Protein AF-A0A543DQZ0-F1 (afdb_monomer_lite)

Organism: NCBI:txid630975

Secondary structure (DSSP, 8-state):
----EEEEEEEEEEEEEETT-SS--S---EEEEEEEEETTEEEEEEEEEE-TTEEEEEEEEEEEEE-TTTS-EEEEEEEEEEPSSSPPEEEEEEEEEE-BTTTB-TT-EEEEEPPP-TTEEEEEEEEEEE--------SS---EEEEEEE-TTS-EEEEEETTTTTT---EES-TT-EEEE--GGG-SEEEEEETTEEEEE-TTS-EEEEEETTTTTT---EET-TT-EEEE--GGG-SEEEEEETTEEEEE-TTS-EEEEEETTTTTT---EETGGG-EEEE--GGG-SEEEEEETTEEEEE-TTS-EEEEEETTTTTT---EES-TT-EEEE--GGG-SEEEEEETTEEEEE-TTS-EEEEEETTTTTT---EETGGG-EEEE--GGG-SEEEEEEEE-PPP-

Radius of gyration: 29.01 Å; chains: 1; bounding box: 64×62×80 Å

Structure (mmCIF, N/CA/C/O backbone):
data_AF-A0A543DQZ0-F1
#
_entry.id   AF-A0A543DQZ0-F1
#
loop_
_atom_site.group_PDB
_atom_site.id
_atom_site.type_symbol
_atom_site.label_atom_id
_atom_site.label_alt_id
_atom_site.label_comp_id
_atom_site.label_asym_id
_atom_site.label_entity_id
_atom_site.label_seq_id
_atom_site.pdbx_PDB_ins_code
_atom_site.Cartn_x
_atom_site.Cartn_y
_atom_site.Cartn_z
_atom_site.occupancy
_atom_site.B_iso_or_equiv
_atom_site.auth_seq_id
_atom_site.auth_comp_id
_atom_site.auth_asym_id
_atom_site.auth_atom_id
_atom_site.pdbx_PDB_model_num
ATOM 1 N N . MET A 1 1 ? 12.601 9.498 -21.296 1.00 41.19 1 MET A N 1
ATOM 2 C CA . MET A 1 1 ? 13.665 8.830 -20.512 1.00 41.19 1 MET A CA 1
ATOM 3 C C . MET A 1 1 ? 14.552 8.073 -21.474 1.00 41.19 1 MET A C 1
ATOM 5 O O . MET A 1 1 ? 14.008 7.448 -22.374 1.00 41.19 1 MET A O 1
ATOM 9 N N . ALA A 1 2 ? 15.874 8.132 -21.312 1.00 48.94 2 ALA A N 1
ATOM 10 C CA . ALA A 1 2 ? 16.765 7.250 -22.058 1.00 48.94 2 ALA A CA 1
ATOM 11 C C . ALA A 1 2 ? 16.701 5.853 -21.433 1.00 48.94 2 ALA A C 1
ATOM 13 O O . ALA A 1 2 ? 16.788 5.711 -20.210 1.00 48.94 2 ALA A O 1
ATOM 14 N N . ILE A 1 3 ? 16.511 4.819 -22.249 1.00 57.88 3 ILE A N 1
ATOM 15 C CA . ILE A 1 3 ? 16.676 3.457 -21.760 1.00 57.88 3 ILE A CA 1
ATOM 16 C C . ILE A 1 3 ? 18.180 3.292 -21.468 1.00 57.88 3 ILE A C 1
ATOM 18 O O . ILE A 1 3 ? 18.985 3.546 -22.355 1.00 57.88 3 ILE A O 1
ATOM 22 N N . THR A 1 4 ? 18.584 2.951 -20.240 1.00 65.88 4 THR A N 1
ATOM 23 C CA . THR A 1 4 ? 19.997 2.765 -19.861 1.00 65.88 4 THR A CA 1
ATOM 24 C C . THR A 1 4 ? 20.385 1.298 -19.784 1.00 65.88 4 THR A C 1
ATOM 26 O O . THR A 1 4 ? 21.559 0.992 -19.945 1.00 65.88 4 THR A O 1
ATOM 29 N N . HIS A 1 5 ? 19.421 0.396 -19.565 1.00 79.25 5 HIS A N 1
ATOM 30 C CA . HIS A 1 5 ? 19.627 -1.049 -19.581 1.00 79.25 5 HIS A CA 1
ATOM 31 C C . HIS A 1 5 ? 18.420 -1.776 -20.196 1.00 79.25 5 HIS A C 1
ATOM 33 O O . HIS A 1 5 ? 17.276 -1.337 -20.048 1.00 79.25 5 HIS A O 1
ATOM 39 N N . ALA A 1 6 ? 18.660 -2.913 -20.846 1.00 84.94 6 ALA A N 1
ATOM 40 C CA . ALA A 1 6 ? 17.646 -3.757 -21.475 1.00 84.94 6 ALA A CA 1
ATOM 41 C C . ALA A 1 6 ? 17.797 -5.237 -21.081 1.00 84.94 6 ALA A C 1
ATOM 43 O O . ALA A 1 6 ? 18.870 -5.683 -20.686 1.00 84.94 6 ALA A O 1
ATOM 44 N N . THR A 1 7 ? 16.715 -6.007 -21.168 1.00 88.31 7 THR A N 1
ATOM 45 C CA . THR A 1 7 ? 16.783 -7.469 -21.267 1.00 88.31 7 THR A CA 1
ATOM 46 C C . THR A 1 7 ? 16.523 -7.830 -22.715 1.00 88.31 7 THR A C 1
ATOM 48 O O . THR A 1 7 ? 15.468 -7.496 -23.258 1.00 88.31 7 THR A O 1
ATOM 51 N N . VAL A 1 8 ? 17.481 -8.500 -23.338 1.00 90.56 8 VAL A N 1
ATOM 52 C CA . VAL A 1 8 ? 17.378 -8.934 -24.732 1.00 90.56 8 VAL A CA 1
ATOM 53 C C . VAL A 1 8 ? 17.202 -10.439 -24.737 1.00 90.56 8 VAL A C 1
ATOM 55 O O . VAL A 1 8 ? 17.919 -11.148 -24.037 1.00 90.56 8 VAL A O 1
ATOM 58 N N . THR A 1 9 ? 16.227 -10.933 -25.487 1.00 93.06 9 THR A N 1
ATOM 59 C CA . THR A 1 9 ? 16.020 -12.370 -25.685 1.00 93.06 9 THR A CA 1
ATOM 60 C C . THR A 1 9 ? 16.171 -12.677 -27.162 1.00 93.06 9 THR A C 1
ATOM 62 O O . THR A 1 9 ? 15.497 -12.057 -27.979 1.00 93.06 9 THR A O 1
ATOM 65 N N . ILE A 1 10 ? 17.043 -13.620 -27.510 1.00 94.44 10 ILE A N 1
ATOM 66 C CA . ILE A 1 10 ? 17.085 -14.200 -28.855 1.00 94.44 10 ILE A CA 1
ATOM 67 C C . ILE A 1 10 ? 16.131 -15.392 -28.829 1.00 94.44 10 ILE A C 1
ATOM 69 O O . ILE A 1 10 ? 16.402 -16.402 -28.177 1.00 94.44 10 ILE A O 1
ATOM 73 N N . ASN A 1 11 ? 14.977 -15.238 -29.475 1.00 88.56 11 ASN A N 1
ATOM 74 C CA . ASN A 1 11 ? 13.868 -16.181 -29.363 1.00 88.56 11 ASN A CA 1
ATOM 75 C C . ASN A 1 11 ? 14.128 -17.422 -30.218 1.00 88.56 11 ASN A C 1
ATOM 77 O O . ASN A 1 11 ? 13.971 -18.545 -29.739 1.00 88.56 11 ASN A O 1
ATOM 81 N N . LYS A 1 12 ? 14.555 -17.222 -31.470 1.00 94.50 12 LYS A N 1
ATOM 82 C CA . LYS A 1 12 ? 14.818 -18.296 -32.434 1.00 94.50 12 LYS A CA 1
ATOM 83 C C . LYS A 1 12 ? 15.818 -17.884 -33.511 1.00 94.50 12 LYS A C 1
ATOM 85 O O . LYS A 1 12 ? 16.042 -16.695 -33.740 1.00 94.50 12 LYS A O 1
ATOM 90 N N . ILE A 1 13 ? 16.368 -18.882 -34.188 1.00 94.75 13 ILE A N 1
ATOM 91 C CA . ILE A 1 13 ? 17.127 -18.751 -35.433 1.00 94.75 13 ILE A CA 1
ATOM 92 C C . ILE A 1 13 ? 16.349 -19.441 -36.552 1.00 94.75 13 ILE A C 1
ATOM 94 O O . ILE A 1 13 ? 15.812 -20.527 -36.356 1.00 94.75 13 ILE A O 1
ATOM 98 N N . HIS A 1 14 ? 16.267 -18.793 -37.705 1.00 92.88 14 HIS A N 1
ATOM 99 C CA . HIS A 1 14 ? 15.753 -19.371 -38.937 1.00 92.88 14 HIS A CA 1
ATOM 100 C C . HIS A 1 14 ? 16.918 -19.556 -39.897 1.00 92.88 14 HIS A C 1
ATOM 102 O O . HIS A 1 14 ? 17.597 -18.579 -40.235 1.00 92.88 14 HIS A O 1
ATOM 108 N N . VAL A 1 15 ? 17.131 -20.789 -40.332 1.00 89.38 15 VAL A N 1
ATOM 109 C CA . VAL A 1 15 ? 18.172 -21.124 -41.304 1.00 89.38 15 VAL A CA 1
ATOM 110 C C . VAL A 1 15 ? 17.599 -20.936 -42.695 1.00 89.38 15 VAL A C 1
ATOM 112 O O . VAL A 1 15 ? 16.540 -21.473 -43.002 1.00 89.38 15 VAL A O 1
ATOM 115 N N . ILE A 1 16 ? 18.254 -20.104 -43.497 1.00 86.81 16 ILE A N 1
ATOM 116 C CA . ILE A 1 16 ? 17.817 -19.773 -44.855 1.00 86.81 16 ILE A CA 1
ATOM 117 C C . ILE A 1 16 ? 18.450 -20.769 -45.819 1.00 86.81 16 ILE A C 1
ATOM 119 O O . ILE A 1 16 ? 17.735 -21.411 -46.583 1.00 86.81 16 ILE A O 1
ATOM 123 N N . ASP A 1 17 ? 19.766 -20.918 -45.713 1.00 80.75 17 ASP A N 1
ATOM 124 C CA . ASP A 1 17 ? 20.580 -21.839 -46.495 1.00 80.75 17 ASP A CA 1
ATOM 125 C C . ASP A 1 17 ? 21.644 -22.433 -45.570 1.00 80.75 17 ASP A C 1
ATOM 127 O O . ASP A 1 17 ? 22.242 -21.712 -44.766 1.00 80.75 17 ASP A O 1
ATOM 131 N N . SER A 1 18 ? 21.855 -23.735 -45.646 1.00 70.25 18 SER A N 1
ATOM 132 C CA . SER A 1 18 ? 22.958 -24.434 -44.996 1.00 70.25 18 SER A CA 1
ATOM 133 C C . SER A 1 18 ? 23.964 -24.847 -46.066 1.00 70.25 18 SER A C 1
ATOM 135 O O . SER A 1 18 ? 23.579 -25.185 -47.185 1.00 70.25 18 SER A O 1
ATOM 137 N N . SER A 1 19 ? 25.262 -24.802 -45.749 1.00 67.44 19 SER A N 1
ATOM 138 C CA . SER A 1 19 ? 26.340 -25.086 -46.718 1.00 67.44 19 SER A CA 1
ATOM 139 C C . SER A 1 19 ? 26.218 -26.476 -47.382 1.00 67.44 19 SER A C 1
ATOM 141 O O . SER A 1 19 ? 26.743 -26.718 -48.469 1.00 67.44 19 SER A O 1
ATOM 143 N N . VAL A 1 20 ? 25.431 -27.374 -46.777 1.00 60.50 20 VAL A N 1
ATOM 144 C CA . VAL A 1 20 ? 25.174 -28.764 -47.186 1.00 60.50 20 VAL A CA 1
ATOM 145 C C . VAL A 1 20 ? 24.306 -28.939 -48.435 1.00 60.50 20 VAL A C 1
ATOM 147 O O . VAL A 1 20 ? 23.960 -30.071 -48.784 1.00 60.50 20 VAL A O 1
ATOM 150 N N . ASN A 1 21 ? 23.940 -27.876 -49.157 1.00 53.16 21 ASN A N 1
ATOM 151 C CA . ASN A 1 21 ? 23.051 -27.985 -50.323 1.00 53.16 21 ASN A CA 1
ATOM 152 C C . ASN A 1 21 ? 23.694 -28.633 -51.570 1.00 53.16 21 ASN A C 1
ATOM 154 O O . ASN A 1 21 ? 23.168 -28.542 -52.684 1.00 53.16 21 ASN A O 1
ATOM 158 N N . THR A 1 22 ? 24.820 -29.332 -51.413 1.00 47.38 22 THR A N 1
ATOM 159 C CA . THR A 1 22 ? 25.348 -30.221 -52.447 1.00 47.38 22 THR A CA 1
ATOM 160 C C . THR A 1 22 ? 25.189 -31.670 -52.002 1.00 47.38 22 THR A C 1
ATOM 162 O O . THR A 1 22 ? 25.569 -32.072 -50.910 1.00 47.38 22 THR A O 1
ATOM 165 N N . THR A 1 23 ? 24.566 -32.481 -52.854 1.00 48.16 23 THR A N 1
ATOM 166 C CA . THR A 1 23 ? 24.171 -33.879 -52.612 1.00 48.16 23 THR A CA 1
ATOM 167 C C . THR A 1 23 ? 25.355 -34.860 -52.503 1.00 48.16 23 THR A C 1
ATOM 169 O O . THR A 1 23 ? 25.261 -35.982 -53.002 1.00 48.16 23 THR A O 1
ATOM 172 N N . ALA A 1 24 ? 26.496 -34.443 -51.953 1.00 46.19 24 ALA A N 1
ATOM 173 C CA . ALA A 1 24 ? 27.770 -35.141 -52.087 1.00 46.19 24 ALA A CA 1
ATOM 174 C C . ALA A 1 24 ? 28.647 -35.128 -50.821 1.00 46.19 24 ALA A C 1
ATOM 176 O O . ALA A 1 24 ? 29.861 -35.178 -50.954 1.00 46.19 24 ALA A O 1
ATOM 177 N N . GLU A 1 25 ? 28.059 -35.150 -49.624 1.00 43.12 25 GLU A N 1
ATOM 178 C CA . GLU A 1 25 ? 28.789 -35.471 -48.386 1.00 43.12 25 GLU A CA 1
ATOM 179 C C . GLU A 1 25 ? 28.156 -36.700 -47.699 1.00 43.12 25 GLU A C 1
ATOM 181 O O . GLU A 1 25 ? 26.926 -36.772 -47.558 1.00 43.12 25 GLU A O 1
ATOM 186 N N . PRO A 1 26 ? 28.939 -37.719 -47.294 1.00 41.69 26 PRO A N 1
ATOM 187 C CA . PRO A 1 26 ? 28.452 -38.853 -46.522 1.00 41.69 26 PRO A CA 1
ATOM 188 C C . PRO A 1 26 ? 28.320 -38.481 -45.032 1.00 41.69 26 PRO A C 1
ATOM 190 O O . PRO A 1 26 ? 28.980 -39.072 -44.190 1.00 41.69 26 PRO A O 1
ATOM 193 N N . GLY A 1 27 ? 27.418 -37.551 -44.710 1.00 49.47 27 GLY A N 1
ATOM 194 C CA . GLY A 1 27 ? 27.147 -37.088 -43.342 1.00 49.47 27 GLY A CA 1
ATOM 195 C C . GLY A 1 27 ? 25.955 -36.130 -43.333 1.00 49.47 27 GLY A C 1
ATOM 196 O O . GLY A 1 27 ? 26.093 -34.926 -43.474 1.00 49.47 27 GLY A O 1
ATOM 197 N N . SER A 1 28 ? 24.729 -36.654 -43.281 1.00 52.03 28 SER A N 1
ATOM 198 C CA . SER A 1 28 ? 23.507 -35.893 -43.602 1.00 52.03 28 SER A CA 1
ATOM 199 C C . SER A 1 28 ? 22.982 -34.988 -42.470 1.00 52.03 28 SER A C 1
ATOM 201 O O . SER A 1 28 ? 21.778 -34.999 -42.183 1.00 52.03 28 SER A O 1
ATOM 203 N N . SER A 1 29 ? 23.848 -34.226 -41.803 1.00 60.78 29 SER A N 1
ATOM 204 C CA . SER A 1 29 ? 23.433 -33.270 -40.773 1.00 60.78 29 SER A CA 1
ATOM 205 C C . SER A 1 29 ? 24.439 -32.138 -40.578 1.00 60.78 29 SER A C 1
ATOM 207 O O . SER A 1 29 ? 25.469 -32.363 -39.960 1.00 60.78 29 SER A O 1
ATOM 209 N N . ALA A 1 30 ? 24.091 -30.915 -40.995 1.00 66.88 30 ALA A N 1
ATOM 210 C CA . ALA A 1 30 ? 24.804 -29.714 -40.562 1.00 66.88 30 ALA A CA 1
ATOM 211 C C . ALA A 1 30 ? 24.765 -29.614 -39.031 1.00 66.88 30 ALA A C 1
ATOM 213 O O . ALA A 1 30 ? 23.680 -29.543 -38.440 1.00 66.88 30 ALA A O 1
ATOM 214 N N . GLU A 1 31 ? 25.925 -29.609 -38.383 1.00 84.62 31 GLU A N 1
ATOM 215 C CA . GLU A 1 31 ? 26.053 -29.327 -36.955 1.00 84.62 31 GLU A CA 1
ATOM 216 C C . GLU A 1 31 ? 26.502 -27.880 -36.784 1.00 84.62 31 GLU A C 1
ATOM 218 O O . GLU A 1 31 ? 27.645 -27.527 -37.064 1.00 84.62 31 GLU A O 1
ATOM 223 N N . TRP A 1 32 ? 25.606 -26.998 -36.351 1.00 88.88 32 TRP A N 1
ATOM 224 C CA . TRP A 1 32 ? 25.963 -25.588 -36.194 1.00 88.88 32 TRP A CA 1
ATOM 225 C C . TRP A 1 32 ? 26.320 -25.275 -34.754 1.00 88.88 32 TRP A C 1
ATOM 227 O O . TRP A 1 32 ? 25.516 -25.503 -33.850 1.00 88.88 32 TRP A O 1
ATOM 237 N N . TYR A 1 33 ? 27.481 -24.649 -34.556 1.00 90.94 33 TYR A N 1
ATOM 238 C CA . TYR A 1 33 ? 27.916 -24.102 -33.274 1.00 90.94 33 TYR A CA 1
ATOM 239 C C . TYR A 1 33 ? 27.947 -22.580 -33.347 1.00 90.94 33 TYR A C 1
ATOM 241 O O . TYR A 1 33 ? 28.851 -21.963 -33.912 1.00 90.94 33 TYR A O 1
ATOM 249 N N . MET A 1 34 ? 26.944 -21.963 -32.734 1.00 93.62 34 MET A N 1
ATOM 250 C CA . MET A 1 34 ? 26.708 -20.528 -32.775 1.00 93.62 34 MET A CA 1
ATOM 251 C C . MET A 1 34 ? 27.072 -19.861 -31.455 1.00 93.62 34 MET A C 1
ATOM 253 O O . MET A 1 34 ? 26.750 -20.330 -30.362 1.00 93.62 34 MET A O 1
ATOM 257 N N . LYS A 1 35 ? 27.694 -18.694 -31.563 1.00 96.19 35 LYS A N 1
ATOM 258 C CA . LYS A 1 35 ? 27.961 -17.755 -30.482 1.00 96.19 35 LYS A CA 1
ATOM 259 C C . LYS A 1 35 ? 27.163 -16.481 -30.720 1.00 96.19 35 LYS A C 1
ATOM 261 O O . LYS A 1 35 ? 27.280 -15.849 -31.767 1.00 96.19 35 LYS A O 1
ATOM 266 N N . PHE A 1 36 ? 26.420 -16.076 -29.700 1.00 96.12 36 PHE A N 1
ATOM 267 C CA . PHE A 1 36 ? 25.617 -14.862 -29.678 1.00 96.12 36 PHE A CA 1
ATOM 268 C C . PHE A 1 36 ? 26.204 -13.874 -28.683 1.00 96.12 36 PHE A C 1
ATOM 270 O O . PHE A 1 36 ? 26.506 -14.243 -27.545 1.00 96.12 36 PHE A O 1
ATOM 277 N N . ILE A 1 37 ? 26.361 -12.623 -29.109 1.00 94.38 37 ILE A N 1
ATOM 278 C CA . ILE A 1 37 ? 26.855 -11.528 -28.280 1.00 94.38 37 ILE A CA 1
ATOM 279 C C . ILE A 1 37 ? 25.827 -10.398 -28.252 1.00 94.38 37 ILE A C 1
ATOM 281 O O . ILE A 1 37 ? 25.386 -9.940 -29.302 1.00 94.38 37 ILE A O 1
ATOM 285 N N . VAL A 1 38 ? 25.501 -9.903 -27.057 1.00 93.25 38 VAL A N 1
ATOM 286 C CA . VAL A 1 38 ? 24.676 -8.703 -26.859 1.00 93.25 38 VAL A CA 1
ATOM 287 C C . VAL A 1 38 ? 25.407 -7.734 -25.927 1.00 93.25 38 VAL A C 1
ATOM 289 O O . VAL A 1 38 ? 25.610 -8.049 -24.756 1.00 93.25 38 VAL A O 1
ATOM 292 N N . ASN A 1 39 ? 25.856 -6.584 -26.450 1.00 89.75 39 ASN A N 1
ATOM 293 C CA . ASN A 1 39 ? 26.729 -5.600 -25.770 1.00 89.75 39 ASN A CA 1
ATOM 294 C C . ASN A 1 39 ? 27.774 -6.233 -24.826 1.00 89.75 39 ASN A C 1
ATOM 296 O O . ASN A 1 39 ? 27.890 -5.871 -23.655 1.00 89.75 39 ASN A O 1
ATOM 300 N N . GLY A 1 40 ? 28.527 -7.211 -25.337 1.00 85.06 40 GLY A N 1
ATOM 301 C CA . GLY A 1 40 ? 29.619 -7.871 -24.614 1.00 85.06 40 GLY A CA 1
ATOM 302 C C . GLY A 1 40 ? 29.218 -9.074 -23.753 1.00 85.06 40 GLY A C 1
ATOM 303 O O . GLY A 1 40 ? 30.099 -9.829 -23.348 1.00 85.06 40 GLY A O 1
ATOM 304 N N . GLN A 1 41 ? 27.926 -9.315 -23.513 1.00 90.88 41 GLN A N 1
ATOM 305 C CA . GLN A 1 41 ? 27.460 -10.577 -22.928 1.00 90.88 41 GLN A CA 1
ATOM 306 C C . GLN A 1 41 ? 27.424 -11.668 -23.990 1.00 90.88 41 GLN A C 1
ATOM 308 O O . GLN A 1 41 ? 27.055 -11.385 -25.123 1.00 90.88 41 GLN A O 1
ATOM 313 N N . GLN A 1 42 ? 27.766 -12.905 -23.631 1.00 94.94 42 GLN A N 1
ATOM 314 C CA . GLN A 1 42 ? 27.903 -14.010 -24.577 1.00 94.94 42 GLN A CA 1
ATOM 315 C C . GLN A 1 42 ? 27.095 -15.231 -24.138 1.00 94.94 42 GLN A C 1
ATOM 317 O O . GLN A 1 42 ? 27.160 -15.628 -22.977 1.00 94.94 42 GLN A O 1
ATOM 322 N N . GLN A 1 43 ? 26.411 -15.865 -25.088 1.00 94.00 43 GLN A N 1
ATOM 323 C CA . GLN A 1 43 ? 25.850 -17.211 -24.947 1.00 94.00 43 GLN A CA 1
ATOM 324 C C . GLN A 1 43 ? 26.121 -18.023 -26.215 1.00 94.00 43 GLN A C 1
ATOM 326 O O . GLN A 1 43 ? 26.497 -17.469 -27.249 1.00 94.00 43 GLN A O 1
ATOM 331 N N . THR A 1 44 ? 25.973 -19.338 -26.124 1.00 94.81 44 THR A N 1
ATOM 332 C CA . THR A 1 44 ? 26.230 -20.268 -27.228 1.00 94.81 44 THR A CA 1
ATOM 333 C C . THR A 1 44 ? 25.043 -21.192 -27.437 1.00 94.81 44 THR A C 1
ATOM 335 O O . THR A 1 44 ? 24.317 -21.494 -26.492 1.00 94.81 44 THR A O 1
ATOM 338 N N . TRP A 1 45 ? 24.880 -21.665 -28.664 1.00 93.50 45 TRP A N 1
ATOM 339 C CA . TRP A 1 45 ? 23.901 -22.673 -29.048 1.00 93.50 45 TRP A CA 1
ATOM 340 C C . TRP A 1 45 ? 24.552 -23.655 -30.015 1.00 93.50 45 TRP A C 1
ATOM 342 O O . TRP A 1 45 ? 25.337 -23.239 -30.863 1.00 93.50 45 TRP A O 1
ATOM 352 N N . GLY A 1 46 ? 24.229 -24.932 -29.863 1.00 91.06 46 GLY A N 1
ATOM 353 C CA . GLY A 1 46 ? 24.650 -26.001 -30.758 1.00 91.06 46 GLY A CA 1
ATOM 354 C C . GLY A 1 46 ? 23.435 -26.819 -31.166 1.00 91.06 46 GLY A C 1
ATOM 355 O O . GLY A 1 46 ? 22.543 -27.018 -30.332 1.00 91.06 46 GLY A O 1
ATOM 356 N N . HIS A 1 47 ? 23.378 -27.268 -32.415 1.00 87.56 47 HIS A N 1
ATOM 357 C CA . HIS A 1 47 ? 22.319 -28.164 -32.866 1.00 87.56 47 HIS A CA 1
ATOM 358 C C . HIS A 1 47 ? 22.774 -29.024 -34.037 1.00 87.56 47 HIS A C 1
ATOM 360 O O . HIS A 1 47 ? 23.328 -28.508 -35.006 1.00 87.56 47 HIS A O 1
ATOM 366 N N . ASP A 1 48 ? 22.436 -30.308 -33.963 1.00 85.31 48 ASP A N 1
ATOM 367 C CA . ASP A 1 48 ? 22.762 -31.292 -34.989 1.00 85.31 48 ASP A CA 1
ATOM 368 C C . ASP A 1 48 ? 21.606 -31.421 -35.982 1.00 85.31 48 ASP A C 1
ATOM 370 O O . ASP A 1 48 ? 20.428 -31.364 -35.611 1.00 85.31 48 ASP A O 1
ATOM 374 N N . GLY A 1 49 ? 21.911 -31.607 -37.260 1.00 80.62 49 GLY A N 1
ATOM 375 C CA . GLY A 1 49 ? 20.880 -31.780 -38.287 1.00 80.62 49 GLY A CA 1
ATOM 376 C C . GLY A 1 49 ? 20.128 -30.491 -38.579 1.00 80.62 49 GLY A C 1
ATOM 377 O O . GLY A 1 49 ? 18.899 -30.498 -38.720 1.00 80.62 49 GLY A O 1
ATOM 378 N N . VAL A 1 50 ? 20.866 -29.388 -38.646 1.00 84.19 50 VAL A N 1
ATOM 379 C CA . VAL A 1 50 ? 20.370 -28.113 -39.142 1.00 84.19 50 VAL A CA 1
ATOM 380 C C . VAL A 1 50 ? 19.916 -28.269 -40.595 1.00 84.19 50 VAL A C 1
ATOM 382 O O . VAL A 1 50 ? 20.548 -28.963 -41.388 1.00 84.19 50 VAL A O 1
ATOM 385 N N . ARG A 1 51 ? 18.757 -27.694 -40.922 1.00 82.94 51 ARG A N 1
ATOM 386 C CA . ARG A 1 51 ? 18.117 -27.806 -42.235 1.00 82.94 51 ARG A CA 1
ATOM 387 C C . ARG A 1 51 ? 17.718 -26.443 -42.760 1.00 82.94 51 ARG A C 1
ATOM 389 O O . ARG A 1 51 ? 17.254 -25.594 -41.996 1.00 82.94 51 ARG A O 1
ATOM 396 N N . ASP A 1 52 ? 17.787 -26.309 -44.078 1.00 84.38 52 ASP A N 1
ATOM 397 C CA . ASP A 1 52 ? 17.278 -25.151 -44.802 1.00 84.38 52 ASP A CA 1
ATOM 398 C C . ASP A 1 52 ? 15.817 -24.864 -44.448 1.00 84.38 52 ASP A C 1
ATOM 400 O O . ASP A 1 52 ? 15.009 -25.766 -44.185 1.00 84.38 52 ASP A O 1
ATOM 404 N N . ASN A 1 53 ? 15.476 -23.579 -44.472 1.00 84.75 53 ASN A N 1
ATOM 405 C CA . ASN A 1 53 ? 14.135 -23.048 -44.253 1.00 84.75 53 ASN A CA 1
ATOM 406 C C . ASN A 1 53 ? 13.464 -23.544 -42.952 1.00 84.75 53 ASN A C 1
ATOM 408 O O . ASN A 1 53 ? 12.245 -23.737 -42.903 1.00 84.75 53 ASN A O 1
ATOM 412 N N . THR A 1 54 ? 14.251 -23.772 -41.894 1.00 86.56 54 THR A N 1
ATOM 413 C CA . THR A 1 54 ? 13.777 -24.314 -40.609 1.00 86.56 54 THR A CA 1
ATOM 414 C C . THR A 1 54 ? 14.015 -23.336 -39.455 1.00 86.56 54 THR A C 1
ATOM 416 O O . THR A 1 54 ? 15.066 -22.704 -39.358 1.00 86.56 54 THR A O 1
ATOM 419 N N . ASP A 1 55 ? 13.023 -23.225 -38.562 1.00 90.56 55 ASP A N 1
ATOM 420 C CA . ASP A 1 55 ? 13.097 -22.456 -37.316 1.00 90.56 55 ASP A CA 1
ATOM 421 C C . ASP A 1 55 ? 13.572 -23.338 -36.151 1.00 90.56 55 ASP A C 1
ATOM 423 O O . ASP A 1 55 ? 12.972 -24.376 -35.864 1.00 90.56 55 ASP A O 1
ATOM 427 N N . TYR A 1 56 ? 14.563 -22.862 -35.401 1.00 91.06 56 TYR A N 1
ATOM 428 C CA . TYR A 1 56 ? 15.030 -23.476 -34.160 1.00 91.06 56 TYR A CA 1
ATOM 429 C C . TYR A 1 56 ? 14.857 -22.508 -32.990 1.00 91.06 56 TYR A C 1
ATOM 431 O O . TYR A 1 56 ? 15.355 -21.380 -33.013 1.00 91.06 56 TYR A O 1
ATOM 439 N N . ALA A 1 57 ? 14.146 -22.942 -31.948 1.00 92.44 57 ALA A N 1
ATOM 440 C CA . ALA A 1 57 ? 13.943 -22.139 -30.746 1.00 92.44 57 ALA A CA 1
ATOM 441 C C . ALA A 1 57 ? 15.236 -22.051 -29.920 1.00 92.44 57 ALA A C 1
ATOM 443 O O . ALA A 1 57 ? 15.854 -23.067 -29.607 1.00 92.44 57 ALA A O 1
ATOM 444 N N . LEU A 1 58 ? 15.612 -20.830 -29.540 1.00 92.38 58 LEU A N 1
ATOM 445 C CA . LEU A 1 58 ? 16.831 -20.523 -28.792 1.00 92.38 58 LEU A CA 1
ATOM 446 C C . LEU A 1 58 ? 16.520 -20.110 -27.348 1.00 92.38 58 LEU A C 1
ATOM 448 O O . LEU A 1 58 ? 17.098 -20.652 -26.410 1.00 92.38 58 LEU A O 1
ATOM 452 N N . ASN A 1 59 ? 15.593 -19.164 -27.164 1.00 90.69 59 ASN A N 1
ATOM 453 C CA . ASN A 1 59 ? 15.223 -18.568 -25.869 1.00 90.69 59 ASN A CA 1
ATOM 454 C C . ASN A 1 59 ? 16.420 -18.083 -25.017 1.00 90.69 59 ASN A C 1
ATOM 456 O O . ASN A 1 59 ? 16.379 -18.097 -23.783 1.00 90.69 59 ASN A O 1
ATOM 460 N N . LEU A 1 60 ? 17.490 -17.626 -25.671 1.00 93.31 60 LEU A N 1
ATOM 461 C CA . LEU A 1 60 ? 18.710 -17.155 -25.017 1.00 93.31 60 LEU A CA 1
ATOM 462 C C . LEU A 1 60 ? 18.473 -15.765 -24.427 1.00 93.31 60 LEU A C 1
ATOM 464 O O . LEU A 1 60 ? 18.200 -14.812 -25.159 1.00 93.31 60 LEU A O 1
ATOM 468 N N . THR A 1 61 ? 18.554 -15.650 -23.101 1.00 92.50 61 THR A N 1
ATOM 469 C CA . THR A 1 61 ? 18.226 -14.414 -22.374 1.00 92.50 61 THR A CA 1
ATOM 470 C C . THR A 1 61 ? 19.485 -13.713 -21.877 1.00 92.50 61 THR A C 1
ATOM 472 O O . THR A 1 61 ? 20.262 -14.289 -21.116 1.00 92.50 61 THR A O 1
ATOM 475 N N . PHE A 1 62 ? 19.631 -12.443 -22.247 1.00 92.44 62 PHE A N 1
ATOM 476 C CA . PHE A 1 62 ? 20.716 -11.539 -21.870 1.00 92.44 62 PHE A CA 1
ATOM 477 C C . PHE A 1 62 ? 20.163 -10.452 -20.932 1.00 92.44 62 PHE A C 1
ATOM 479 O O . PHE A 1 62 ? 19.530 -9.495 -21.398 1.00 92.44 62 PHE A O 1
ATOM 486 N N . PRO A 1 63 ? 20.306 -10.604 -19.604 1.00 87.81 63 PRO A N 1
ATOM 487 C CA . PRO A 1 63 ? 19.773 -9.651 -18.635 1.00 87.81 63 PRO A CA 1
ATOM 488 C C . PRO A 1 63 ? 20.703 -8.442 -18.453 1.00 87.81 63 PRO A C 1
ATOM 490 O O . PRO A 1 63 ? 21.918 -8.566 -18.548 1.00 87.81 63 PRO A O 1
ATOM 493 N N . ASN A 1 64 ? 20.153 -7.281 -18.085 1.00 83.19 64 ASN A N 1
ATOM 494 C CA . ASN A 1 64 ? 20.926 -6.082 -17.707 1.00 83.19 64 ASN A CA 1
ATOM 495 C C . ASN A 1 64 ? 21.950 -5.613 -18.765 1.00 83.19 64 ASN A C 1
ATOM 497 O O . ASN A 1 64 ? 23.055 -5.183 -18.434 1.00 83.19 64 ASN A O 1
ATOM 501 N N . VAL A 1 65 ? 21.586 -5.677 -20.043 1.00 86.25 65 VAL A N 1
ATOM 502 C CA . VAL A 1 65 ? 22.384 -5.174 -21.168 1.00 86.25 65 VAL A CA 1
ATOM 503 C C . VAL A 1 65 ? 22.488 -3.654 -21.066 1.00 86.25 65 VAL A C 1
ATOM 505 O O . VAL A 1 65 ? 21.485 -2.969 -21.249 1.00 86.25 65 VAL A O 1
ATOM 508 N N . SER A 1 66 ? 23.676 -3.124 -20.761 1.00 82.56 66 SER A N 1
ATOM 509 C CA . SER A 1 66 ? 23.917 -1.676 -20.659 1.00 82.56 66 SER A CA 1
ATOM 510 C C . SER A 1 66 ? 23.810 -0.992 -22.018 1.00 82.56 66 SER A C 1
ATOM 512 O O . SER A 1 66 ? 24.320 -1.498 -23.014 1.00 82.56 66 SER A O 1
ATOM 514 N N . LEU A 1 67 ? 23.178 0.177 -22.036 1.00 76.25 67 LEU A N 1
ATOM 515 C CA . LEU A 1 67 ? 23.006 1.048 -23.197 1.00 76.25 67 LEU A CA 1
ATOM 516 C C . LEU A 1 67 ? 23.931 2.272 -23.124 1.00 76.25 67 LEU A C 1
ATOM 518 O O . LEU A 1 67 ? 23.871 3.138 -23.985 1.00 76.25 67 LEU A O 1
ATOM 522 N N . ALA A 1 68 ? 24.794 2.388 -22.113 1.00 64.06 68 ALA A N 1
ATOM 523 C CA . ALA A 1 68 ? 25.753 3.487 -22.016 1.00 64.06 68 ALA A CA 1
ATOM 524 C C . ALA A 1 68 ? 27.029 3.201 -22.840 1.00 64.06 68 ALA A C 1
ATOM 526 O O . ALA A 1 68 ? 27.480 2.055 -22.864 1.00 64.06 68 ALA A O 1
ATOM 527 N N . PRO A 1 69 ? 27.663 4.215 -23.468 1.00 53.66 69 PRO A N 1
ATOM 528 C CA . PRO A 1 69 ? 27.298 5.638 -23.472 1.00 53.66 69 PRO A CA 1
ATOM 529 C C . PRO A 1 69 ? 26.350 6.064 -24.613 1.00 53.66 69 PRO A C 1
ATOM 531 O O . PRO A 1 69 ? 25.820 7.170 -24.562 1.00 53.66 69 PRO A O 1
ATOM 534 N N . ASN A 1 70 ? 26.117 5.212 -25.620 1.00 64.56 70 ASN A N 1
ATOM 535 C CA . ASN A 1 70 ? 25.543 5.627 -26.914 1.00 64.56 70 ASN A CA 1
ATOM 536 C C . ASN A 1 70 ? 24.049 5.300 -27.108 1.00 64.56 70 ASN A C 1
ATOM 538 O O . ASN A 1 70 ? 23.482 5.598 -28.155 1.00 64.56 70 ASN A O 1
ATOM 542 N N . GLY A 1 71 ? 23.402 4.684 -26.122 1.00 72.81 71 GLY A N 1
ATOM 543 C CA . GLY A 1 71 ? 21.984 4.324 -26.136 1.00 72.81 71 GLY A CA 1
ATOM 544 C C . GLY A 1 71 ? 21.626 3.097 -26.979 1.00 72.81 71 GLY A C 1
ATOM 545 O O . GLY A 1 71 ? 20.442 2.854 -27.178 1.00 72.81 71 GLY A O 1
ATOM 546 N N . THR A 1 72 ? 22.599 2.341 -27.495 1.00 82.88 72 THR A N 1
ATOM 547 C CA . THR A 1 72 ? 22.369 1.284 -28.496 1.00 82.88 72 THR A CA 1
ATOM 548 C C . THR A 1 72 ? 22.508 -0.133 -27.950 1.00 82.88 72 THR A C 1
ATOM 550 O O . THR A 1 72 ? 23.239 -0.389 -26.991 1.00 82.88 72 THR A O 1
ATOM 553 N N . ILE A 1 73 ? 21.832 -1.077 -28.608 1.00 87.69 73 ILE A N 1
ATOM 554 C CA . ILE A 1 73 ? 22.051 -2.519 -28.444 1.00 87.69 73 ILE A CA 1
ATOM 555 C C . ILE A 1 73 ? 22.689 -3.036 -29.725 1.00 87.69 73 ILE A C 1
ATOM 557 O O . ILE A 1 73 ? 22.097 -2.920 -30.793 1.00 87.69 73 ILE A O 1
ATOM 561 N N . THR A 1 74 ? 23.865 -3.637 -29.614 1.00 91.62 74 THR A N 1
ATOM 562 C CA . THR A 1 74 ? 24.494 -4.417 -30.674 1.00 91.62 74 THR A CA 1
ATOM 563 C C . THR A 1 74 ? 24.274 -5.895 -30.391 1.00 91.62 74 THR A C 1
ATOM 565 O O . THR A 1 74 ? 24.736 -6.421 -29.375 1.00 91.62 74 THR A O 1
ATOM 568 N N . ILE A 1 75 ? 23.561 -6.546 -31.305 1.00 93.19 75 ILE A N 1
ATOM 569 C CA . ILE A 1 75 ? 23.329 -7.986 -31.350 1.00 93.19 75 ILE A CA 1
ATOM 570 C C . ILE A 1 75 ? 24.243 -8.543 -32.434 1.00 93.19 75 ILE A C 1
ATOM 572 O O . ILE A 1 75 ? 24.167 -8.119 -33.585 1.00 93.19 75 ILE A O 1
ATOM 576 N N . ALA A 1 76 ? 25.103 -9.486 -32.075 1.00 94.56 76 ALA A N 1
ATOM 577 C CA . ALA A 1 76 ? 25.975 -10.164 -33.017 1.00 94.56 76 ALA A CA 1
ATOM 578 C C . ALA A 1 76 ? 25.828 -11.680 -32.900 1.00 94.56 76 ALA A C 1
ATOM 580 O O . ALA A 1 76 ? 25.666 -12.215 -31.802 1.00 94.56 76 ALA A O 1
ATOM 581 N N . ALA A 1 77 ? 25.915 -12.363 -34.034 1.00 95.38 77 ALA A N 1
ATOM 582 C CA . ALA A 1 77 ? 25.978 -13.812 -34.107 1.00 95.38 77 ALA A CA 1
ATOM 583 C C . ALA A 1 77 ? 27.125 -14.229 -35.031 1.00 95.38 77 ALA A C 1
ATOM 585 O O . ALA A 1 77 ? 27.420 -13.575 -36.031 1.00 95.38 77 ALA A O 1
ATOM 586 N N . SER A 1 78 ? 27.807 -15.298 -34.656 1.00 93.38 78 SER A N 1
ATOM 587 C CA . SER A 1 78 ? 28.910 -15.885 -35.414 1.00 93.38 78 SER A CA 1
ATOM 588 C C . SER A 1 78 ? 29.015 -17.346 -35.034 1.00 93.38 78 SER A C 1
ATOM 590 O O . SER A 1 78 ? 28.792 -17.672 -33.868 1.00 93.38 78 SER A O 1
ATOM 592 N N . GLY A 1 79 ? 29.422 -18.202 -35.950 1.00 91.38 79 GLY A N 1
ATOM 593 C CA . GLY A 1 79 ? 29.577 -19.612 -35.651 1.00 91.38 79 GLY A CA 1
ATOM 594 C C . GLY A 1 79 ? 30.382 -20.314 -36.715 1.00 91.38 79 GLY A C 1
ATOM 595 O O . GLY A 1 79 ? 30.965 -19.675 -37.591 1.00 91.38 79 GLY A O 1
ATOM 596 N N . TYR A 1 80 ? 30.398 -21.625 -36.611 1.00 87.62 80 TYR A N 1
ATOM 597 C CA . TYR A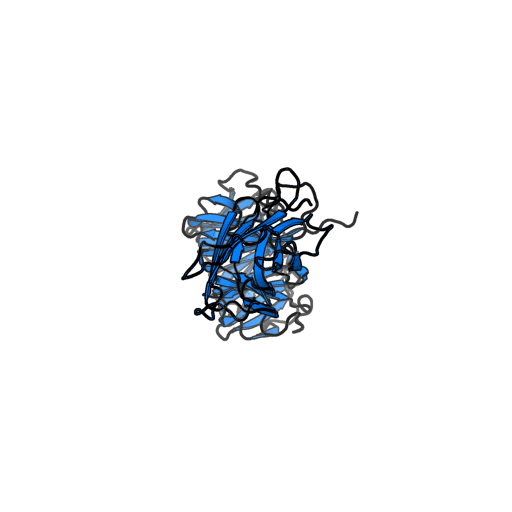 1 80 ? 30.879 -22.494 -37.661 1.00 87.62 80 TYR A CA 1
ATOM 598 C C . TYR A 1 80 ? 29.925 -23.667 -37.799 1.00 87.62 80 TYR A C 1
ATOM 600 O O . TYR A 1 80 ? 29.254 -24.062 -36.836 1.00 87.62 80 TYR A O 1
ATOM 608 N N . GLU A 1 81 ? 29.878 -24.191 -39.005 1.00 81.69 81 GLU A N 1
ATOM 609 C CA . GLU A 1 81 ? 29.382 -25.519 -39.266 1.00 81.69 81 GLU A CA 1
ATOM 610 C C . GLU A 1 81 ? 30.512 -26.506 -38.969 1.00 81.69 81 GLU A C 1
ATOM 612 O O . GLU A 1 81 ? 31.659 -26.320 -39.380 1.00 81.69 81 GLU A O 1
ATOM 617 N N . HIS A 1 82 ? 30.219 -27.490 -38.131 1.00 77.50 82 HIS A N 1
ATOM 618 C CA . HIS A 1 82 ? 31.133 -28.570 -37.822 1.00 77.50 82 HIS A CA 1
ATOM 619 C C . HIS A 1 82 ? 30.869 -29.706 -38.806 1.00 77.50 82 HIS A C 1
ATOM 621 O O . HIS A 1 82 ? 29.766 -30.247 -38.849 1.00 77.50 82 HIS A O 1
ATOM 627 N N . ASP A 1 83 ? 31.893 -30.040 -39.580 1.00 65.94 83 ASP A N 1
ATOM 628 C CA . ASP A 1 83 ? 31.899 -31.153 -40.521 1.00 65.94 83 ASP A CA 1
ATOM 629 C C . ASP A 1 83 ? 32.671 -32.321 -39.882 1.00 65.94 83 ASP A C 1
ATOM 631 O O . ASP A 1 83 ? 33.693 -32.127 -39.215 1.00 65.94 83 ASP A O 1
ATOM 635 N N . ASP A 1 84 ? 32.162 -33.542 -40.031 1.00 60.47 84 ASP A N 1
ATOM 636 C CA . ASP A 1 84 ? 32.792 -34.758 -39.519 1.00 60.47 84 ASP A CA 1
ATOM 637 C C . ASP A 1 84 ? 33.946 -35.266 -40.408 1.00 60.47 84 ASP A C 1
ATOM 639 O O . ASP A 1 84 ? 34.720 -36.132 -39.975 1.00 60.47 84 ASP A O 1
ATOM 643 N N . THR A 1 85 ? 34.117 -34.706 -41.612 1.00 56.66 85 THR A N 1
ATOM 644 C CA . THR A 1 85 ? 35.099 -35.150 -42.615 1.00 56.66 85 THR A CA 1
ATOM 645 C C . THR A 1 85 ? 35.976 -34.053 -43.232 1.00 56.66 85 THR A C 1
ATOM 647 O O . THR A 1 85 ? 37.050 -34.385 -43.754 1.00 56.66 85 THR A O 1
ATOM 650 N N . SER A 1 86 ? 35.612 -32.771 -43.122 1.00 61.78 86 SER A N 1
ATOM 651 C CA . SER A 1 86 ? 36.425 -31.637 -43.592 1.00 61.78 86 SER A CA 1
ATOM 652 C C . SER A 1 86 ? 36.691 -30.574 -42.505 1.00 61.78 86 SER A C 1
ATOM 654 O O . SER A 1 86 ? 36.570 -30.838 -41.309 1.00 61.78 86 SER A O 1
ATOM 656 N N . ALA A 1 87 ? 37.230 -29.412 -42.887 1.00 62.44 87 ALA A N 1
ATOM 657 C CA . ALA A 1 87 ? 37.545 -28.348 -41.935 1.00 62.44 87 ALA A CA 1
ATOM 658 C C . ALA A 1 87 ? 36.283 -27.538 -41.626 1.00 62.44 87 ALA A C 1
ATOM 660 O O . ALA A 1 87 ? 35.558 -27.196 -42.541 1.00 62.44 87 ALA A O 1
ATOM 661 N N . ASN A 1 88 ? 36.073 -27.171 -40.359 1.00 75.00 88 ASN A N 1
ATOM 662 C CA . ASN A 1 88 ? 34.905 -26.388 -39.949 1.00 75.00 88 ASN A CA 1
ATOM 663 C C . ASN A 1 88 ? 34.727 -25.110 -40.788 1.00 75.00 88 ASN A C 1
ATOM 665 O O . ASN A 1 88 ? 35.598 -24.227 -40.768 1.00 75.00 88 ASN A O 1
ATOM 669 N N . ASP A 1 89 ? 33.565 -24.978 -41.423 1.00 78.75 89 ASP A N 1
ATOM 670 C CA . ASP A 1 89 ? 33.227 -23.834 -42.261 1.00 78.75 89 ASP A CA 1
ATOM 671 C C . ASP A 1 89 ? 32.674 -22.688 -41.422 1.00 78.75 89 ASP A C 1
ATOM 673 O O . ASP A 1 89 ? 31.776 -22.839 -40.591 1.00 78.75 89 ASP A O 1
ATOM 677 N N . VAL A 1 90 ? 33.244 -21.499 -41.598 1.00 85.81 90 VAL A N 1
ATOM 678 C CA . VAL A 1 90 ? 32.874 -20.333 -40.794 1.00 85.81 90 VAL A CA 1
ATOM 679 C C . VAL A 1 90 ? 31.598 -19.710 -41.350 1.00 85.81 90 VAL A C 1
ATOM 681 O O . VAL A 1 90 ? 31.586 -19.159 -42.449 1.00 85.81 90 VAL A O 1
ATOM 684 N N . LEU A 1 91 ? 30.544 -19.703 -40.535 1.00 88.19 91 LEU A N 1
ATOM 685 C CA . LEU A 1 91 ? 29.270 -19.077 -40.875 1.00 88.19 91 LEU A CA 1
ATOM 686 C C . LEU A 1 91 ? 29.406 -17.546 -40.920 1.00 88.19 91 LEU A C 1
ATOM 688 O O . LEU A 1 91 ? 30.155 -16.958 -40.122 1.00 88.19 91 LEU A O 1
ATOM 692 N N . PRO A 1 92 ? 28.651 -16.854 -41.796 1.00 89.56 92 PRO A N 1
ATOM 693 C CA . PRO A 1 92 ? 28.734 -15.408 -41.913 1.00 89.56 92 PRO A CA 1
ATOM 694 C C . PRO A 1 92 ? 28.383 -14.723 -40.589 1.00 89.56 92 PRO A C 1
ATOM 696 O O . PRO A 1 92 ? 27.407 -15.053 -39.903 1.00 89.56 92 PRO A O 1
ATOM 699 N N . ARG A 1 93 ? 29.188 -13.719 -40.228 1.00 92.06 93 ARG A N 1
ATOM 700 C CA . ARG A 1 93 ? 28.940 -12.905 -39.038 1.00 92.06 93 ARG A CA 1
ATOM 701 C C . ARG A 1 93 ? 27.746 -11.987 -39.280 1.00 92.06 93 ARG A C 1
ATOM 703 O O . ARG A 1 93 ? 27.757 -11.160 -40.189 1.00 92.06 93 ARG A O 1
ATOM 710 N N . LEU A 1 94 ? 26.764 -12.087 -38.398 1.00 93.56 94 LEU A N 1
ATOM 711 C CA . LEU A 1 94 ? 25.663 -11.145 -38.270 1.00 93.56 94 LEU A CA 1
ATOM 712 C C . LEU A 1 94 ? 26.038 -10.095 -37.224 1.00 93.56 94 LEU A C 1
ATOM 714 O O . LEU A 1 94 ? 26.488 -10.436 -36.130 1.00 93.56 94 LEU A O 1
ATOM 718 N N . GLU A 1 95 ? 25.811 -8.821 -37.534 1.00 94.19 95 GLU A N 1
ATOM 719 C CA . GLU A 1 95 ? 25.856 -7.735 -36.556 1.00 94.19 95 GLU A CA 1
ATOM 720 C C . GLU A 1 95 ? 24.741 -6.728 -36.843 1.00 94.19 95 GLU A C 1
ATOM 722 O O . GLU A 1 95 ? 24.618 -6.209 -37.952 1.00 94.19 95 GLU A O 1
ATOM 727 N N . LYS A 1 96 ? 23.914 -6.459 -35.836 1.00 92.06 96 LYS A N 1
ATOM 728 C CA . LYS A 1 96 ? 22.807 -5.510 -35.899 1.00 92.06 96 LYS A CA 1
ATOM 729 C C . LYS A 1 96 ? 22.881 -4.582 -34.700 1.00 92.06 96 LYS A C 1
ATOM 731 O O . LYS A 1 96 ? 22.797 -5.026 -33.558 1.00 92.06 96 LYS A O 1
ATOM 736 N N . THR A 1 97 ? 22.976 -3.287 -34.966 1.00 89.69 97 THR A N 1
ATOM 737 C CA . THR A 1 97 ? 22.791 -2.248 -33.954 1.00 89.69 97 THR A CA 1
ATOM 738 C C . THR A 1 97 ? 21.363 -1.722 -34.029 1.00 89.69 97 THR A C 1
ATOM 740 O O . THR A 1 97 ? 20.860 -1.462 -35.123 1.00 89.69 97 THR A O 1
ATOM 743 N N . VAL A 1 98 ? 20.709 -1.591 -32.876 1.00 82.31 98 VAL A N 1
ATOM 744 C CA . VAL A 1 98 ? 19.374 -1.001 -32.747 1.00 82.31 98 VAL A CA 1
ATOM 745 C C . VAL A 1 98 ? 19.345 0.119 -31.717 1.00 82.31 98 VAL A C 1
ATOM 747 O O . VAL A 1 98 ? 19.993 0.050 -30.665 1.00 82.31 98 VAL A O 1
ATOM 750 N N . HIS A 1 99 ? 18.538 1.126 -32.024 1.00 78.62 99 HIS A N 1
ATOM 751 C CA . HIS A 1 99 ? 18.207 2.263 -31.184 1.00 78.62 99 HIS A CA 1
ATOM 752 C C . HIS A 1 99 ? 16.815 2.049 -30.564 1.00 78.62 99 HIS A C 1
ATOM 754 O O . HIS A 1 99 ? 15.803 2.069 -31.277 1.00 78.62 99 HIS A O 1
ATOM 760 N N . PRO A 1 100 ? 16.718 1.843 -29.236 1.00 65.50 100 PRO A N 1
ATOM 761 C CA . PRO A 1 100 ? 15.432 1.704 -28.565 1.00 65.50 100 PRO A CA 1
ATOM 762 C C . PRO A 1 100 ? 14.541 2.933 -28.802 1.00 65.50 100 PRO A C 1
ATOM 764 O O . PRO A 1 100 ? 14.999 4.062 -28.635 1.00 65.50 100 PRO A O 1
ATOM 767 N N . ALA A 1 101 ? 13.272 2.703 -29.164 1.00 54.41 101 ALA A N 1
ATOM 768 C CA . ALA A 1 101 ? 12.252 3.702 -29.527 1.00 54.41 101 ALA A CA 1
ATOM 769 C C . ALA A 1 101 ? 12.359 4.361 -30.920 1.00 54.41 101 ALA A C 1
ATOM 771 O O . ALA A 1 101 ? 11.429 5.071 -31.298 1.00 54.41 101 ALA A O 1
ATOM 772 N N . GLN A 1 102 ? 13.430 4.129 -31.689 1.00 57.56 102 GLN A N 1
ATOM 773 C CA . GLN A 1 102 ? 13.519 4.557 -33.097 1.00 57.56 102 GLN A CA 1
ATOM 774 C C . GLN A 1 102 ? 13.369 3.381 -34.067 1.00 57.56 102 GLN A C 1
ATOM 776 O O . GLN A 1 102 ? 12.668 3.513 -35.065 1.00 57.56 102 GLN A O 1
ATOM 781 N N . ASP A 1 103 ? 13.982 2.238 -33.745 1.00 52.94 103 ASP A N 1
ATOM 782 C CA . ASP A 1 103 ? 14.064 1.097 -34.666 1.00 52.94 103 ASP A CA 1
ATOM 783 C C . ASP A 1 103 ? 13.104 -0.051 -34.328 1.00 52.94 103 ASP A C 1
ATOM 785 O O . ASP A 1 103 ? 12.929 -0.947 -35.147 1.00 52.94 103 ASP A O 1
ATOM 789 N N . PHE A 1 104 ? 12.529 -0.072 -33.119 1.00 62.88 104 PHE A N 1
ATOM 790 C CA . PHE A 1 104 ? 11.600 -1.116 -32.670 1.00 62.88 104 PHE A CA 1
ATOM 791 C C . PHE A 1 104 ? 10.809 -0.677 -31.418 1.00 62.88 104 PHE A C 1
ATOM 793 O O . PHE A 1 104 ? 11.275 0.154 -30.625 1.00 62.88 104 PHE A O 1
ATOM 800 N N . GLU A 1 105 ? 9.629 -1.267 -31.207 1.00 63.97 105 GLU A N 1
ATOM 801 C CA . GLU A 1 105 ? 8.797 -1.060 -30.011 1.00 63.97 105 GLU A CA 1
ATOM 802 C C . GLU A 1 105 ? 9.151 -2.050 -28.884 1.00 63.97 105 GLU A C 1
ATOM 804 O O . GLU A 1 105 ? 9.404 -3.231 -29.117 1.00 63.97 105 GLU A O 1
ATOM 809 N N . LEU A 1 106 ? 9.159 -1.602 -27.622 1.00 69.69 106 LEU A N 1
ATOM 810 C CA . LEU A 1 106 ? 9.476 -2.477 -26.485 1.00 69.69 106 LEU A CA 1
ATOM 811 C C . LEU A 1 106 ? 8.494 -3.649 -26.371 1.00 69.69 106 LEU A C 1
ATOM 813 O O . LEU A 1 106 ? 7.282 -3.461 -26.332 1.00 69.69 106 LEU A O 1
ATOM 817 N N . GLY A 1 107 ? 9.035 -4.858 -26.226 1.00 65.75 107 GLY A N 1
ATOM 818 C CA . GLY A 1 107 ? 8.252 -6.091 -26.183 1.00 65.75 107 GLY A CA 1
ATOM 819 C C . GLY A 1 107 ? 7.845 -6.627 -27.557 1.00 65.75 107 GLY A C 1
ATOM 820 O O . GLY A 1 107 ? 7.363 -7.758 -27.610 1.00 65.75 107 GLY A O 1
ATOM 821 N N . ALA A 1 108 ? 8.081 -5.879 -28.641 1.00 69.50 108 ALA A N 1
ATOM 822 C CA . ALA A 1 108 ? 7.961 -6.394 -29.997 1.00 69.50 108 ALA A CA 1
ATOM 823 C C . ALA A 1 108 ? 9.110 -7.362 -30.328 1.00 69.50 108 ALA A C 1
ATOM 825 O O . ALA A 1 108 ? 10.147 -7.409 -29.652 1.00 69.50 108 ALA A O 1
ATOM 826 N N . THR A 1 109 ? 8.892 -8.145 -31.378 1.00 81.56 109 THR A N 1
ATOM 827 C CA . THR A 1 109 ? 9.844 -9.102 -31.943 1.00 81.56 109 THR A CA 1
ATOM 828 C C . THR A 1 109 ? 10.304 -8.615 -33.305 1.00 81.56 109 THR A C 1
ATOM 830 O O . THR A 1 109 ? 9.466 -8.245 -34.122 1.00 81.56 109 THR A O 1
ATOM 833 N N . GLU A 1 110 ? 11.607 -8.666 -33.557 1.00 86.62 110 GLU A N 1
ATOM 834 C CA . GLU A 1 110 ? 12.234 -8.193 -34.792 1.00 86.62 110 GLU A CA 1
ATOM 835 C C . GLU A 1 110 ? 13.235 -9.212 -35.332 1.00 86.62 110 GLU A C 1
ATOM 837 O O . GLU A 1 110 ? 13.728 -10.065 -34.589 1.00 86.62 110 GLU A O 1
ATOM 842 N N . TRP A 1 111 ? 13.555 -9.102 -36.624 1.00 90.62 111 TRP A N 1
ATOM 843 C CA . TRP A 1 111 ? 14.513 -9.977 -37.302 1.00 90.62 111 TRP A CA 1
ATOM 844 C C . TRP A 1 111 ? 15.823 -9.260 -37.642 1.00 90.62 111 TRP A C 1
ATOM 846 O O . TRP A 1 111 ? 15.827 -8.150 -38.175 1.00 90.62 111 TRP A O 1
ATOM 856 N N . ALA A 1 112 ? 16.950 -9.932 -37.404 1.00 91.00 112 ALA A N 1
ATOM 857 C CA . ALA A 1 112 ? 18.258 -9.562 -37.944 1.00 91.00 112 ALA A CA 1
ATOM 858 C C . ALA A 1 112 ? 18.763 -10.661 -38.882 1.00 91.00 112 ALA A C 1
ATOM 860 O O . ALA A 1 112 ? 18.580 -11.840 -38.595 1.00 91.00 112 ALA A O 1
ATOM 861 N N . PHE A 1 113 ? 19.411 -10.280 -39.980 1.00 94.50 113 PHE A N 1
ATOM 862 C CA . PHE A 1 113 ? 19.802 -11.181 -41.065 1.00 94.50 113 PHE A CA 1
ATOM 863 C C . PHE A 1 113 ? 21.323 -11.264 -41.155 1.00 94.50 113 PHE A C 1
ATOM 865 O O . PHE A 1 113 ? 22.005 -10.243 -41.025 1.00 94.50 113 PHE A O 1
ATOM 872 N N . SER A 1 114 ? 21.856 -12.464 -41.370 1.00 93.12 114 SER A N 1
ATOM 873 C CA . SER A 1 114 ? 23.238 -12.621 -41.800 1.00 93.12 114 SER A CA 1
ATOM 874 C C . SER A 1 114 ? 23.360 -12.185 -43.263 1.00 93.12 114 SER A C 1
ATOM 876 O O . SER A 1 114 ? 22.371 -12.212 -44.000 1.00 93.12 114 SER A O 1
ATOM 878 N N . PRO A 1 115 ? 24.564 -11.809 -43.715 1.00 89.94 115 PRO A N 1
ATOM 879 C CA . PRO A 1 115 ? 24.871 -11.788 -45.138 1.00 89.94 115 PRO A CA 1
ATOM 880 C C . PRO A 1 115 ? 24.633 -13.160 -45.779 1.00 89.94 115 PRO A C 1
ATOM 882 O O . PRO A 1 115 ? 24.743 -14.189 -45.103 1.00 89.94 115 PRO A O 1
ATOM 885 N N . ASP A 1 116 ? 24.368 -13.156 -47.082 1.00 84.31 116 ASP A N 1
ATOM 886 C CA . ASP A 1 116 ? 24.425 -14.369 -47.892 1.00 84.31 116 ASP A CA 1
ATOM 887 C C . ASP A 1 116 ? 25.876 -14.860 -47.975 1.00 84.31 116 ASP A C 1
ATOM 889 O O . ASP A 1 116 ? 26.809 -14.062 -48.120 1.00 84.31 116 ASP A O 1
ATOM 893 N N . SER A 1 117 ? 26.066 -16.172 -47.875 1.00 81.94 117 SER A N 1
ATOM 894 C CA . SER A 1 117 ? 27.372 -16.822 -47.943 1.00 81.94 117 SER A CA 1
ATOM 895 C C . SER A 1 117 ? 27.227 -18.191 -48.604 1.00 81.94 117 SER A C 1
ATOM 897 O O . SER A 1 117 ? 26.206 -18.840 -48.379 1.00 81.94 117 SER A O 1
ATOM 899 N N . PRO A 1 118 ? 28.235 -18.659 -49.363 1.00 75.31 118 PRO A N 1
ATOM 900 C CA . PRO A 1 118 ? 28.305 -20.053 -49.806 1.00 75.31 118 PRO A CA 1
ATOM 901 C C . PRO A 1 118 ? 28.263 -21.048 -48.639 1.00 75.31 118 PRO A C 1
ATOM 903 O O . PRO A 1 118 ? 27.721 -22.133 -48.785 1.00 75.31 118 PRO A O 1
ATOM 906 N N . GLU A 1 119 ? 28.758 -20.628 -47.471 1.00 75.69 119 GLU A N 1
ATOM 907 C CA . GLU A 1 119 ? 28.773 -21.439 -46.247 1.00 75.69 119 GLU A CA 1
ATOM 908 C C . GLU A 1 119 ? 27.427 -21.431 -45.494 1.00 75.69 119 GLU A C 1
ATOM 910 O O . GLU A 1 119 ? 27.339 -21.872 -44.354 1.00 75.69 119 GLU A O 1
ATOM 915 N N . GLY A 1 120 ? 26.368 -20.889 -46.098 1.00 80.12 120 GLY A N 1
ATOM 916 C CA . GLY A 1 120 ? 25.034 -20.801 -45.511 1.00 80.12 120 GLY A CA 1
ATOM 917 C C . GLY A 1 120 ? 24.688 -19.426 -44.936 1.00 80.12 120 GLY A C 1
ATOM 918 O O . GLY A 1 120 ? 25.543 -18.585 -44.649 1.00 80.12 120 GLY A O 1
ATOM 919 N N . SER A 1 121 ? 23.393 -19.171 -44.773 1.00 87.62 121 SER A N 1
ATOM 920 C CA . SER A 1 121 ? 22.841 -17.913 -44.273 1.00 87.62 121 SER A CA 1
ATOM 921 C C . SER A 1 121 ? 21.653 -18.147 -43.341 1.00 87.62 121 SER A C 1
ATOM 923 O O . SER A 1 121 ? 20.968 -19.172 -43.367 1.00 87.62 121 SER A O 1
ATOM 925 N N . TYR A 1 122 ? 21.414 -17.191 -42.449 1.00 92.19 122 TYR A N 1
ATOM 926 C CA . TYR A 1 122 ? 20.414 -17.308 -41.396 1.00 92.19 122 TYR A CA 1
ATOM 927 C C . TYR A 1 122 ? 19.885 -15.943 -40.969 1.00 92.19 122 TYR A C 1
ATOM 929 O O . TYR A 1 122 ? 20.440 -14.884 -41.261 1.00 92.19 122 TYR A O 1
ATOM 937 N N . LYS A 1 123 ? 18.796 -15.961 -40.210 1.00 93.62 123 LYS A N 1
ATOM 938 C CA . LYS A 1 123 ? 18.273 -14.785 -39.515 1.00 93.62 123 LYS A CA 1
ATOM 939 C C . LYS A 1 123 ? 17.871 -15.151 -38.095 1.00 93.62 123 LYS A C 1
ATOM 941 O O . LYS A 1 123 ? 17.487 -16.284 -37.824 1.00 93.62 123 LYS A O 1
ATOM 946 N N . ILE A 1 124 ? 17.944 -14.194 -37.183 1.00 93.44 124 ILE A N 1
ATOM 947 C CA . ILE A 1 124 ? 17.553 -14.375 -35.783 1.00 93.44 124 ILE A CA 1
ATOM 948 C C . ILE A 1 124 ? 16.373 -13.485 -35.443 1.00 93.44 124 ILE A C 1
ATOM 950 O O . ILE A 1 124 ? 16.346 -12.317 -35.830 1.00 93.44 124 ILE A O 1
ATOM 954 N N . GLU A 1 125 ? 15.419 -14.038 -34.703 1.00 92.94 125 GLU A N 1
ATOM 955 C CA . GLU A 1 125 ? 14.330 -13.277 -34.105 1.00 92.94 125 GLU A CA 1
ATOM 956 C C . GLU A 1 125 ? 14.717 -12.916 -32.674 1.00 92.94 125 GLU A C 1
ATOM 958 O O . GLU A 1 125 ? 15.076 -13.790 -31.877 1.00 92.94 125 GLU A O 1
ATOM 963 N N . TYR A 1 126 ? 14.625 -11.639 -32.329 1.00 89.75 126 TYR A N 1
ATOM 964 C CA . TYR A 1 126 ? 14.904 -11.159 -30.985 1.00 89.75 126 TYR A CA 1
ATOM 965 C C . TYR A 1 126 ? 13.761 -10.300 -30.454 1.00 89.75 126 TYR A C 1
ATOM 967 O O . TYR A 1 126 ? 13.053 -9.631 -31.201 1.00 89.75 126 TYR A O 1
ATOM 975 N N . SER A 1 127 ? 13.591 -10.311 -29.135 1.00 86.69 127 SER A N 1
ATOM 976 C CA . SER A 1 127 ? 12.729 -9.380 -28.414 1.00 86.69 127 SER A CA 1
ATOM 977 C C . SER A 1 127 ? 13.546 -8.589 -27.406 1.00 86.69 127 SER A C 1
ATOM 979 O O . SER A 1 127 ? 14.500 -9.089 -26.802 1.00 86.69 127 SER A O 1
ATOM 981 N N . ILE A 1 128 ? 13.172 -7.329 -27.217 1.00 82.50 128 ILE A N 1
ATOM 982 C CA . ILE A 1 128 ? 13.836 -6.448 -26.264 1.00 82.50 128 ILE A CA 1
ATOM 983 C C . ILE A 1 128 ? 12.788 -5.930 -25.302 1.00 82.50 128 ILE A C 1
ATOM 985 O O . ILE A 1 128 ? 11.814 -5.277 -25.678 1.00 82.50 128 ILE A O 1
ATOM 989 N N . LYS A 1 129 ? 13.015 -6.211 -24.029 1.00 80.06 129 LYS A N 1
ATOM 990 C CA . LYS A 1 129 ? 12.248 -5.650 -22.927 1.00 80.06 129 LYS A CA 1
ATOM 991 C C . LYS A 1 129 ? 13.143 -4.641 -22.233 1.00 80.06 129 LYS A C 1
ATOM 993 O O . LYS A 1 129 ? 14.347 -4.863 -22.102 1.00 80.06 129 LYS A O 1
ATOM 998 N N . ALA A 1 130 ? 12.584 -3.528 -21.773 1.00 65.25 130 ALA A N 1
ATOM 999 C CA . ALA A 1 130 ? 13.335 -2.669 -20.871 1.00 65.25 130 ALA A CA 1
ATOM 1000 C C . ALA A 1 130 ? 13.754 -3.528 -19.667 1.00 65.25 130 ALA A C 1
ATOM 1002 O O . ALA A 1 130 ? 12.905 -4.163 -19.038 1.00 65.25 130 ALA A O 1
ATOM 1003 N N . ALA A 1 131 ? 15.055 -3.588 -19.366 1.00 57.38 131 ALA A N 1
ATOM 1004 C CA . ALA A 1 131 ? 15.452 -4.052 -18.049 1.00 57.38 131 ALA A CA 1
ATOM 1005 C C . ALA A 1 131 ? 14.901 -2.994 -17.106 1.00 57.38 131 ALA A C 1
ATOM 1007 O O . ALA A 1 131 ? 15.027 -1.801 -17.395 1.00 57.38 131 ALA A O 1
ATOM 1008 N N . GLN A 1 132 ? 14.220 -3.424 -16.045 1.00 42.59 132 GLN A N 1
ATOM 1009 C CA . GLN A 1 132 ? 13.693 -2.512 -15.040 1.00 42.59 132 GLN A CA 1
ATOM 1010 C C . GLN A 1 132 ? 14.788 -1.515 -14.661 1.00 42.59 132 GLN A C 1
ATOM 1012 O O . GLN A 1 132 ? 15.775 -1.872 -14.021 1.00 42.59 132 GLN A O 1
ATOM 1017 N N . GLN A 1 133 ? 14.637 -0.265 -15.090 1.00 37.97 133 GLN A N 1
ATOM 1018 C CA . GLN A 1 133 ? 15.505 0.787 -14.613 1.00 37.97 133 GLN A CA 1
ATOM 1019 C C . GLN A 1 133 ? 15.049 1.168 -13.216 1.00 37.97 133 GLN A C 1
ATOM 1021 O O . GLN A 1 133 ? 13.937 1.658 -13.026 1.00 37.97 133 GLN A O 1
ATOM 1026 N N . GLN A 1 134 ? 15.967 1.038 -12.262 1.00 38.94 134 GLN A N 1
ATOM 1027 C CA . GLN A 1 134 ? 16.113 2.078 -11.256 1.00 38.94 134 GLN A CA 1
ATOM 1028 C C . GLN A 1 134 ? 16.365 3.384 -12.019 1.00 38.94 134 GLN A C 1
ATOM 1030 O O . GLN A 1 134 ? 17.436 3.578 -12.593 1.00 38.94 134 GLN A O 1
ATOM 1035 N N . GLN A 1 135 ? 15.355 4.249 -12.101 1.00 32.38 135 GLN A N 1
ATOM 1036 C CA . GLN A 1 135 ? 15.593 5.614 -12.550 1.00 32.38 135 GLN A CA 1
ATOM 1037 C C . GLN A 1 135 ? 16.561 6.276 -11.559 1.00 32.38 135 GLN A C 1
ATOM 1039 O O . GLN A 1 135 ? 16.337 6.174 -10.348 1.00 32.38 135 GLN A O 1
ATOM 1044 N N . PRO A 1 136 ? 17.599 6.994 -12.025 1.00 31.08 136 PRO A N 1
ATOM 1045 C CA . PRO A 1 136 ? 18.184 8.026 -11.189 1.00 31.08 136 PRO A CA 1
ATOM 1046 C C . PRO A 1 136 ? 17.066 9.016 -10.859 1.00 31.08 136 PRO A C 1
ATOM 1048 O O . PRO A 1 136 ? 16.280 9.337 -11.749 1.00 31.08 136 PRO A O 1
ATOM 1051 N N . LEU A 1 137 ? 16.989 9.442 -9.593 1.00 40.88 137 LEU A N 1
ATOM 1052 C CA . LEU A 1 137 ? 16.037 10.419 -9.051 1.00 40.88 137 LEU A CA 1
ATOM 1053 C C . LEU A 1 137 ? 15.900 11.623 -10.001 1.00 40.88 137 LEU A C 1
ATOM 1055 O O . LEU A 1 137 ? 16.650 12.594 -9.927 1.00 40.88 137 LEU A O 1
ATOM 1059 N N . GLY A 1 138 ? 14.973 11.514 -10.948 1.00 33.44 138 GLY A N 1
ATOM 1060 C CA . GLY A 1 138 ? 14.702 12.495 -11.979 1.00 33.44 138 GLY A CA 1
ATOM 1061 C C . GLY A 1 138 ? 13.530 13.330 -11.518 1.00 33.44 138 GLY A C 1
ATOM 1062 O O . GLY A 1 138 ? 12.448 12.809 -11.257 1.00 33.44 138 GLY A O 1
ATOM 1063 N N . VAL A 1 139 ? 13.760 14.629 -11.391 1.00 36.81 139 VAL A N 1
ATOM 1064 C CA . VAL A 1 139 ? 12.760 15.622 -11.008 1.00 36.81 139 VAL A CA 1
ATOM 1065 C C . VAL A 1 139 ? 11.695 15.670 -12.113 1.00 36.81 139 VAL A C 1
ATOM 1067 O O . VAL A 1 139 ? 11.851 16.347 -13.124 1.00 36.81 139 VAL A O 1
ATOM 1070 N N . GLY A 1 140 ? 10.655 14.848 -11.953 1.00 34.59 140 GLY A N 1
ATOM 1071 C CA . GLY A 1 140 ? 9.630 14.570 -12.957 1.00 34.59 140 GLY A CA 1
ATOM 1072 C C . GLY A 1 140 ? 8.472 13.742 -12.390 1.00 34.59 140 GLY A C 1
ATOM 1073 O O . GLY A 1 140 ? 8.286 12.600 -12.786 1.00 34.59 140 GLY A O 1
ATOM 1074 N N . ARG A 1 141 ? 7.721 14.368 -11.472 1.00 52.84 141 ARG A N 1
ATOM 1075 C CA . ARG A 1 141 ? 6.318 14.124 -11.067 1.00 52.84 141 ARG A CA 1
ATOM 1076 C C . ARG A 1 141 ? 5.960 12.723 -10.551 1.00 52.84 141 ARG A C 1
ATOM 1078 O O . ARG A 1 141 ? 5.564 11.835 -11.298 1.00 52.84 141 ARG A O 1
ATOM 1085 N N . ALA A 1 142 ? 6.044 12.547 -9.232 1.00 50.97 142 ALA A N 1
ATOM 1086 C CA . ALA A 1 142 ? 5.567 11.351 -8.543 1.00 50.97 142 ALA A CA 1
ATOM 1087 C C . ALA A 1 142 ? 4.025 11.308 -8.559 1.00 50.97 142 ALA A C 1
ATOM 1089 O O . ALA A 1 142 ? 3.374 12.226 -8.083 1.00 50.97 142 ALA A O 1
ATOM 1090 N N . VAL A 1 143 ? 3.420 10.244 -9.078 1.00 70.69 143 VAL A N 1
ATOM 1091 C CA . VAL A 1 143 ? 2.013 9.913 -8.810 1.00 70.69 143 VAL A CA 1
ATOM 1092 C C . VAL A 1 143 ? 2.002 8.444 -8.449 1.00 70.69 143 VAL A C 1
ATOM 1094 O O . VAL A 1 143 ? 2.431 7.614 -9.241 1.00 70.69 143 VAL A O 1
ATOM 1097 N N . GLY A 1 144 ? 1.585 8.122 -7.232 1.00 86.69 144 GLY A N 1
ATOM 1098 C CA . GLY A 1 144 ? 1.727 6.762 -6.739 1.00 86.69 144 GLY A CA 1
ATOM 1099 C C . GLY A 1 144 ? 1.255 6.593 -5.308 1.00 86.69 144 GLY A C 1
ATOM 1100 O O . GLY A 1 144 ? 1.083 7.574 -4.582 1.00 86.69 144 GLY A O 1
ATOM 1101 N N . PHE A 1 145 ? 1.066 5.339 -4.917 1.00 92.44 145 PHE A N 1
ATOM 1102 C CA . PHE A 1 145 ? 0.741 4.948 -3.553 1.00 92.44 145 PHE A CA 1
ATOM 1103 C C . PHE A 1 145 ? 1.978 4.383 -2.859 1.00 92.44 145 PHE A C 1
ATOM 1105 O O . PHE A 1 145 ? 2.560 3.404 -3.333 1.00 92.44 145 PHE A O 1
ATOM 1112 N N . ALA A 1 146 ? 2.391 4.991 -1.749 1.00 95.06 146 ALA A N 1
ATOM 1113 C CA . ALA A 1 146 ? 3.505 4.476 -0.962 1.00 95.06 146 ALA A CA 1
ATOM 1114 C C . ALA A 1 146 ? 3.110 3.172 -0.251 1.00 95.06 146 ALA A C 1
ATOM 1116 O O . ALA A 1 146 ? 2.039 3.078 0.347 1.00 95.06 146 ALA A O 1
ATOM 1117 N N . VAL A 1 147 ? 3.995 2.178 -0.273 1.00 96.81 147 VAL A N 1
ATOM 1118 C CA . VAL A 1 147 ? 3.843 0.914 0.458 1.00 96.81 147 VAL A CA 1
ATOM 1119 C C . VAL A 1 147 ? 5.102 0.676 1.275 1.00 96.81 147 VAL A C 1
ATOM 1121 O O . VAL A 1 147 ? 6.218 0.824 0.775 1.00 96.81 147 VAL A O 1
ATOM 1124 N N . TYR A 1 148 ? 4.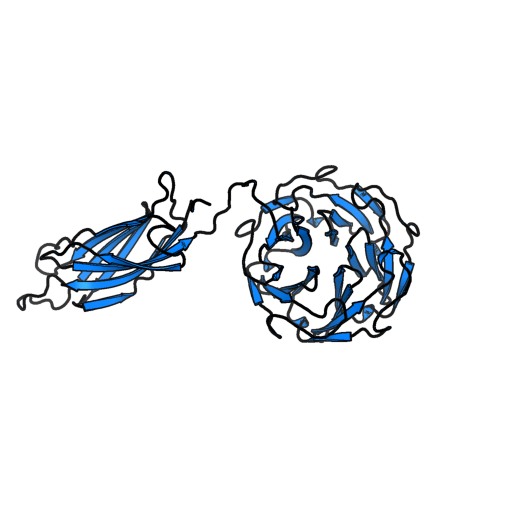923 0.287 2.531 1.00 97.81 148 TYR A N 1
ATOM 1125 C CA . TYR A 1 148 ? 6.016 0.030 3.456 1.00 97.81 148 TYR A CA 1
ATOM 1126 C C . TYR A 1 148 ? 6.048 -1.435 3.866 1.00 97.81 148 TYR A C 1
ATOM 1128 O O . TYR A 1 148 ? 5.009 -2.019 4.167 1.00 97.81 148 TYR A O 1
ATOM 1136 N N . GLY A 1 149 ? 7.247 -2.010 3.919 1.00 97.38 149 GLY A N 1
ATOM 1137 C CA . GLY A 1 149 ? 7.488 -3.367 4.401 1.00 97.38 149 GLY A CA 1
ATOM 1138 C C . GLY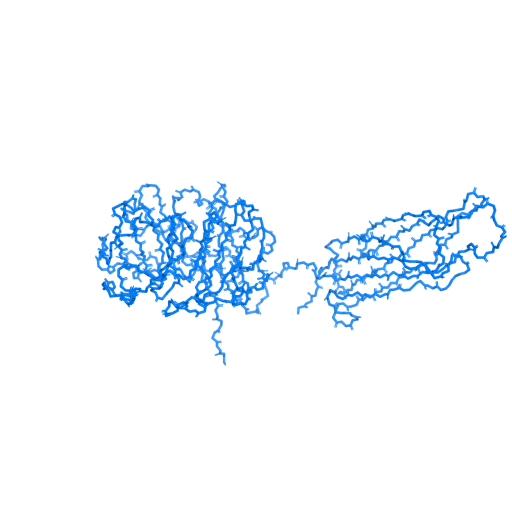 A 1 149 ? 8.533 -3.380 5.512 1.00 97.38 149 GLY A C 1
ATOM 1139 O O . GLY A 1 149 ? 9.610 -2.808 5.357 1.00 97.38 149 GLY A O 1
ATOM 1140 N N . ILE A 1 150 ? 8.240 -4.049 6.622 1.00 97.94 150 ILE A N 1
ATOM 1141 C CA . ILE A 1 150 ? 9.164 -4.259 7.741 1.00 97.94 150 ILE A CA 1
ATOM 1142 C C . ILE A 1 150 ? 9.723 -5.670 7.634 1.00 97.94 150 ILE A C 1
ATOM 1144 O O . ILE A 1 150 ? 8.979 -6.649 7.714 1.00 97.94 150 ILE A O 1
ATOM 1148 N N . LYS A 1 151 ? 11.032 -5.795 7.429 1.00 96.69 151 LYS A N 1
ATOM 1149 C CA . LYS A 1 151 ? 11.705 -7.098 7.424 1.00 96.69 151 LYS A CA 1
ATOM 1150 C C . LYS A 1 151 ? 11.827 -7.657 8.847 1.00 96.69 151 LYS A C 1
ATOM 1152 O O . LYS A 1 151 ? 11.851 -6.879 9.800 1.00 96.69 151 LYS A O 1
ATOM 1157 N N . PRO A 1 152 ? 12.001 -8.982 9.016 1.00 96.00 152 PRO A N 1
ATOM 1158 C CA . PRO A 1 152 ? 12.219 -9.596 10.330 1.00 96.00 152 PRO A CA 1
ATOM 1159 C C . PRO A 1 152 ? 13.394 -9.009 11.127 1.00 96.00 152 PRO A C 1
ATOM 1161 O O . PRO A 1 152 ? 13.363 -8.996 12.352 1.00 96.00 152 PRO A O 1
ATOM 1164 N N . ASN A 1 153 ? 14.417 -8.479 10.449 1.00 93.94 153 ASN A N 1
ATOM 1165 C CA . ASN A 1 153 ? 15.551 -7.797 11.083 1.00 93.94 153 ASN A CA 1
ATOM 1166 C C . ASN A 1 153 ? 15.236 -6.351 11.536 1.00 93.94 153 ASN A C 1
ATOM 1168 O O . ASN A 1 153 ? 16.114 -5.665 12.056 1.00 93.94 153 ASN A O 1
ATOM 1172 N N . GLY A 1 154 ? 14.007 -5.873 11.328 1.00 96.00 154 GLY A N 1
ATOM 1173 C CA . GLY A 1 154 ? 13.562 -4.529 11.680 1.00 96.00 154 GLY A CA 1
ATOM 1174 C C . GLY A 1 154 ? 13.898 -3.445 10.654 1.00 96.00 154 GLY A C 1
ATOM 1175 O O . GLY A 1 154 ? 13.727 -2.265 10.966 1.00 96.00 154 GLY A O 1
ATOM 1176 N N . ASP A 1 155 ? 14.371 -3.799 9.459 1.00 97.00 155 ASP A N 1
ATOM 1177 C CA . ASP A 1 155 ? 14.557 -2.834 8.375 1.00 97.00 155 ASP A CA 1
ATOM 1178 C C . ASP A 1 155 ? 13.214 -2.422 7.768 1.00 97.00 155 ASP A C 1
ATOM 1180 O O . ASP A 1 155 ? 12.413 -3.275 7.379 1.00 97.00 155 ASP A O 1
ATOM 1184 N N . LEU A 1 156 ? 13.000 -1.111 7.638 1.00 96.81 156 LEU A N 1
ATOM 1185 C CA . LEU A 1 156 ? 11.856 -0.544 6.934 1.00 96.81 156 LEU A CA 1
ATOM 1186 C C . LEU A 1 156 ? 12.239 -0.279 5.480 1.00 96.81 156 LEU A C 1
ATOM 1188 O O . LEU A 1 156 ? 13.144 0.506 5.186 1.00 96.81 156 LEU A O 1
ATOM 1192 N N . HIS A 1 157 ? 11.522 -0.937 4.582 1.00 96.75 157 HIS A N 1
ATOM 1193 C CA . HIS A 1 157 ? 11.611 -0.763 3.144 1.00 96.75 157 HIS A CA 1
ATOM 1194 C C . HIS A 1 157 ? 10.413 0.027 2.630 1.00 96.75 157 HIS A C 1
ATOM 1196 O O . HIS A 1 157 ? 9.296 -0.131 3.120 1.00 96.75 157 HIS A O 1
ATOM 1202 N N . TRP A 1 158 ? 10.660 0.845 1.617 1.00 96.31 158 TRP A N 1
ATOM 1203 C CA . TRP A 1 158 ? 9.671 1.628 0.897 1.00 96.31 158 TRP A CA 1
ATOM 1204 C C . TRP A 1 158 ? 9.572 1.170 -0.554 1.00 96.31 158 TRP A C 1
ATOM 1206 O O . TRP A 1 158 ? 10.570 0.819 -1.194 1.00 96.31 158 TRP A O 1
ATOM 1216 N N . TYR A 1 159 ? 8.348 1.230 -1.054 1.00 94.25 159 TYR A N 1
ATOM 1217 C CA . TYR A 1 159 ? 7.955 1.044 -2.437 1.00 94.25 159 TYR A CA 1
ATOM 1218 C C . TYR A 1 159 ? 6.945 2.121 -2.806 1.00 94.25 159 TYR A C 1
ATOM 1220 O O . TYR A 1 159 ? 6.249 2.655 -1.938 1.00 94.25 159 TYR A O 1
ATOM 1228 N N . ARG A 1 160 ? 6.774 2.359 -4.105 1.00 92.44 160 ARG A N 1
ATOM 1229 C CA . ARG A 1 160 ? 5.620 3.109 -4.600 1.00 92.44 160 ARG A CA 1
ATOM 1230 C C . ARG A 1 160 ? 4.960 2.359 -5.736 1.00 92.44 160 ARG A C 1
ATOM 1232 O O . ARG A 1 160 ? 5.614 2.015 -6.716 1.00 92.44 160 ARG A O 1
ATOM 1239 N N . HIS A 1 161 ? 3.673 2.092 -5.578 1.00 92.25 161 HIS A N 1
ATOM 1240 C CA . HIS A 1 161 ? 2.842 1.527 -6.624 1.00 92.25 161 HIS A CA 1
ATOM 1241 C C . HIS A 1 161 ? 2.314 2.676 -7.484 1.00 92.25 161 HIS A C 1
ATOM 1243 O O . HIS A 1 161 ? 1.429 3.425 -7.066 1.00 92.25 161 HIS A O 1
ATOM 1249 N N . ASP A 1 162 ? 2.898 2.853 -8.662 1.00 88.19 162 ASP A N 1
ATOM 1250 C CA . ASP A 1 162 ? 2.540 3.925 -9.592 1.00 88.19 162 ASP A CA 1
ATOM 1251 C C . ASP A 1 162 ? 1.227 3.598 -10.319 1.00 88.19 162 ASP A C 1
ATOM 1253 O O . ASP A 1 162 ? 0.411 4.486 -10.545 1.00 88.19 162 ASP A O 1
ATOM 1257 N N . GLY A 1 163 ? 0.976 2.310 -10.579 1.00 87.25 163 GLY A N 1
ATOM 1258 C CA . GLY A 1 163 ? -0.247 1.797 -11.207 1.00 87.25 163 GLY A CA 1
ATOM 1259 C C . GLY A 1 163 ? -1.449 1.649 -10.270 1.00 87.25 163 GLY A C 1
ATOM 1260 O O . GLY A 1 163 ? -2.359 0.866 -10.539 1.00 87.25 163 GLY A O 1
ATOM 1261 N N . TRP A 1 164 ? -1.457 2.338 -9.127 1.00 89.06 164 TRP A N 1
ATOM 1262 C CA . TRP A 1 164 ? -2.413 2.086 -8.044 1.00 89.06 164 TRP A CA 1
ATOM 1263 C C . TRP A 1 164 ? -3.874 2.378 -8.389 1.00 89.06 164 TRP A C 1
ATOM 1265 O O . TRP A 1 164 ? -4.752 1.772 -7.773 1.00 89.06 164 TRP A O 1
ATOM 1275 N N . LYS A 1 165 ? -4.161 3.275 -9.341 1.00 84.88 165 LYS A N 1
ATOM 1276 C CA . LYS A 1 165 ? -5.545 3.618 -9.709 1.00 84.88 165 LYS A CA 1
ATOM 1277 C C . LYS A 1 165 ? -6.181 2.558 -10.601 1.00 84.88 165 LYS A C 1
ATOM 1279 O O . LYS A 1 165 ? -7.380 2.311 -10.473 1.00 84.88 165 LYS A O 1
ATOM 1284 N N . GLU A 1 166 ? -5.393 1.968 -11.485 1.00 84.62 166 GLU A N 1
ATOM 1285 C CA . GLU A 1 166 ? -5.824 1.074 -12.558 1.00 84.62 166 GLU A CA 1
ATOM 1286 C C . GLU A 1 166 ? -5.400 -0.389 -12.353 1.00 84.62 166 GLU A C 1
ATOM 1288 O O . GLU A 1 166 ? -5.873 -1.268 -13.069 1.00 84.62 166 GLU A O 1
ATOM 1293 N N . GLY A 1 167 ? -4.529 -0.660 -11.378 1.00 84.94 167 GLY A N 1
ATOM 1294 C CA . GLY A 1 167 ? -4.065 -2.005 -11.038 1.00 84.94 167 GLY A CA 1
ATOM 1295 C C . GLY A 1 167 ? -2.976 -2.551 -11.960 1.00 84.94 167 GLY A C 1
ATOM 1296 O O . GLY A 1 167 ? -2.813 -3.768 -12.051 1.00 84.94 167 GLY A O 1
ATOM 1297 N N . THR A 1 168 ? -2.235 -1.690 -12.665 1.00 85.19 168 THR A N 1
ATOM 1298 C CA . THR A 1 168 ? -1.080 -2.120 -13.469 1.00 85.19 168 THR A CA 1
ATOM 1299 C C . THR A 1 168 ? 0.118 -2.398 -12.564 1.00 85.19 168 THR A C 1
ATOM 1301 O O . THR A 1 168 ? 0.333 -1.703 -11.581 1.00 85.19 168 THR A O 1
ATOM 1304 N N . ALA A 1 169 ? 0.942 -3.395 -12.895 1.00 86.88 169 ALA A N 1
ATOM 1305 C CA . ALA A 1 169 ? 2.128 -3.767 -12.114 1.00 86.88 169 ALA A CA 1
ATOM 1306 C C . ALA A 1 169 ? 3.303 -2.774 -12.282 1.00 86.88 169 ALA A C 1
ATOM 1308 O O . ALA A 1 169 ? 4.437 -3.176 -12.549 1.00 86.88 169 ALA A O 1
ATOM 1309 N N . HIS A 1 170 ? 3.036 -1.474 -12.160 1.00 84.31 170 HIS A N 1
ATOM 1310 C CA . HIS A 1 170 ? 4.018 -0.410 -12.321 1.00 84.31 170 HIS A CA 1
ATOM 1311 C C . HIS A 1 170 ? 4.493 0.080 -10.951 1.00 84.31 170 HIS A C 1
ATOM 1313 O O . HIS A 1 170 ? 3.706 0.588 -10.150 1.00 84.31 170 HIS A O 1
ATOM 1319 N N . TRP A 1 171 ? 5.783 -0.110 -10.673 1.00 85.75 171 TRP A N 1
ATOM 1320 C CA . TRP A 1 171 ? 6.378 0.114 -9.359 1.00 85.75 171 TRP A CA 1
ATOM 1321 C C . TRP A 1 171 ? 7.661 0.935 -9.447 1.00 85.75 171 TRP A C 1
ATOM 1323 O O . TRP A 1 171 ? 8.529 0.673 -10.280 1.00 85.75 171 TRP A O 1
ATOM 1333 N N . THR A 1 172 ? 7.825 1.835 -8.486 1.00 84.06 172 THR A N 1
ATOM 1334 C CA . THR A 1 172 ? 9.087 2.499 -8.160 1.00 84.06 172 THR A CA 1
ATOM 1335 C C . THR A 1 172 ? 9.719 1.820 -6.934 1.00 84.06 172 THR A C 1
ATOM 1337 O O . THR A 1 172 ? 8.998 1.296 -6.083 1.00 84.06 172 THR A O 1
ATOM 1340 N N . ALA A 1 173 ? 11.060 1.863 -6.849 1.00 69.25 173 ALA A N 1
ATOM 1341 C CA . ALA A 1 173 ? 11.958 1.220 -5.865 1.00 69.25 173 ALA A CA 1
ATOM 1342 C C . ALA A 1 173 ? 12.600 -0.123 -6.284 1.00 69.25 173 ALA A C 1
ATOM 1344 O O . ALA A 1 173 ? 13.480 -0.612 -5.578 1.00 69.25 173 ALA A O 1
ATOM 1345 N N . GLY A 1 174 ? 12.249 -0.676 -7.454 1.00 63.06 174 GLY A N 1
ATOM 1346 C CA . GLY A 1 174 ? 12.849 -1.910 -7.987 1.00 63.06 174 GLY A CA 1
ATOM 1347 C C . GLY A 1 174 ? 12.583 -3.164 -7.137 1.00 63.06 174 GLY A C 1
ATOM 1348 O O . GLY A 1 174 ? 11.826 -3.138 -6.165 1.00 63.06 174 GLY A O 1
ATOM 1349 N N . ALA A 1 175 ? 13.202 -4.289 -7.511 1.00 67.81 175 ALA A N 1
ATOM 1350 C CA . ALA A 1 175 ? 13.074 -5.544 -6.771 1.00 67.81 175 ALA A CA 1
ATOM 1351 C C . ALA A 1 175 ? 13.665 -5.415 -5.352 1.00 67.81 175 ALA A C 1
ATOM 1353 O O . ALA A 1 175 ? 14.836 -5.077 -5.189 1.00 67.81 175 ALA A O 1
ATOM 1354 N N . GLY A 1 176 ? 12.857 -5.696 -4.326 1.00 72.06 176 GLY A N 1
ATOM 1355 C CA . GLY A 1 176 ? 13.273 -5.651 -2.917 1.00 72.06 176 GLY A CA 1
ATOM 1356 C C . GLY A 1 176 ? 13.137 -4.288 -2.222 1.00 72.06 176 GLY A C 1
ATOM 1357 O O . GLY A 1 176 ? 13.358 -4.217 -1.008 1.00 72.06 176 GLY A O 1
ATOM 1358 N N . GLY A 1 177 ? 12.724 -3.240 -2.944 1.00 83.69 177 GLY A N 1
ATOM 1359 C CA . GLY A 1 177 ? 12.405 -1.920 -2.393 1.00 83.69 177 GLY A CA 1
ATOM 1360 C C . GLY A 1 177 ? 13.613 -1.154 -1.852 1.00 83.69 177 GLY A C 1
ATOM 1361 O O . GLY A 1 177 ? 14.716 -1.687 -1.717 1.00 83.69 177 GLY A O 1
ATOM 1362 N N . VAL A 1 178 ? 13.404 0.109 -1.484 1.00 89.12 178 VAL A N 1
ATOM 1363 C CA . VAL A 1 178 ? 14.460 0.962 -0.918 1.00 89.12 178 VAL A CA 1
ATOM 1364 C C . VAL A 1 178 ? 14.411 0.883 0.601 1.00 89.12 178 VAL A C 1
ATOM 1366 O O . VAL A 1 178 ? 13.394 1.201 1.211 1.00 89.12 178 VAL A O 1
ATOM 1369 N N . ARG A 1 179 ? 15.513 0.481 1.239 1.00 93.62 179 ARG A N 1
ATOM 1370 C CA . ARG A 1 179 ? 15.641 0.558 2.699 1.00 93.62 179 ARG A CA 1
ATOM 1371 C C . ARG A 1 179 ? 15.750 2.024 3.124 1.00 93.62 179 ARG A C 1
ATOM 1373 O O . ARG A 1 179 ? 16.722 2.685 2.774 1.00 93.62 179 ARG A O 1
ATOM 1380 N N . ILE A 1 180 ? 14.800 2.498 3.924 1.00 92.88 180 ILE A N 1
ATOM 1381 C CA . ILE A 1 180 ? 14.709 3.909 4.346 1.00 92.88 180 ILE A CA 1
ATOM 1382 C C . ILE A 1 180 ? 14.977 4.131 5.839 1.00 92.88 180 ILE A C 1
ATOM 1384 O O . ILE A 1 180 ? 15.186 5.265 6.264 1.00 92.88 180 ILE A O 1
ATOM 1388 N N . SER A 1 181 ? 14.947 3.073 6.655 1.00 93.69 181 SER A N 1
ATOM 1389 C CA . SER A 1 181 ? 15.217 3.136 8.097 1.00 93.69 181 SER A CA 1
ATOM 1390 C C . SER A 1 181 ? 15.435 1.728 8.680 1.00 93.69 181 SER A C 1
ATOM 1392 O O . SER A 1 181 ? 15.219 0.727 7.996 1.00 93.6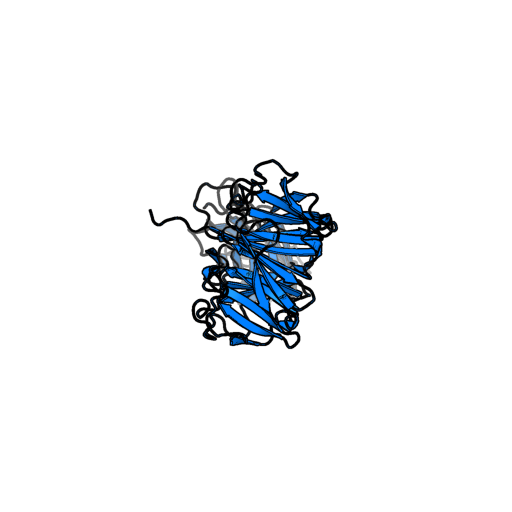9 181 SER A O 1
ATOM 1394 N N . GLY A 1 182 ? 15.876 1.639 9.936 1.00 93.62 182 GLY A N 1
ATOM 1395 C CA . GLY A 1 182 ? 16.051 0.387 10.681 1.00 93.62 182 GLY A CA 1
ATOM 1396 C C . GLY A 1 182 ? 15.564 0.507 12.126 1.00 93.62 182 GLY A C 1
ATOM 1397 O O . GLY A 1 182 ? 15.283 1.605 12.598 1.00 93.62 182 GLY A O 1
ATOM 1398 N N . GLY A 1 183 ? 15.466 -0.623 12.831 1.00 93.25 183 GLY A N 1
ATOM 1399 C CA . GLY A 1 183 ? 15.029 -0.667 14.234 1.00 93.25 183 GLY A CA 1
ATOM 1400 C C . GLY A 1 183 ? 13.512 -0.751 14.438 1.00 93.25 183 GLY A C 1
ATOM 1401 O O . GLY A 1 183 ? 13.042 -0.608 15.562 1.00 93.25 183 GLY A O 1
ATOM 1402 N N . TRP A 1 184 ? 12.736 -1.030 13.389 1.00 96.44 184 TRP A N 1
ATOM 1403 C CA . TRP A 1 184 ? 11.271 -1.103 13.456 1.00 96.44 184 TRP A CA 1
ATOM 1404 C C . TRP A 1 184 ? 10.742 -2.382 14.111 1.00 96.44 184 TRP A C 1
ATOM 1406 O O . TRP A 1 184 ? 9.588 -2.424 14.525 1.00 96.44 184 TRP A O 1
ATOM 1416 N N . GLY A 1 185 ? 11.594 -3.398 14.288 1.00 94.31 185 GLY A N 1
ATOM 1417 C CA . GLY A 1 185 ? 11.244 -4.653 14.966 1.00 94.31 185 GLY A CA 1
ATOM 1418 C C . GLY A 1 185 ? 10.928 -4.506 16.462 1.00 94.31 185 GLY A C 1
ATOM 1419 O O . GLY A 1 185 ? 10.514 -5.472 17.092 1.00 94.31 185 GLY A O 1
ATOM 1420 N N . ILE A 1 186 ? 11.109 -3.314 17.045 1.00 94.56 186 ILE A N 1
ATOM 1421 C CA . ILE A 1 186 ? 10.754 -3.023 18.445 1.00 94.56 186 ILE A CA 1
ATOM 1422 C C . ILE A 1 186 ? 9.256 -2.754 18.648 1.00 94.56 186 ILE A C 1
ATOM 1424 O O . ILE A 1 186 ? 8.802 -2.658 19.790 1.00 94.56 186 ILE A O 1
ATOM 1428 N N . TYR A 1 187 ? 8.504 -2.556 17.565 1.00 96.44 187 TYR A N 1
ATOM 1429 C CA . TYR A 1 187 ? 7.091 -2.197 17.604 1.00 96.44 187 TYR A CA 1
ATOM 1430 C C . TYR A 1 187 ? 6.209 -3.437 17.474 1.00 96.44 187 TYR A C 1
ATOM 1432 O O . TYR A 1 187 ? 6.435 -4.288 16.621 1.00 96.44 187 TYR A O 1
ATOM 1440 N N . ALA A 1 188 ? 5.174 -3.513 18.309 1.00 95.69 188 ALA A N 1
ATOM 1441 C CA . ALA A 1 188 ? 4.155 -4.557 18.232 1.00 95.69 188 ALA A CA 1
ATOM 1442 C C . ALA A 1 188 ? 3.144 -4.291 17.102 1.00 95.69 188 ALA A C 1
ATOM 1444 O O . ALA A 1 188 ? 2.551 -5.224 16.571 1.00 95.69 188 ALA A O 1
ATOM 1445 N N . ASN A 1 189 ? 2.940 -3.021 16.743 1.00 96.75 189 ASN A N 1
ATOM 1446 C CA . ASN A 1 189 ? 2.085 -2.604 15.635 1.00 96.75 189 ASN A CA 1
ATOM 1447 C C . ASN A 1 189 ? 2.674 -1.341 14.988 1.00 96.75 189 ASN A C 1
ATOM 1449 O O . ASN A 1 189 ? 3.131 -0.445 15.703 1.00 96.75 189 ASN A O 1
ATOM 1453 N N . VAL A 1 190 ? 2.668 -1.276 13.656 1.00 97.62 190 VAL A N 1
ATOM 1454 C CA . VAL A 1 190 ? 3.102 -0.122 12.861 1.00 97.62 190 VAL A CA 1
ATOM 1455 C C . VAL A 1 190 ? 2.072 0.133 11.767 1.00 97.62 190 VAL A C 1
ATOM 1457 O O . VAL A 1 190 ? 1.691 -0.789 11.048 1.00 97.62 190 VAL A O 1
ATOM 1460 N N . PHE A 1 191 ? 1.631 1.379 11.630 1.00 97.19 191 PHE A N 1
ATOM 1461 C CA . PHE A 1 191 ? 0.620 1.772 10.650 1.00 97.19 191 PHE A CA 1
ATOM 1462 C C . PHE A 1 191 ? 0.854 3.203 10.161 1.00 97.19 191 PHE A C 1
ATOM 1464 O O . PHE A 1 191 ? 1.426 4.029 10.874 1.00 97.19 191 PHE A O 1
ATOM 1471 N N . SER A 1 192 ? 0.416 3.519 8.941 1.00 95.31 192 SER A N 1
ATOM 1472 C CA . SER A 1 192 ? 0.521 4.886 8.422 1.00 95.31 192 SER A CA 1
ATOM 1473 C C . SER A 1 192 ? -0.582 5.783 8.973 1.00 95.31 192 SER A C 1
ATOM 1475 O O . SER A 1 192 ? -1.695 5.325 9.211 1.00 95.31 192 SER A O 1
ATOM 1477 N N . GLY A 1 193 ? -0.257 7.062 9.159 1.00 93.31 193 GLY A N 1
ATOM 1478 C CA . GLY A 1 193 ? -1.202 8.147 9.414 1.00 93.31 193 GLY A CA 1
ATOM 1479 C C . GLY A 1 193 ? -1.608 8.951 8.172 1.00 93.31 193 GLY A C 1
ATOM 1480 O O . GLY A 1 193 ? -2.368 9.905 8.320 1.00 93.31 193 GLY A O 1
ATOM 1481 N N . GLY A 1 194 ? -1.101 8.601 6.982 1.00 92.00 194 GLY A N 1
ATOM 1482 C CA . GLY A 1 194 ? -1.174 9.438 5.776 1.00 92.00 194 GLY A CA 1
ATOM 1483 C C . GLY A 1 194 ? -0.046 10.482 5.700 1.00 92.00 194 GLY A C 1
ATOM 1484 O O . GLY A 1 194 ? 0.650 10.719 6.683 1.00 92.00 194 GLY A O 1
ATOM 1485 N N . ASP A 1 195 ? 0.174 11.080 4.529 1.00 89.44 195 ASP A N 1
ATOM 1486 C CA . ASP A 1 195 ? 1.163 12.136 4.240 1.00 89.44 195 ASP A CA 1
ATOM 1487 C C . ASP A 1 195 ? 2.561 11.899 4.853 1.00 89.44 195 ASP A C 1
ATOM 1489 O O . ASP A 1 195 ? 3.149 12.762 5.508 1.00 89.44 195 ASP A O 1
ATOM 1493 N N . GLY A 1 196 ? 3.089 10.681 4.695 1.00 92.06 196 GLY A N 1
ATOM 1494 C CA . GLY A 1 196 ? 4.407 10.299 5.221 1.00 92.06 196 GLY A CA 1
ATOM 1495 C C . GLY A 1 196 ? 4.465 10.090 6.738 1.00 92.06 196 GLY A C 1
ATOM 1496 O O . GLY A 1 196 ? 5.532 9.793 7.276 1.00 92.06 196 GLY A O 1
ATOM 1497 N N . VAL A 1 197 ? 3.343 10.207 7.446 1.00 95.81 197 VAL A N 1
ATOM 1498 C CA . VAL A 1 197 ? 3.263 9.926 8.880 1.00 95.81 197 VAL A CA 1
ATOM 1499 C C . VAL A 1 197 ? 3.179 8.425 9.119 1.00 95.81 197 VAL A C 1
ATOM 1501 O O . VAL A 1 197 ? 2.425 7.701 8.459 1.00 95.81 197 VAL A O 1
ATOM 1504 N N . ILE A 1 198 ? 3.957 7.955 10.091 1.00 97.44 198 ILE A N 1
ATOM 1505 C CA . ILE A 1 198 ? 3.986 6.562 10.529 1.00 97.44 198 ILE A CA 1
ATOM 1506 C C . ILE A 1 198 ? 3.884 6.529 12.051 1.00 97.44 198 ILE A C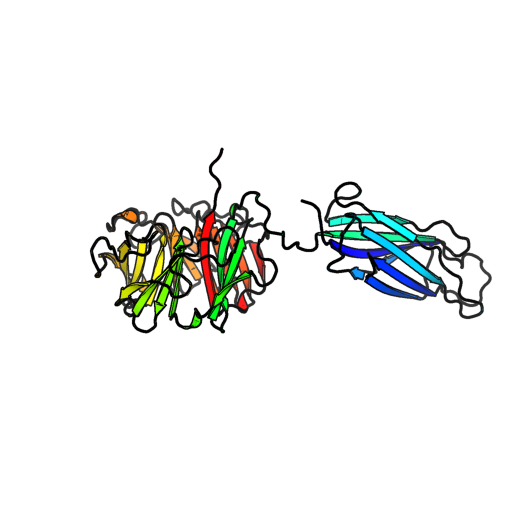 1
ATOM 1508 O O . ILE A 1 198 ? 4.600 7.238 12.760 1.00 97.44 198 ILE A O 1
ATOM 1512 N N . TYR A 1 199 ? 2.997 5.680 12.551 1.00 97.75 199 TYR A N 1
ATOM 1513 C CA . TYR A 1 199 ? 2.821 5.412 13.966 1.00 97.75 199 TYR A CA 1
ATOM 1514 C C . TYR A 1 199 ? 3.372 4.037 14.320 1.00 97.75 199 TYR A C 1
ATOM 1516 O O . TYR A 1 199 ? 3.174 3.076 13.580 1.00 97.75 199 TYR A O 1
ATOM 1524 N N . GLY A 1 200 ? 4.026 3.939 15.475 1.00 97.19 200 GLY A N 1
ATOM 1525 C CA . GLY A 1 200 ? 4.497 2.682 16.047 1.00 97.19 200 GLY A CA 1
ATOM 1526 C C . GLY A 1 200 ? 4.033 2.531 17.491 1.00 97.19 200 GLY A C 1
ATOM 1527 O O . GLY A 1 200 ? 4.215 3.440 18.300 1.00 97.19 200 GLY A O 1
ATOM 1528 N N . ILE A 1 201 ? 3.455 1.383 17.836 1.00 97.94 201 ILE A N 1
ATOM 1529 C CA . ILE A 1 201 ? 3.055 1.049 19.208 1.00 97.94 201 ILE A CA 1
ATOM 1530 C C . ILE A 1 201 ? 4.064 0.064 19.780 1.00 97.94 201 ILE A C 1
ATOM 1532 O O . ILE A 1 201 ? 4.233 -1.044 19.266 1.00 97.94 201 ILE A O 1
ATOM 1536 N N . LYS A 1 202 ? 4.760 0.467 20.842 1.00 96.94 202 LYS A N 1
ATOM 1537 C CA . LYS A 1 202 ? 5.665 -0.429 21.570 1.00 96.94 202 LYS A CA 1
ATOM 1538 C C . LYS A 1 202 ? 4.867 -1.442 22.401 1.00 96.94 202 LYS A C 1
ATOM 1540 O O . LYS A 1 202 ? 3.740 -1.143 22.794 1.00 96.94 202 LYS A O 1
ATOM 1545 N N . PRO A 1 203 ? 5.456 -2.596 22.765 1.00 96.50 203 PRO A N 1
ATOM 1546 C CA . PRO A 1 203 ? 4.807 -3.581 23.637 1.00 96.50 203 PRO A CA 1
ATOM 1547 C C . PRO A 1 203 ? 4.313 -3.022 24.981 1.00 96.50 203 PRO A C 1
ATOM 1549 O O . PRO A 1 203 ? 3.336 -3.515 25.532 1.00 96.50 203 PRO A O 1
ATOM 1552 N N . ASN A 1 204 ? 4.948 -1.967 25.501 1.00 95.94 204 ASN A N 1
ATOM 1553 C CA . ASN A 1 204 ? 4.518 -1.276 26.722 1.00 95.94 204 ASN A CA 1
ATOM 1554 C C . ASN A 1 204 ? 3.312 -0.328 26.514 1.00 95.94 204 ASN A C 1
ATOM 1556 O O . ASN A 1 204 ? 2.878 0.329 27.458 1.00 95.94 204 ASN A O 1
ATOM 1560 N N . GLY A 1 205 ? 2.782 -0.229 25.292 1.00 96.94 205 GLY A N 1
ATOM 1561 C CA . GLY A 1 205 ? 1.651 0.622 24.937 1.00 96.94 205 GLY A CA 1
ATOM 1562 C C . GLY A 1 205 ? 2.004 2.074 24.612 1.00 96.94 205 GLY A C 1
ATOM 1563 O O . GLY A 1 205 ? 1.090 2.891 24.486 1.00 96.94 205 GLY A O 1
ATOM 1564 N N . ASP A 1 206 ? 3.285 2.424 24.482 1.00 97.31 206 ASP A N 1
ATOM 1565 C CA . ASP A 1 206 ? 3.686 3.760 24.041 1.00 97.31 206 ASP A CA 1
ATOM 1566 C C . ASP A 1 206 ? 3.486 3.940 22.534 1.00 97.31 206 ASP A C 1
ATOM 1568 O O . ASP A 1 206 ? 4.048 3.189 21.732 1.00 97.31 206 ASP A O 1
ATOM 1572 N N . LEU A 1 207 ? 2.764 4.996 22.155 1.00 96.94 207 LEU A N 1
ATOM 1573 C CA . LEU A 1 207 ? 2.588 5.409 20.767 1.00 96.94 207 LEU A CA 1
ATOM 1574 C C . LEU A 1 207 ? 3.688 6.393 20.373 1.00 96.94 207 LEU A C 1
ATOM 1576 O O . LEU A 1 207 ? 3.832 7.467 20.965 1.00 96.94 207 LEU A O 1
ATOM 1580 N N . HIS A 1 208 ? 4.446 6.011 19.356 1.00 96.94 208 HIS A N 1
ATOM 1581 C CA . HIS A 1 208 ? 5.490 6.812 18.742 1.00 96.94 208 HIS A CA 1
ATOM 1582 C C . HIS A 1 208 ? 5.025 7.300 17.375 1.00 96.94 208 HIS A C 1
ATOM 1584 O O . HIS A 1 208 ? 4.356 6.575 16.640 1.00 96.94 208 HIS A O 1
ATOM 1590 N N . TRP A 1 209 ? 5.392 8.530 17.052 1.00 97.38 209 TRP A N 1
ATOM 1591 C CA . TRP A 1 209 ? 5.150 9.192 15.784 1.00 97.38 209 TRP A CA 1
ATOM 1592 C C . TRP A 1 209 ? 6.458 9.373 15.028 1.00 97.38 209 TRP A C 1
ATOM 1594 O O . TRP A 1 209 ? 7.502 9.665 15.617 1.00 97.38 209 TRP A O 1
ATOM 1604 N N . TYR A 1 210 ? 6.364 9.228 13.717 1.00 95.75 210 TYR A N 1
ATOM 1605 C CA . TYR A 1 210 ? 7.433 9.438 12.765 1.00 95.75 210 TYR A CA 1
ATOM 1606 C C . TYR A 1 210 ? 6.893 10.173 11.547 1.00 95.75 210 TYR A C 1
ATOM 1608 O O . TYR A 1 210 ? 5.740 9.982 11.154 1.00 95.75 210 TYR A O 1
ATOM 1616 N N . ARG A 1 211 ? 7.768 10.938 10.900 1.00 93.19 211 ARG A N 1
ATOM 1617 C CA . ARG A 1 211 ? 7.487 11.616 9.639 1.00 93.19 211 ARG A CA 1
ATOM 1618 C C . ARG A 1 211 ? 8.592 11.311 8.649 1.00 93.19 211 ARG A C 1
ATOM 1620 O O . ARG A 1 211 ? 9.720 11.763 8.814 1.00 93.19 211 ARG A O 1
ATOM 1627 N N . HIS A 1 212 ? 8.245 10.516 7.651 1.00 93.25 212 HIS A N 1
ATOM 1628 C CA . HIS A 1 212 ? 9.076 10.204 6.503 1.00 93.25 212 HIS A CA 1
ATOM 1629 C C . HIS A 1 212 ? 8.818 11.264 5.433 1.00 93.25 212 HIS A C 1
ATOM 1631 O O . HIS A 1 212 ? 7.822 11.185 4.726 1.00 93.25 212 HIS A O 1
ATOM 1637 N N . ASP A 1 213 ? 9.676 12.273 5.323 1.00 86.88 213 ASP A N 1
ATOM 1638 C CA . ASP A 1 213 ? 9.499 13.372 4.364 1.00 86.88 213 ASP A CA 1
ATOM 1639 C C . ASP A 1 213 ? 9.783 12.942 2.923 1.00 86.88 213 ASP A C 1
ATOM 1641 O O . ASP A 1 213 ? 9.177 13.470 1.996 1.00 86.88 213 ASP A O 1
ATOM 1645 N N . GLY A 1 214 ? 10.629 11.924 2.744 1.00 87.81 214 GLY A N 1
ATOM 1646 C CA . GLY A 1 214 ? 10.929 11.324 1.445 1.00 87.81 214 GLY A CA 1
ATOM 1647 C C . GLY A 1 214 ? 9.894 10.312 0.954 1.00 87.81 214 GLY A C 1
ATOM 1648 O O . GLY A 1 214 ? 10.189 9.510 0.072 1.00 87.81 214 GLY A O 1
ATOM 1649 N N . TRP A 1 215 ? 8.683 10.287 1.520 1.00 89.50 215 TRP A N 1
ATOM 1650 C CA . TRP A 1 215 ? 7.676 9.260 1.228 1.00 89.50 215 TRP A CA 1
ATOM 1651 C C . TRP A 1 215 ? 7.190 9.221 -0.221 1.00 89.50 215 TRP A C 1
ATOM 1653 O O . TRP A 1 215 ? 6.637 8.200 -0.639 1.00 89.50 215 TRP A O 1
ATOM 1663 N N . LYS A 1 216 ? 7.376 10.300 -0.987 1.00 85.12 216 LYS A N 1
ATOM 1664 C CA . LYS A 1 216 ? 6.945 10.380 -2.388 1.00 85.12 216 LYS A CA 1
ATOM 1665 C C . LYS A 1 216 ? 7.974 9.768 -3.330 1.00 85.12 216 LYS A C 1
ATOM 1667 O O . LYS A 1 216 ? 7.594 9.213 -4.358 1.00 85.12 216 LYS A O 1
ATOM 1672 N N . GLU A 1 217 ? 9.253 9.848 -2.993 1.00 83.56 217 GLU A N 1
ATOM 1673 C CA . GLU A 1 217 ? 10.385 9.484 -3.848 1.00 83.56 217 GLU A CA 1
ATOM 1674 C C . GLU A 1 217 ? 11.272 8.364 -3.278 1.00 83.56 217 GLU A C 1
ATOM 1676 O O . GLU A 1 217 ? 12.132 7.846 -3.988 1.00 83.56 217 GLU A O 1
ATOM 1681 N N . GLY A 1 218 ? 11.058 7.974 -2.021 1.00 86.69 218 GLY A N 1
ATOM 1682 C CA . GLY A 1 218 ? 11.777 6.899 -1.339 1.00 86.69 218 GLY A CA 1
ATOM 1683 C C . GLY A 1 218 ? 13.111 7.304 -0.714 1.00 86.69 218 GLY A C 1
ATOM 1684 O O . GLY A 1 218 ? 13.925 6.430 -0.418 1.00 86.69 218 GLY A O 1
ATOM 1685 N N . THR A 1 219 ? 13.376 8.600 -0.523 1.00 85.38 219 THR A N 1
ATOM 1686 C CA . THR A 1 219 ? 14.595 9.067 0.156 1.00 85.38 219 THR A CA 1
ATOM 1687 C C . THR A 1 219 ? 14.466 8.888 1.668 1.00 85.38 219 THR A C 1
ATOM 1689 O O . THR A 1 219 ? 13.415 9.125 2.244 1.00 85.38 219 THR A O 1
ATOM 1692 N N . ALA A 1 220 ? 15.544 8.503 2.356 1.00 87.31 220 ALA A N 1
ATOM 1693 C CA . ALA A 1 220 ? 15.545 8.280 3.808 1.00 87.31 220 ALA A CA 1
ATOM 1694 C C . ALA A 1 220 ? 15.553 9.595 4.625 1.00 87.31 220 ALA A C 1
ATOM 1696 O O . ALA A 1 220 ? 16.392 9.790 5.506 1.00 87.31 220 ALA A O 1
ATOM 1697 N N . HIS A 1 221 ? 14.654 10.523 4.302 1.00 85.88 221 HIS A N 1
ATOM 1698 C CA . HIS A 1 221 ? 14.541 11.837 4.929 1.00 85.88 221 HIS A CA 1
ATOM 1699 C C . HIS A 1 221 ? 13.448 11.803 5.997 1.00 85.88 221 HIS A C 1
ATOM 1701 O O . HIS A 1 221 ? 12.316 11.412 5.716 1.00 85.88 221 HIS A O 1
ATOM 1707 N N . TRP A 1 222 ? 13.795 12.204 7.222 1.00 86.94 222 TRP A N 1
ATOM 1708 C CA . TRP A 1 222 ? 12.913 12.097 8.382 1.00 86.94 222 TRP A CA 1
ATOM 1709 C C . TRP A 1 222 ? 12.910 13.373 9.220 1.00 86.94 222 TRP A C 1
ATOM 1711 O O . TRP A 1 222 ? 13.968 13.837 9.658 1.00 86.94 222 TRP A O 1
ATOM 1721 N N . THR A 1 223 ? 11.721 13.875 9.541 1.00 83.12 223 THR A N 1
ATOM 1722 C CA . THR A 1 223 ? 11.549 14.919 10.556 1.00 83.12 223 THR A CA 1
ATOM 1723 C C . THR A 1 223 ? 11.733 14.316 11.953 1.00 83.12 223 THR A C 1
ATOM 1725 O O . THR A 1 223 ? 11.293 13.201 12.225 1.00 83.12 223 THR A O 1
ATOM 1728 N N . ALA A 1 224 ? 12.415 15.055 12.839 1.00 67.88 224 ALA A N 1
ATOM 1729 C CA . ALA A 1 224 ? 12.847 14.614 14.176 1.00 67.88 224 ALA A CA 1
ATOM 1730 C C . ALA A 1 224 ? 13.813 13.400 14.192 1.00 67.88 224 ALA A C 1
ATOM 1732 O O . ALA A 1 224 ? 14.090 12.833 15.250 1.00 67.88 224 ALA A O 1
ATOM 1733 N N . GLY A 1 225 ? 14.388 13.042 13.035 1.00 64.81 225 GLY A N 1
ATOM 1734 C CA . GLY A 1 225 ? 15.356 11.954 12.889 1.00 64.81 225 GLY A CA 1
ATOM 1735 C C . GLY A 1 225 ? 14.749 10.548 12.998 1.00 64.81 225 GLY A C 1
ATOM 1736 O O . GLY A 1 225 ? 13.544 10.360 13.129 1.00 64.81 225 GLY A O 1
ATOM 1737 N N . ALA A 1 226 ? 15.606 9.522 12.962 1.00 63.31 226 ALA A N 1
ATOM 1738 C CA . ALA A 1 226 ? 15.184 8.114 12.935 1.00 63.31 226 ALA A CA 1
ATOM 1739 C C . ALA A 1 226 ? 14.666 7.565 14.285 1.00 63.31 226 ALA A C 1
ATOM 1741 O O . ALA A 1 226 ? 14.258 6.409 14.359 1.00 63.31 226 ALA A O 1
ATOM 1742 N N . GLY A 1 227 ? 14.699 8.360 15.361 1.00 71.62 227 GLY A N 1
ATOM 1743 C CA . GLY A 1 227 ? 14.310 7.930 16.712 1.00 71.62 227 GLY A CA 1
ATOM 1744 C C . GLY A 1 227 ? 12.806 7.989 16.997 1.00 71.62 227 GLY A C 1
ATOM 1745 O O . GLY A 1 227 ? 12.335 7.268 17.876 1.00 71.62 227 GLY A O 1
ATOM 1746 N N . GLY A 1 228 ? 12.057 8.792 16.234 1.00 84.69 228 GLY A N 1
ATOM 1747 C CA . GLY A 1 228 ? 10.632 9.046 16.464 1.00 84.69 228 GLY A CA 1
ATOM 1748 C C . GLY A 1 228 ? 10.352 9.827 17.749 1.00 84.69 228 GLY A C 1
ATOM 1749 O O . GLY A 1 228 ? 11.226 10.028 18.594 1.00 84.69 228 GLY A O 1
ATOM 1750 N N . VAL A 1 229 ? 9.106 10.266 17.910 1.00 93.31 229 VAL A N 1
ATOM 1751 C CA . VAL A 1 229 ? 8.647 11.041 19.072 1.00 93.31 229 VAL A CA 1
ATOM 1752 C C . VAL A 1 229 ? 7.542 10.274 19.782 1.00 93.31 229 VAL A C 1
ATOM 1754 O O . VAL A 1 229 ? 6.542 9.910 19.170 1.00 93.31 229 VAL A O 1
ATOM 1757 N N . ARG A 1 230 ? 7.685 10.029 21.087 1.00 94.69 230 ARG A N 1
ATOM 1758 C CA . ARG A 1 230 ? 6.594 9.467 21.895 1.00 94.69 230 ARG A CA 1
ATOM 1759 C C . ARG A 1 230 ? 5.513 10.530 22.098 1.00 94.69 230 ARG A C 1
ATOM 1761 O O . ARG A 1 230 ? 5.772 11.540 22.746 1.00 94.69 230 ARG A O 1
ATOM 1768 N N . ILE A 1 231 ? 4.301 10.271 21.613 1.00 94.81 231 ILE A N 1
ATOM 1769 C CA . ILE A 1 231 ? 3.187 11.241 21.620 1.00 94.81 231 ILE A CA 1
ATOM 1770 C C . ILE A 1 231 ? 2.019 10.848 22.532 1.00 94.81 231 ILE A C 1
ATOM 1772 O O . ILE A 1 231 ? 1.154 11.673 22.818 1.00 94.81 231 ILE A O 1
ATOM 1776 N N . SER A 1 232 ? 1.953 9.589 22.976 1.00 95.31 232 SER A N 1
ATOM 1777 C CA . SER A 1 232 ? 0.905 9.090 23.874 1.00 95.31 232 SER A CA 1
ATOM 1778 C C . SER A 1 232 ? 1.300 7.735 24.486 1.00 95.31 232 SER A C 1
ATOM 1780 O O . SER A 1 232 ? 2.298 7.132 24.087 1.00 95.31 232 SER A O 1
ATOM 1782 N N . GLY A 1 233 ? 0.534 7.257 25.467 1.00 95.06 233 GLY A N 1
ATOM 1783 C CA . GLY A 1 233 ? 0.701 5.949 26.109 1.00 95.06 233 GLY A CA 1
ATOM 1784 C C . GLY A 1 233 ? -0.642 5.268 26.377 1.00 95.06 233 GLY A C 1
ATOM 1785 O O . GLY A 1 233 ? -1.693 5.880 26.213 1.00 95.06 233 GLY A O 1
ATOM 1786 N N . GLY A 1 234 ? -0.608 4.001 26.796 1.00 94.44 234 GLY A N 1
ATOM 1787 C CA . GLY A 1 234 ? -1.814 3.222 27.113 1.00 94.44 234 GLY A CA 1
ATOM 1788 C C . GLY A 1 234 ? -2.461 2.514 25.918 1.00 94.44 234 GLY A C 1
ATOM 1789 O O . GLY A 1 234 ? -3.542 1.952 26.057 1.00 94.44 234 GLY A O 1
ATOM 1790 N N . TRP A 1 235 ? -1.800 2.474 24.759 1.00 96.81 235 TRP A N 1
ATOM 1791 C CA . TRP A 1 235 ? -2.332 1.842 23.545 1.00 96.81 235 TRP A CA 1
ATOM 1792 C C . TRP A 1 235 ? -2.307 0.310 23.578 1.00 96.81 235 TRP A C 1
ATOM 1794 O O . TRP A 1 235 ? -2.990 -0.329 22.785 1.00 96.81 235 TRP A O 1
ATOM 1804 N N . GLY A 1 236 ? -1.587 -0.288 24.534 1.00 94.50 236 GLY A N 1
ATOM 1805 C CA . GLY A 1 236 ? -1.521 -1.743 24.721 1.00 94.50 236 GLY A CA 1
ATOM 1806 C C . GLY A 1 236 ? -2.842 -2.392 25.155 1.00 94.50 236 GLY A C 1
ATOM 1807 O O . GLY A 1 236 ? -2.925 -3.612 25.218 1.00 94.50 236 GLY A O 1
ATOM 1808 N N . ILE A 1 237 ? -3.882 -1.601 25.450 1.00 94.75 237 ILE A N 1
ATOM 1809 C CA . ILE A 1 237 ? -5.224 -2.104 25.787 1.00 94.75 237 ILE A CA 1
ATOM 1810 C C . ILE A 1 237 ? -6.049 -2.509 24.556 1.00 94.75 237 ILE A C 1
ATOM 1812 O O . ILE A 1 237 ? -7.126 -3.089 24.707 1.00 94.75 237 ILE A O 1
ATOM 1816 N N . TYR A 1 238 ? -5.598 -2.150 23.352 1.00 96.44 238 TYR A N 1
ATOM 1817 C CA . TYR A 1 238 ? -6.317 -2.383 22.105 1.00 96.44 238 TYR A CA 1
ATOM 1818 C C . TYR A 1 238 ? -5.824 -3.657 21.419 1.00 96.44 238 TYR A C 1
ATOM 1820 O O . TYR A 1 238 ? -4.624 -3.877 21.283 1.00 96.44 238 TYR A O 1
ATOM 1828 N N . ALA A 1 239 ? -6.762 -4.481 20.953 1.00 95.56 239 ALA A N 1
ATOM 1829 C CA . ALA A 1 239 ? -6.470 -5.681 20.173 1.00 95.56 239 ALA A CA 1
ATOM 1830 C C . ALA A 1 239 ? -6.105 -5.345 18.716 1.00 95.56 239 ALA A C 1
ATOM 1832 O O . ALA A 1 239 ? -5.357 -6.078 18.077 1.00 95.56 239 ALA A O 1
ATOM 1833 N N . ASN A 1 240 ? -6.631 -4.236 18.190 1.00 96.56 240 ASN A N 1
ATOM 1834 C CA . ASN A 1 240 ? -6.310 -3.723 16.863 1.00 96.56 240 ASN A CA 1
ATOM 1835 C C . ASN A 1 240 ? -6.303 -2.187 16.906 1.00 96.56 240 ASN A C 1
ATOM 1837 O O . ASN A 1 240 ? -7.161 -1.588 17.558 1.00 96.56 240 ASN A O 1
ATOM 1841 N N . VAL A 1 241 ? -5.329 -1.565 16.239 1.00 97.81 241 VAL A N 1
ATOM 1842 C CA . VAL A 1 241 ? -5.217 -0.110 16.084 1.00 97.81 241 VAL A CA 1
ATOM 1843 C C . VAL A 1 241 ? -4.873 0.199 14.632 1.00 97.81 241 VAL A C 1
ATOM 1845 O O . VAL A 1 241 ? -3.949 -0.406 14.085 1.00 97.81 241 VAL A O 1
ATOM 1848 N N . PHE A 1 242 ? -5.596 1.141 14.030 1.00 97.31 242 PHE A N 1
ATOM 1849 C CA . PHE A 1 242 ? -5.416 1.552 12.637 1.00 97.31 242 PHE A CA 1
ATOM 1850 C C . PHE A 1 242 ? -5.755 3.036 12.452 1.00 97.31 242 PHE A C 1
ATOM 1852 O O . PHE A 1 242 ? -6.546 3.605 13.207 1.00 97.31 242 PHE A O 1
ATOM 1859 N N . SER A 1 243 ? -5.168 3.688 11.445 1.00 95.75 243 SER A N 1
ATOM 1860 C CA . SER A 1 243 ? -5.455 5.099 11.163 1.00 95.75 243 SER A CA 1
ATOM 1861 C C . SER A 1 243 ? -6.656 5.270 10.241 1.00 95.75 243 SER A C 1
ATOM 1863 O O . SER A 1 243 ? -6.834 4.510 9.294 1.00 95.75 243 SER A O 1
ATOM 1865 N N . GLY A 1 244 ? -7.452 6.306 10.501 1.00 93.75 244 GLY A N 1
ATOM 1866 C CA . GLY A 1 244 ? -8.473 6.824 9.596 1.00 93.75 244 GLY A CA 1
ATOM 1867 C C . GLY A 1 244 ? -7.946 7.780 8.518 1.00 93.75 244 GLY A C 1
ATOM 1868 O O . GLY A 1 244 ? -8.722 8.135 7.636 1.00 93.75 244 GLY A O 1
ATOM 1869 N N . GLY A 1 245 ? -6.670 8.180 8.585 1.00 92.44 245 GLY A N 1
ATOM 1870 C CA . GLY A 1 245 ? -6.121 9.344 7.879 1.00 92.44 245 GLY A CA 1
ATOM 1871 C C . GLY A 1 245 ? -6.322 10.650 8.660 1.00 92.44 245 GLY A C 1
ATOM 1872 O O . GLY A 1 245 ? -7.083 10.693 9.628 1.00 92.44 245 GLY A O 1
ATOM 1873 N N . ASP A 1 246 ? -5.619 11.716 8.271 1.00 90.94 246 ASP A N 1
ATOM 1874 C CA . ASP A 1 246 ? -5.757 13.079 8.822 1.00 90.94 246 ASP A CA 1
ATOM 1875 C C . ASP A 1 246 ? -5.681 13.183 10.362 1.00 90.94 246 ASP A C 1
ATOM 1877 O O . ASP A 1 246 ? -6.396 13.964 11.003 1.00 90.94 246 ASP A O 1
ATOM 1881 N N . GLY A 1 247 ? -4.816 12.372 10.977 1.00 94.00 247 GLY A N 1
ATOM 1882 C CA . GLY A 1 247 ? -4.635 12.329 12.432 1.00 94.00 247 GLY A CA 1
ATOM 1883 C C . GLY A 1 247 ? -5.719 11.556 13.189 1.00 94.00 247 GLY A C 1
ATOM 1884 O O . GLY A 1 247 ? -5.692 11.513 14.420 1.00 94.00 247 GLY A O 1
ATOM 1885 N N . VAL A 1 248 ? -6.664 10.921 12.495 1.00 96.81 248 VAL A N 1
ATOM 1886 C CA . VAL A 1 248 ? -7.655 10.035 13.113 1.00 96.81 248 VAL A CA 1
ATOM 1887 C C .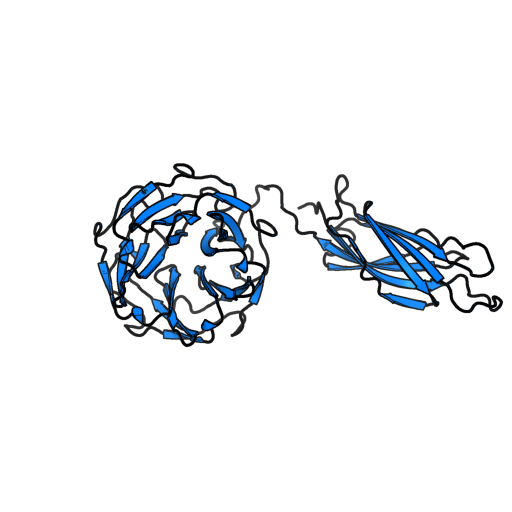 VAL A 1 248 ? -7.049 8.657 13.354 1.00 96.81 248 VAL A C 1
ATOM 1889 O O . VAL A 1 248 ? -6.416 8.068 12.473 1.00 96.81 248 VAL A O 1
ATOM 1892 N N . ILE A 1 249 ? -7.264 8.122 14.555 1.00 97.75 249 ILE A N 1
ATOM 1893 C CA . ILE A 1 249 ? -6.819 6.786 14.955 1.00 97.75 249 ILE A CA 1
ATOM 1894 C C . ILE A 1 249 ? -7.991 6.047 15.596 1.00 97.75 249 ILE A C 1
ATOM 1896 O O . ILE A 1 249 ? -8.684 6.577 16.464 1.00 97.75 249 ILE A O 1
ATOM 1900 N N . TYR A 1 250 ? -8.190 4.806 15.175 1.00 97.81 250 TYR A N 1
ATOM 1901 C CA . TYR A 1 250 ? -9.181 3.901 15.729 1.00 97.81 250 TYR A CA 1
ATOM 1902 C C . TYR A 1 250 ? -8.507 2.809 16.548 1.00 97.81 250 TYR A C 1
ATOM 1904 O O . TYR A 1 250 ? -7.479 2.271 16.143 1.00 97.81 250 TYR A O 1
ATOM 1912 N N . GLY A 1 251 ? -9.114 2.453 17.677 1.00 97.19 251 GLY A N 1
ATOM 1913 C CA . GLY A 1 251 ? -8.698 1.332 18.513 1.00 97.19 251 GLY A CA 1
ATOM 1914 C C . GLY A 1 251 ? -9.874 0.411 18.815 1.00 97.19 251 GLY A C 1
ATOM 1915 O O . GLY A 1 251 ? -10.927 0.871 19.253 1.00 97.19 251 GLY A O 1
ATOM 1916 N N . ILE A 1 252 ? -9.700 -0.892 18.613 1.00 97.88 252 ILE A N 1
ATOM 1917 C CA . ILE A 1 252 ? -10.695 -1.912 18.963 1.00 97.88 252 ILE A CA 1
ATOM 1918 C C . ILE A 1 252 ? -10.252 -2.602 20.245 1.00 97.88 252 ILE A C 1
ATOM 1920 O O . ILE A 1 252 ? -9.182 -3.214 20.302 1.00 97.88 252 ILE A O 1
ATOM 1924 N N . LYS A 1 253 ? -11.062 -2.492 21.296 1.00 96.94 253 LYS A N 1
ATOM 1925 C CA . LYS A 1 253 ? -10.819 -3.207 22.553 1.00 96.94 253 LYS A CA 1
ATOM 1926 C C . LYS A 1 253 ? -11.149 -4.698 22.399 1.00 96.94 253 LYS A C 1
ATOM 1928 O O . LYS A 1 253 ? -11.985 -5.046 21.567 1.00 96.94 253 LYS A O 1
ATOM 1933 N N . PRO A 1 254 ? -10.586 -5.582 23.244 1.00 96.50 254 PRO A N 1
ATOM 1934 C CA . PRO A 1 254 ? -10.911 -7.012 23.231 1.00 96.50 254 PRO A CA 1
ATOM 1935 C C . PRO A 1 254 ? -12.408 -7.333 23.371 1.00 96.50 254 PRO A C 1
ATOM 1937 O O . PRO A 1 254 ? -12.869 -8.349 22.868 1.00 96.50 254 PRO A O 1
ATOM 1940 N N . ASN A 1 255 ? -13.187 -6.458 24.016 1.00 96.06 255 ASN A N 1
ATOM 1941 C CA . ASN A 1 255 ? -14.645 -6.592 24.130 1.00 96.06 255 ASN A CA 1
ATOM 1942 C C . ASN A 1 255 ? -15.414 -6.173 22.854 1.00 96.06 255 ASN A C 1
ATOM 1944 O O . ASN A 1 255 ? -16.642 -6.203 22.842 1.00 96.06 255 ASN A O 1
ATOM 1948 N N . GLY A 1 256 ? -14.713 -5.757 21.796 1.00 96.62 256 GLY A N 1
ATOM 1949 C CA . GLY A 1 256 ? -15.290 -5.322 20.527 1.00 96.62 256 GLY A CA 1
ATOM 1950 C C . GLY A 1 256 ? -15.730 -3.858 20.478 1.00 96.62 256 GLY A C 1
ATOM 1951 O O . GLY A 1 256 ? -16.376 -3.468 19.504 1.00 96.62 256 GLY A O 1
ATOM 1952 N N . ASP A 1 257 ? -15.413 -3.042 21.484 1.00 97.12 257 ASP A N 1
ATOM 1953 C CA . ASP A 1 257 ? -15.691 -1.606 21.438 1.00 97.12 257 ASP A CA 1
ATOM 1954 C C . ASP A 1 257 ? -14.700 -0.868 20.533 1.00 97.12 257 ASP A C 1
ATOM 1956 O O . ASP A 1 257 ? -13.487 -0.915 20.760 1.00 97.12 257 ASP A O 1
ATOM 1960 N N . LEU A 1 258 ? -15.228 -0.107 19.572 1.00 96.69 258 LEU A N 1
ATOM 1961 C CA . LEU A 1 258 ? -14.451 0.780 18.713 1.00 96.69 258 LEU A CA 1
ATOM 1962 C C . LEU A 1 258 ? -14.345 2.164 19.354 1.00 96.69 258 LEU A C 1
ATOM 1964 O O . LEU A 1 258 ? -15.351 2.834 19.608 1.00 96.69 258 LEU A O 1
ATOM 1968 N N . HIS A 1 259 ? -13.110 2.581 19.595 1.00 97.06 259 HIS A N 1
ATOM 1969 C CA . HIS A 1 259 ? -12.756 3.894 20.106 1.00 97.06 259 HIS A CA 1
ATOM 1970 C C . HIS A 1 259 ? -12.113 4.725 19.000 1.00 97.06 259 HIS A C 1
ATOM 1972 O O . HIS A 1 259 ? -11.356 4.209 18.181 1.00 97.06 259 HIS A O 1
ATOM 1978 N N . TRP A 1 260 ? -12.422 6.012 19.002 1.00 97.69 260 TRP A N 1
ATOM 1979 C CA . TRP A 1 260 ? -11.893 7.021 18.102 1.00 97.69 260 TRP A CA 1
ATOM 1980 C C . TRP A 1 260 ? -10.998 7.989 18.865 1.00 97.69 260 TRP A C 1
ATOM 1982 O O . TRP A 1 260 ? -11.282 8.354 20.009 1.00 97.69 260 TRP A O 1
ATOM 1992 N N . TYR A 1 261 ? -9.936 8.413 18.200 1.00 96.81 261 TYR A N 1
ATOM 1993 C CA . TYR A 1 261 ? -8.979 9.395 18.670 1.00 96.81 261 TYR A CA 1
ATOM 1994 C C . TYR A 1 261 ? -8.644 10.357 17.543 1.00 96.81 261 TYR A C 1
ATOM 1996 O O . TYR A 1 261 ? -8.597 9.966 16.373 1.00 96.81 261 TYR A O 1
ATOM 2004 N N . ARG A 1 262 ? -8.311 11.590 17.918 1.00 95.56 262 ARG A N 1
ATOM 2005 C CA . ARG A 1 262 ? -7.790 12.589 16.995 1.00 95.56 262 ARG A CA 1
ATOM 2006 C C . ARG A 1 262 ? -6.523 13.206 17.550 1.00 95.56 262 ARG A C 1
ATOM 2008 O O . ARG A 1 262 ? -6.545 13.874 18.578 1.00 95.56 262 ARG A O 1
ATOM 2015 N N . HIS A 1 263 ? -5.433 12.946 16.849 1.00 95.38 263 HIS A N 1
ATOM 2016 C CA . HIS A 1 263 ? -4.135 13.552 17.061 1.00 95.38 263 HIS A CA 1
ATOM 2017 C C . HIS A 1 263 ? -4.065 14.819 16.206 1.00 95.38 263 HIS A C 1
ATOM 2019 O O . HIS A 1 263 ? -3.932 14.744 14.988 1.00 95.38 263 HIS A O 1
ATOM 2025 N N . ASP A 1 264 ? -4.213 15.984 16.826 1.00 93.62 264 ASP A N 1
ATOM 2026 C CA . ASP A 1 264 ? -4.241 17.268 16.120 1.00 93.62 264 ASP A CA 1
ATOM 2027 C C . ASP A 1 264 ? -2.849 17.669 15.625 1.00 93.62 264 ASP A C 1
ATOM 2029 O O . ASP A 1 264 ? -2.722 18.205 14.528 1.00 93.62 264 ASP A O 1
ATOM 2033 N N . GLY A 1 265 ? -1.805 17.307 16.378 1.00 92.31 265 GLY A N 1
ATOM 2034 C CA . GLY A 1 265 ? -0.402 17.540 16.028 1.00 92.31 265 GLY A CA 1
ATOM 2035 C C . GLY A 1 265 ? 0.194 16.518 15.060 1.00 92.31 265 GLY A C 1
ATOM 2036 O O . GLY A 1 265 ? 1.405 16.303 15.051 1.00 92.31 265 GLY A O 1
ATOM 2037 N N . TRP A 1 266 ? -0.628 15.819 14.275 1.00 93.69 266 TRP A N 1
ATOM 2038 C CA . TRP A 1 266 ? -0.181 14.683 13.467 1.00 93.69 266 TRP A CA 1
ATOM 2039 C C . TRP A 1 266 ? 0.799 15.035 12.348 1.00 93.69 266 TRP A C 1
ATOM 2041 O O . TRP A 1 266 ? 1.527 14.141 11.919 1.00 93.69 266 TRP A O 1
ATOM 2051 N N . LYS A 1 267 ? 0.854 16.288 11.884 1.00 90.88 267 LYS A N 1
ATOM 2052 C CA . LYS A 1 267 ? 1.793 16.699 10.828 1.00 90.88 267 LYS A CA 1
ATOM 2053 C C . LYS A 1 267 ? 3.177 17.037 11.372 1.00 90.88 267 LYS A C 1
ATOM 2055 O O . LYS A 1 267 ? 4.164 16.807 10.681 1.00 90.88 267 LYS A O 1
ATOM 2060 N N . GLU A 1 268 ? 3.240 17.547 12.594 1.00 89.50 268 GLU A N 1
ATOM 2061 C CA . GLU A 1 268 ? 4.437 18.092 13.238 1.00 89.50 268 GLU A CA 1
ATOM 2062 C C . GLU A 1 268 ? 4.944 17.258 14.428 1.00 89.50 268 GLU A C 1
ATOM 2064 O O . GLU A 1 268 ? 6.038 17.506 14.933 1.00 89.50 268 GLU A O 1
ATOM 2069 N N . GLY A 1 269 ? 4.166 16.272 14.879 1.00 90.25 269 GLY A N 1
ATOM 2070 C CA . GLY A 1 269 ? 4.530 15.340 15.947 1.00 90.25 269 GLY A CA 1
ATOM 2071 C C . GLY A 1 269 ? 4.297 15.856 17.368 1.00 90.25 269 GLY A C 1
ATOM 2072 O O . GLY A 1 269 ? 4.856 15.298 18.315 1.00 90.25 269 GLY A O 1
ATOM 2073 N N . THR A 1 270 ? 3.498 16.911 17.552 1.00 91.69 270 THR A N 1
ATOM 2074 C CA . THR A 1 270 ? 3.162 17.428 18.888 1.00 91.69 270 THR A CA 1
ATOM 2075 C C . THR A 1 270 ? 2.047 16.597 19.525 1.00 91.69 270 THR A C 1
ATOM 2077 O O . THR A 1 270 ? 1.074 16.242 18.873 1.00 91.69 270 THR A O 1
ATOM 2080 N N . ALA A 1 271 ? 2.147 16.298 20.824 1.00 92.25 271 ALA A N 1
ATOM 2081 C CA . ALA A 1 271 ? 1.189 15.453 21.551 1.00 92.25 271 ALA A CA 1
ATOM 2082 C C . ALA A 1 271 ? -0.148 16.165 21.873 1.00 92.25 271 ALA A C 1
ATOM 2084 O O . ALA A 1 271 ? -0.579 16.217 23.026 1.00 92.25 271 ALA A O 1
ATOM 2085 N N . HIS A 1 272 ? -0.794 16.739 20.859 1.00 92.88 272 HIS A N 1
ATOM 2086 C CA . HIS A 1 272 ? -2.063 17.457 20.960 1.00 92.88 272 HIS A CA 1
ATOM 2087 C C . HIS A 1 272 ? -3.207 16.549 20.515 1.00 92.88 272 HIS A C 1
ATOM 2089 O O . HIS A 1 272 ? -3.160 15.980 19.425 1.00 92.88 272 HIS A O 1
ATOM 2095 N N . TRP A 1 273 ? -4.224 16.403 21.365 1.00 93.06 273 TRP A N 1
ATOM 2096 C CA . TRP A 1 273 ? -5.306 15.443 21.161 1.00 93.06 273 TRP A CA 1
ATOM 2097 C C . TRP A 1 273 ? -6.678 16.063 21.413 1.00 93.06 273 TRP A C 1
ATOM 2099 O O . TRP A 1 273 ? -6.943 16.581 22.503 1.00 93.06 273 TRP A O 1
ATOM 2109 N N . THR A 1 274 ? -7.584 15.901 20.455 1.00 88.25 274 THR A N 1
ATOM 2110 C CA . THR A 1 274 ? -9.006 16.187 20.648 1.00 88.25 274 THR A CA 1
ATOM 2111 C C . THR A 1 274 ? -9.645 15.061 21.470 1.00 88.25 274 THR A C 1
ATOM 2113 O O . THR A 1 274 ? -9.326 13.886 21.295 1.00 88.25 274 THR A O 1
ATOM 2116 N N . ALA A 1 275 ? -10.536 15.431 22.399 1.00 71.69 275 ALA A N 1
ATOM 2117 C CA . ALA A 1 275 ? -11.150 14.553 23.411 1.00 71.69 275 ALA A CA 1
ATOM 2118 C C . ALA A 1 275 ? -10.176 13.929 24.443 1.00 71.69 275 ALA A C 1
ATOM 2120 O O . ALA A 1 275 ? -10.568 13.068 25.233 1.00 71.69 275 ALA A O 1
ATOM 2121 N N . GLY A 1 276 ? -8.928 14.411 24.502 1.00 70.25 276 GLY A N 1
ATOM 2122 C CA . GLY A 1 276 ? -7.930 13.992 25.489 1.00 70.25 276 GLY A CA 1
ATOM 2123 C C . GLY A 1 276 ? -7.421 12.555 25.303 1.00 70.25 276 GLY A C 1
ATOM 2124 O O . GLY A 1 276 ? -7.651 11.905 24.288 1.00 70.25 276 GLY A O 1
ATOM 2125 N N . ALA A 1 277 ? -6.706 12.038 26.308 1.00 65.12 277 ALA A N 1
ATOM 2126 C CA . ALA A 1 277 ? -5.997 10.754 26.218 1.00 65.12 277 ALA A CA 1
ATOM 2127 C C . ALA A 1 277 ? -6.904 9.501 26.259 1.00 65.12 277 ALA A C 1
ATOM 2129 O O . ALA A 1 277 ? -6.430 8.392 26.021 1.00 65.12 277 ALA A O 1
ATOM 2130 N N . GLY A 1 278 ? -8.195 9.648 26.579 1.00 75.62 278 GLY A N 1
ATOM 2131 C CA . GLY A 1 278 ? -9.122 8.525 26.772 1.00 75.62 278 GLY A CA 1
ATOM 2132 C C . GLY A 1 278 ? -9.802 8.013 25.499 1.00 75.62 278 GLY A C 1
ATOM 2133 O O . GLY A 1 278 ? -10.275 6.877 25.492 1.00 75.62 278 GLY A O 1
ATOM 2134 N N . GLY A 1 279 ? -9.825 8.822 24.434 1.00 87.31 279 GLY A N 1
ATOM 2135 C CA . GLY A 1 279 ? -10.594 8.540 23.219 1.00 87.31 279 GLY A CA 1
ATOM 2136 C C . GLY A 1 279 ? -12.107 8.532 23.455 1.00 87.31 279 GLY A C 1
ATOM 2137 O O . GLY A 1 279 ? -12.591 8.632 24.584 1.00 87.31 279 GLY A O 1
ATOM 2138 N N . VAL A 1 280 ? -12.874 8.400 22.376 1.00 94.69 280 VAL A N 1
ATOM 2139 C CA . VAL A 1 280 ? -14.343 8.362 22.407 1.00 94.69 280 VAL A CA 1
ATOM 2140 C C . VAL A 1 280 ? -14.821 7.014 21.891 1.00 94.69 280 VAL A C 1
ATOM 2142 O O . VAL A 1 280 ? -14.481 6.618 20.780 1.00 94.69 280 VAL A O 1
ATOM 2145 N N . ARG A 1 281 ? -15.629 6.290 22.671 1.00 95.19 281 ARG A N 1
ATOM 2146 C CA . ARG A 1 281 ? -16.295 5.074 22.184 1.00 95.19 281 ARG A CA 1
ATOM 2147 C C . ARG A 1 281 ? -17.391 5.461 21.189 1.00 95.19 281 ARG A C 1
ATOM 2149 O O . ARG A 1 281 ? -18.360 6.106 21.578 1.00 95.19 281 ARG A O 1
ATOM 2156 N N . ILE A 1 282 ? -17.267 5.016 19.941 1.00 95.06 282 ILE A N 1
ATOM 2157 C CA . ILE A 1 282 ? -18.170 5.401 18.839 1.00 95.06 282 ILE A CA 1
ATOM 2158 C C . ILE A 1 282 ? -19.019 4.247 18.293 1.00 95.06 282 ILE A C 1
ATOM 2160 O O . ILE A 1 282 ? -19.971 4.481 17.552 1.00 95.06 282 ILE A O 1
ATOM 2164 N N . SER A 1 283 ? -18.676 2.998 18.620 1.00 95.25 283 SER A N 1
ATOM 2165 C CA . SER A 1 283 ? -19.415 1.805 18.190 1.00 95.25 283 SER A CA 1
ATOM 2166 C C . SER A 1 283 ? -19.005 0.574 19.017 1.00 95.25 283 SER A C 1
ATOM 2168 O O . SER A 1 283 ? -18.042 0.624 19.785 1.00 95.25 283 SER A O 1
ATOM 2170 N N . GLY A 1 284 ? -19.738 -0.532 18.880 1.00 94.56 284 GLY A N 1
ATOM 2171 C CA . GLY A 1 284 ? -19.450 -1.823 19.513 1.00 94.56 284 GLY A CA 1
ATOM 2172 C C . GLY A 1 284 ? -19.705 -2.994 18.560 1.00 94.56 284 GLY A C 1
ATOM 2173 O O . GLY A 1 284 ? -20.276 -2.806 17.491 1.00 94.56 284 GLY A O 1
ATOM 2174 N N . GLY A 1 285 ? -19.284 -4.201 18.948 1.00 94.12 285 GLY A N 1
ATOM 2175 C CA . GLY A 1 285 ? -19.479 -5.422 18.150 1.00 94.12 285 GLY A CA 1
ATOM 2176 C C . GLY A 1 285 ? -18.378 -5.717 17.125 1.00 94.12 285 GLY A C 1
ATOM 2177 O O . GLY A 1 285 ? -18.517 -6.644 16.334 1.00 94.12 285 GLY A O 1
ATOM 2178 N N . TRP A 1 286 ? -17.257 -4.993 17.156 1.00 96.50 286 TRP A N 1
ATOM 2179 C CA . TRP A 1 286 ? -16.153 -5.159 16.200 1.00 96.50 286 TRP A CA 1
ATOM 2180 C C . TRP A 1 286 ? -15.297 -6.408 16.441 1.00 96.50 286 TRP A C 1
ATOM 2182 O O . TRP A 1 286 ? -14.524 -6.797 15.571 1.00 96.50 286 TRP A O 1
ATOM 2192 N N . GLY A 1 287 ? -15.469 -7.082 17.583 1.00 94.81 287 GLY A N 1
ATOM 2193 C CA . GLY A 1 287 ? -14.753 -8.320 17.922 1.00 94.81 287 GLY A CA 1
ATOM 2194 C C . GLY A 1 287 ? -15.100 -9.525 17.036 1.00 94.81 287 GLY A C 1
ATOM 2195 O O . GLY A 1 287 ? -14.487 -10.576 17.175 1.00 94.81 287 GLY A O 1
ATOM 2196 N N . ILE A 1 288 ? -16.070 -9.391 16.125 1.00 94.94 288 ILE A N 1
ATOM 2197 C CA . ILE A 1 288 ? -16.444 -10.434 15.156 1.00 94.94 288 ILE A CA 1
ATOM 2198 C C . ILE A 1 288 ? -15.510 -10.497 13.936 1.00 94.94 288 ILE A C 1
ATOM 2200 O O . ILE A 1 288 ? -15.631 -11.416 13.123 1.00 94.94 288 ILE A O 1
ATOM 2204 N N . TYR A 1 289 ? -14.632 -9.507 13.766 1.00 96.44 289 TYR A N 1
ATOM 2205 C CA . TYR A 1 289 ? -13.743 -9.383 12.615 1.00 96.44 289 TYR A CA 1
ATOM 2206 C C . TYR A 1 289 ? -12.346 -9.911 12.937 1.00 96.44 289 TYR A C 1
ATOM 2208 O O . TYR A 1 289 ? -11.770 -9.583 13.969 1.00 96.44 289 TYR A O 1
ATOM 2216 N N . ALA A 1 290 ? -11.789 -10.702 12.020 1.00 95.69 290 ALA A N 1
ATOM 2217 C CA . ALA A 1 290 ? -10.410 -11.174 12.097 1.00 95.69 290 ALA A CA 1
ATOM 2218 C C . ALA A 1 290 ? -9.410 -10.077 11.693 1.00 95.69 290 ALA A C 1
ATOM 2220 O O . ALA A 1 290 ? -8.289 -10.041 12.190 1.00 95.69 290 ALA A O 1
ATOM 2221 N N . ASN A 1 291 ? -9.818 -9.174 10.798 1.00 96.31 291 ASN A N 1
ATOM 2222 C CA . ASN A 1 291 ? -9.024 -8.028 10.367 1.00 96.31 291 ASN A CA 1
ATOM 2223 C C . ASN A 1 291 ? -9.948 -6.820 10.150 1.00 96.31 291 ASN A C 1
ATOM 2225 O O . ASN A 1 291 ? -11.054 -6.980 9.629 1.00 96.31 291 ASN A O 1
ATOM 2229 N N . VAL A 1 292 ? -9.507 -5.634 10.569 1.00 97.56 292 VAL A N 1
ATOM 2230 C CA . VAL A 1 292 ? -10.203 -4.359 10.369 1.00 97.56 292 VAL A CA 1
ATOM 2231 C C . VAL A 1 292 ? -9.186 -3.320 9.912 1.00 97.56 292 VAL A C 1
ATOM 2233 O O . VAL A 1 292 ? -8.117 -3.205 10.511 1.00 97.56 292 VAL A O 1
ATOM 2236 N N . PHE A 1 293 ? -9.522 -2.562 8.870 1.00 97.25 293 PHE A N 1
ATOM 2237 C CA . PHE A 1 293 ? -8.661 -1.519 8.317 1.00 97.25 293 PHE A CA 1
ATOM 2238 C C . PHE A 1 293 ? -9.484 -0.360 7.742 1.00 97.25 293 PHE A C 1
ATOM 2240 O O . PHE A 1 293 ? -10.640 -0.523 7.348 1.00 97.25 293 PHE A O 1
ATOM 2247 N N . SER A 1 294 ? -8.889 0.831 7.692 1.00 95.81 294 SER A N 1
ATOM 2248 C CA . SER A 1 294 ? -9.537 2.023 7.137 1.00 95.81 294 SER A CA 1
ATOM 2249 C C . SER A 1 294 ? -9.386 2.091 5.622 1.00 95.81 294 SER A C 1
ATOM 2251 O O . SER A 1 294 ? -8.303 1.855 5.093 1.00 95.81 294 SER A O 1
ATOM 2253 N N . GLY A 1 295 ? -10.459 2.475 4.937 1.00 93.69 295 GLY A N 1
ATOM 2254 C CA . GLY A 1 295 ? -10.460 2.880 3.533 1.00 93.69 295 GLY A CA 1
ATOM 2255 C C . GLY A 1 295 ? -10.071 4.345 3.299 1.00 93.69 295 GLY A C 1
ATOM 2256 O O . GLY A 1 295 ? -9.893 4.723 2.145 1.00 93.69 295 GLY A O 1
ATOM 2257 N N . GLY A 1 296 ? -9.946 5.146 4.364 1.00 92.81 296 GLY A N 1
ATOM 2258 C CA . GLY A 1 296 ? -9.898 6.612 4.301 1.00 92.81 296 GLY A CA 1
ATOM 2259 C C . GLY A 1 296 ? -11.299 7.239 4.319 1.00 92.81 296 GLY A C 1
ATOM 2260 O O . GLY A 1 296 ? -12.301 6.547 4.131 1.00 92.81 296 GLY A O 1
ATOM 2261 N N . ASP A 1 297 ? -11.390 8.543 4.593 1.00 91.81 297 ASP A N 1
ATOM 2262 C CA . ASP A 1 297 ? -12.642 9.328 4.566 1.00 91.81 297 ASP A CA 1
ATOM 2263 C C . ASP A 1 297 ? -13.815 8.745 5.386 1.00 91.81 297 ASP A C 1
ATOM 2265 O O . ASP A 1 297 ? -14.997 8.869 5.031 1.00 91.81 297 ASP A O 1
ATOM 2269 N N . GLY A 1 298 ? -13.489 8.091 6.503 1.00 94.19 298 GLY A N 1
ATOM 2270 C CA . GLY A 1 298 ? -14.461 7.447 7.390 1.00 94.19 298 GLY A CA 1
ATOM 2271 C C . GLY A 1 298 ? -14.947 6.076 6.917 1.00 94.19 298 GLY A C 1
ATOM 2272 O O . GLY A 1 298 ? -15.804 5.481 7.568 1.00 94.19 298 GLY A O 1
ATOM 2273 N N . VAL A 1 299 ? -14.423 5.541 5.814 1.00 96.50 299 VAL A N 1
ATOM 2274 C CA . VAL A 1 299 ? -14.706 4.167 5.389 1.00 96.50 299 VAL A CA 1
ATOM 2275 C C . VAL A 1 299 ? -13.886 3.184 6.211 1.00 96.50 299 VAL A C 1
ATOM 2277 O O . VAL A 1 299 ? -12.683 3.359 6.388 1.00 96.50 299 VAL A O 1
ATOM 2280 N N . ILE A 1 300 ? -14.535 2.127 6.695 1.00 97.44 300 ILE A N 1
ATOM 2281 C CA . ILE A 1 300 ? -13.894 1.053 7.455 1.00 97.44 300 ILE A CA 1
ATOM 2282 C C . ILE A 1 300 ? -14.307 -0.285 6.852 1.00 97.44 300 ILE A C 1
ATOM 2284 O O . ILE A 1 300 ? -15.487 -0.540 6.607 1.00 97.44 300 ILE A O 1
ATOM 2288 N N . TYR A 1 301 ? -13.322 -1.145 6.633 1.00 97.56 301 TYR A N 1
ATOM 2289 C CA . TYR A 1 301 ? -13.507 -2.503 6.157 1.00 97.56 301 TYR A CA 1
ATOM 2290 C C . TYR A 1 301 ? -13.246 -3.499 7.279 1.00 97.56 301 TYR A C 1
ATOM 2292 O O . TYR A 1 301 ? -12.295 -3.344 8.043 1.00 97.56 301 TYR A O 1
ATOM 2300 N N . GLY A 1 302 ? -14.072 -4.539 7.356 1.00 97.06 302 GLY A N 1
ATOM 2301 C CA . GLY A 1 302 ? -13.902 -5.650 8.286 1.00 97.06 302 GLY A CA 1
ATOM 2302 C C . GLY A 1 302 ? -13.977 -6.989 7.562 1.00 97.06 302 GLY A C 1
ATOM 2303 O O . GLY A 1 302 ? -14.922 -7.239 6.815 1.00 97.06 302 GLY A O 1
ATOM 2304 N N . ILE A 1 303 ? -13.008 -7.869 7.798 1.00 97.88 303 ILE A N 1
ATOM 2305 C CA . ILE A 1 303 ? -12.979 -9.230 7.252 1.00 97.88 303 ILE A CA 1
ATOM 2306 C C . ILE A 1 303 ? -13.385 -10.204 8.352 1.00 97.88 303 ILE A C 1
ATOM 2308 O O . ILE A 1 303 ? -12.728 -10.301 9.392 1.00 97.88 303 ILE A O 1
ATOM 2312 N N . LYS A 1 304 ? -14.493 -10.916 8.146 1.00 97.00 304 LYS A N 1
ATOM 2313 C CA . LYS A 1 304 ? -14.928 -11.979 9.061 1.00 97.00 304 LYS A CA 1
ATOM 2314 C C . LYS A 1 304 ? -14.045 -13.224 8.903 1.00 97.00 304 LYS A C 1
ATOM 2316 O O . LYS A 1 304 ? -13.490 -13.434 7.826 1.00 97.00 304 LYS A O 1
ATOM 2321 N N . PRO A 1 305 ? -13.974 -14.109 9.916 1.00 96.88 305 PRO A N 1
ATOM 2322 C CA . PRO A 1 305 ? -13.229 -15.370 9.821 1.00 96.88 305 PRO A CA 1
ATOM 2323 C C . PRO A 1 305 ? -13.626 -16.265 8.636 1.00 96.88 305 PRO A C 1
ATOM 2325 O O . PRO A 1 305 ? -12.802 -17.015 8.129 1.00 96.88 305 PRO A O 1
ATOM 2328 N N . ASN A 1 306 ? -14.871 -16.169 8.156 1.00 96.25 306 ASN A N 1
ATOM 2329 C CA . ASN A 1 306 ? -15.344 -16.886 6.965 1.00 96.25 306 ASN A CA 1
ATOM 2330 C C . ASN A 1 306 ? -14.892 -16.248 5.629 1.00 96.25 306 ASN A C 1
ATOM 2332 O O . ASN A 1 306 ? -15.281 -16.719 4.564 1.00 96.25 306 ASN A O 1
ATOM 2336 N N . GLY A 1 307 ? -14.109 -15.167 5.673 1.00 96.94 307 GLY A N 1
ATOM 2337 C CA . GLY A 1 307 ? -13.608 -14.445 4.506 1.00 96.94 307 GLY A CA 1
ATOM 2338 C C . GLY A 1 307 ? -14.571 -13.412 3.915 1.00 96.94 307 GLY A C 1
ATOM 2339 O O . GLY A 1 307 ? -14.286 -12.886 2.839 1.00 96.94 307 GLY A O 1
ATOM 2340 N N . ASP A 1 308 ? -15.694 -13.108 4.569 1.00 97.19 308 ASP A N 1
ATOM 2341 C CA . ASP A 1 308 ? -16.598 -12.053 4.110 1.00 97.19 308 ASP A CA 1
ATOM 2342 C C . ASP A 1 308 ? -16.051 -10.657 4.424 1.00 97.19 308 ASP A C 1
ATOM 2344 O O . ASP A 1 308 ? -15.827 -10.317 5.591 1.00 97.19 308 ASP A O 1
ATOM 2348 N N . LEU A 1 309 ? -15.941 -9.817 3.394 1.00 96.75 309 LEU A N 1
ATOM 2349 C CA . LEU A 1 309 ? -15.586 -8.407 3.525 1.00 96.75 309 LEU A CA 1
ATOM 2350 C C . LEU A 1 309 ? -16.845 -7.569 3.744 1.00 96.75 309 LEU A C 1
ATOM 2352 O O . LEU A 1 309 ? -17.762 -7.554 2.917 1.00 96.75 309 LEU A O 1
ATOM 2356 N N . HIS A 1 310 ? -16.867 -6.861 4.866 1.00 97.00 310 HIS A N 1
ATOM 2357 C CA . HIS A 1 310 ? -17.909 -5.919 5.241 1.00 97.00 310 HIS A CA 1
ATOM 2358 C C . HIS A 1 310 ? -17.382 -4.492 5.145 1.00 97.00 310 HIS A C 1
ATOM 2360 O O . HIS A 1 310 ? -16.224 -4.226 5.457 1.00 97.00 310 HIS A O 1
ATOM 2366 N N . TRP A 1 311 ? -18.255 -3.586 4.732 1.00 97.44 311 TRP A N 1
ATOM 2367 C CA . TRP A 1 311 ? -18.014 -2.157 4.622 1.00 97.44 311 TRP A CA 1
ATOM 2368 C C . TRP A 1 311 ? -18.867 -1.393 5.628 1.00 97.44 311 TRP A C 1
ATOM 2370 O O . TRP A 1 311 ? -20.027 -1.738 5.872 1.00 97.44 311 TRP A O 1
ATOM 2380 N N . TYR A 1 312 ? -18.281 -0.336 6.169 1.00 96.56 312 TYR A N 1
ATOM 2381 C CA . TYR A 1 312 ? -18.900 0.616 7.075 1.00 96.56 312 TYR A CA 1
ATOM 2382 C C . TYR A 1 312 ? -18.508 2.032 6.680 1.00 96.56 312 TYR A C 1
ATOM 2384 O O . TYR A 1 312 ? -17.407 2.264 6.174 1.00 96.56 312 TYR A O 1
ATOM 2392 N N . ARG A 1 313 ? -19.373 2.990 7.014 1.00 95.31 313 ARG A N 1
ATOM 2393 C CA . ARG A 1 313 ? -19.066 4.411 6.900 1.00 95.31 313 ARG A CA 1
ATOM 2394 C C . ARG A 1 313 ? -19.358 5.133 8.203 1.00 95.31 313 ARG A C 1
ATOM 2396 O O . ARG A 1 313 ? -20.507 5.237 8.619 1.00 95.31 313 ARG A O 1
ATOM 2403 N N . HIS A 1 314 ? -18.298 5.626 8.822 1.00 95.38 314 HIS A N 1
ATOM 2404 C CA . HIS A 1 314 ? -18.327 6.523 9.962 1.00 95.38 314 HIS A CA 1
ATOM 2405 C C . HIS A 1 314 ? -18.375 7.962 9.440 1.00 95.38 314 HIS A C 1
ATOM 2407 O O . HIS A 1 314 ? -17.362 8.516 9.020 1.00 95.38 314 HIS A O 1
ATOM 2413 N N . ASP A 1 315 ? -19.556 8.565 9.416 1.00 94.44 315 ASP A N 1
ATOM 2414 C CA . ASP A 1 315 ? -19.745 9.921 8.891 1.00 94.44 315 ASP A CA 1
ATOM 2415 C C . ASP A 1 315 ? -19.192 10.985 9.848 1.00 94.44 315 ASP A C 1
ATOM 2417 O O . ASP A 1 315 ? -18.716 12.024 9.403 1.00 94.44 315 ASP A O 1
ATOM 2421 N N . GLY A 1 316 ? -19.185 10.699 11.154 1.00 93.81 316 GLY A N 1
ATOM 2422 C CA . GLY A 1 316 ? -18.610 11.558 12.194 1.00 93.81 316 GLY A CA 1
ATOM 2423 C C . GLY A 1 316 ? -17.099 11.411 12.388 1.00 93.81 316 GLY A C 1
ATOM 2424 O O . GLY A 1 316 ? -16.587 11.738 13.456 1.00 93.81 316 GLY A O 1
ATOM 2425 N N . TRP A 1 317 ? -16.368 10.880 11.403 1.00 94.56 317 TRP A N 1
ATOM 2426 C CA . TRP A 1 317 ? -14.960 10.500 11.561 1.00 94.56 317 TRP A CA 1
ATOM 2427 C C . TRP A 1 317 ? -13.995 11.652 11.840 1.00 94.56 317 TRP A C 1
ATOM 2429 O O . TRP A 1 317 ? -12.929 11.396 12.399 1.00 94.56 317 TRP A O 1
ATOM 2439 N N . LYS A 1 318 ? -14.330 12.896 11.485 1.00 93.12 318 LYS A N 1
ATOM 2440 C CA . LYS A 1 318 ? -13.470 14.056 11.763 1.00 93.12 318 LYS A CA 1
ATOM 2441 C C . LYS A 1 318 ? -13.670 14.605 13.176 1.00 93.12 318 LYS A C 1
ATOM 2443 O O . LYS A 1 318 ? -12.706 15.099 13.759 1.00 93.12 318 LYS A O 1
ATOM 2448 N N . GLU A 1 319 ? -14.880 14.494 13.720 1.00 92.75 319 GLU A N 1
ATOM 2449 C CA . GLU A 1 319 ? -15.290 15.088 14.999 1.00 92.75 319 GLU A CA 1
ATOM 2450 C C . GLU A 1 319 ? -15.484 14.055 16.124 1.00 92.75 319 GLU A C 1
ATOM 2452 O O . GLU A 1 319 ? -15.643 14.430 17.284 1.00 92.75 319 GLU A O 1
ATOM 2457 N N . GLY A 1 320 ? -15.488 12.759 15.800 1.00 92.62 320 GLY A N 1
ATOM 2458 C CA . GLY A 1 320 ? -15.639 11.663 16.761 1.00 92.62 320 GLY A CA 1
ATOM 2459 C C . GLY A 1 320 ? -17.081 11.386 17.193 1.00 92.62 320 GLY A C 1
ATOM 2460 O O . GLY A 1 320 ? -17.300 10.764 18.233 1.00 92.62 320 GLY A O 1
ATOM 2461 N N . THR A 1 321 ? -18.077 11.844 16.428 1.00 93.50 321 THR A N 1
ATOM 2462 C CA . THR A 1 321 ? -19.492 11.555 16.718 1.00 93.50 321 THR A CA 1
ATOM 2463 C C . THR A 1 321 ? -19.886 10.182 16.181 1.00 93.50 321 THR A C 1
ATOM 2465 O O . THR A 1 321 ? -19.508 9.819 15.077 1.00 93.50 321 THR A O 1
ATOM 2468 N N . ALA A 1 322 ? -20.691 9.420 16.925 1.00 93.25 322 ALA A N 1
ATOM 2469 C CA . ALA A 1 322 ? -21.140 8.077 16.537 1.00 93.25 322 ALA A CA 1
ATOM 2470 C C . ALA A 1 322 ? -22.222 8.089 15.429 1.00 93.25 322 ALA A C 1
ATOM 2472 O O . ALA A 1 322 ? -23.277 7.468 15.572 1.00 93.25 322 ALA A O 1
ATOM 2473 N N . HIS A 1 323 ? -21.981 8.815 14.338 1.00 93.75 323 HIS A N 1
ATOM 2474 C CA . HIS A 1 323 ? -22.862 8.899 13.177 1.00 93.75 323 HIS A CA 1
ATOM 2475 C C . HIS A 1 323 ? -22.370 7.958 12.073 1.00 93.75 323 HIS A C 1
ATOM 2477 O O . HIS A 1 323 ? -21.205 8.019 11.672 1.00 93.75 323 HIS A O 1
ATOM 2483 N N . TRP A 1 324 ? -23.252 7.075 11.600 1.00 92.62 324 TRP A N 1
ATOM 2484 C CA . TRP A 1 324 ? -22.896 5.975 10.708 1.00 92.62 324 TRP A CA 1
ATOM 2485 C C . TRP A 1 324 ? -23.893 5.818 9.563 1.00 92.62 324 TRP A C 1
ATOM 2487 O O . TRP A 1 324 ? -25.103 5.752 9.793 1.00 92.62 324 TRP A O 1
ATOM 2497 N N . THR A 1 325 ? -23.375 5.607 8.358 1.00 87.25 325 THR A N 1
ATOM 2498 C CA . THR A 1 325 ? -24.152 5.134 7.212 1.00 87.25 325 THR A CA 1
ATOM 2499 C C . THR A 1 325 ? -24.140 3.599 7.181 1.00 87.25 325 THR A C 1
ATOM 2501 O O . THR A 1 325 ? -23.110 2.965 7.413 1.00 87.25 325 THR A O 1
ATOM 2504 N N . ALA A 1 326 ? -25.307 3.005 6.896 1.00 70.56 326 ALA A N 1
ATOM 2505 C CA . ALA A 1 326 ? -25.596 1.560 6.889 1.00 70.56 326 ALA A CA 1
ATOM 2506 C C . ALA A 1 326 ? -25.690 0.835 8.258 1.00 70.56 326 ALA A C 1
ATOM 2508 O O . ALA A 1 326 ? -25.783 -0.393 8.301 1.00 70.56 326 ALA A O 1
ATOM 2509 N N . GLY A 1 327 ? -25.795 1.573 9.371 1.00 62.00 327 GLY A N 1
ATOM 2510 C CA . GLY A 1 327 ? -26.173 1.026 10.685 1.00 62.00 327 GLY A CA 1
ATOM 2511 C C . GLY A 1 327 ? -25.166 0.045 11.315 1.00 62.00 327 GLY A C 1
ATOM 2512 O O . GLY A 1 327 ? -24.042 -0.121 10.852 1.00 62.00 327 GLY A O 1
ATOM 2513 N N . ALA A 1 328 ? -25.571 -0.609 12.412 1.00 58.75 328 ALA A N 1
ATOM 2514 C CA . ALA A 1 328 ? -24.680 -1.388 13.289 1.00 58.75 328 ALA A CA 1
ATOM 2515 C C . ALA A 1 328 ? -24.111 -2.691 12.678 1.00 58.75 328 ALA A C 1
ATOM 2517 O O . ALA A 1 328 ? -23.173 -3.263 13.230 1.00 58.75 328 ALA A O 1
ATOM 2518 N N . GLY A 1 329 ? -24.659 -3.179 11.560 1.00 73.56 329 GLY A N 1
ATOM 2519 C CA . GLY A 1 329 ? -24.302 -4.484 10.982 1.00 73.56 329 GLY A CA 1
ATOM 2520 C C . GLY A 1 329 ? -23.274 -4.456 9.847 1.00 73.56 329 GLY A C 1
ATOM 2521 O O . GLY A 1 329 ? -22.734 -5.510 9.509 1.00 73.56 329 GLY A O 1
ATOM 2522 N N . GLY A 1 330 ? -23.007 -3.278 9.271 1.00 86.81 330 GLY A N 1
ATOM 2523 C CA . GLY A 1 330 ? -22.199 -3.139 8.057 1.00 86.81 330 GLY A CA 1
ATOM 2524 C C . GLY A 1 330 ? -22.845 -3.788 6.831 1.00 86.81 330 GLY A C 1
ATOM 2525 O O . GLY A 1 330 ? -23.820 -4.536 6.924 1.00 86.81 330 GLY A O 1
ATOM 2526 N N . VAL A 1 331 ? -22.291 -3.514 5.653 1.00 94.38 331 VAL A N 1
ATOM 2527 C CA . VAL A 1 331 ? -22.751 -4.101 4.386 1.00 94.38 331 VAL A CA 1
ATOM 2528 C C . VAL A 1 331 ? -21.731 -5.123 3.918 1.00 94.38 331 VAL A C 1
ATOM 2530 O O . VAL A 1 331 ? -20.568 -4.786 3.714 1.00 94.38 331 VAL A O 1
ATOM 2533 N N . ARG A 1 332 ? -22.141 -6.378 3.720 1.00 94.94 332 ARG A N 1
ATOM 2534 C CA . ARG A 1 332 ? -21.287 -7.376 3.063 1.00 94.94 332 ARG A CA 1
ATOM 2535 C C . ARG A 1 332 ? -21.142 -7.012 1.584 1.00 94.94 332 ARG A C 1
ATOM 2537 O O . ARG A 1 332 ? -22.129 -7.031 0.856 1.00 94.94 332 ARG A O 1
ATOM 2544 N N . ILE A 1 333 ? -19.918 -6.737 1.141 1.00 94.69 333 ILE A N 1
ATOM 2545 C CA . ILE A 1 333 ? -19.626 -6.255 -0.222 1.00 94.69 333 ILE A CA 1
ATOM 2546 C C . ILE A 1 333 ? -18.809 -7.236 -1.070 1.00 94.69 333 ILE A C 1
ATOM 2548 O O . ILE A 1 333 ? -18.706 -7.058 -2.282 1.00 94.69 333 ILE A O 1
ATOM 2552 N N . SER A 1 334 ? -18.201 -8.253 -0.455 1.00 95.12 334 SER A N 1
ATOM 2553 C CA . SER A 1 334 ? -17.422 -9.286 -1.147 1.00 95.12 334 SER A CA 1
ATOM 2554 C C . SER A 1 334 ? -17.169 -10.492 -0.225 1.00 95.12 334 SER A C 1
ATOM 2556 O O . SER A 1 334 ? -17.455 -10.436 0.973 1.00 95.12 334 SER A O 1
ATOM 2558 N N . GLY A 1 335 ? -16.649 -11.590 -0.776 1.00 94.62 335 GLY A N 1
ATOM 2559 C CA . GLY A 1 335 ? -16.256 -12.802 -0.050 1.00 94.62 335 GLY A CA 1
ATOM 2560 C C . GLY A 1 335 ? -14.925 -13.361 -0.559 1.00 94.62 335 GLY A C 1
ATOM 2561 O O . GLY A 1 335 ? -14.421 -12.914 -1.584 1.00 94.62 335 GLY A O 1
ATOM 2562 N N . GLY A 1 336 ? -14.357 -14.336 0.156 1.00 94.25 336 GLY A N 1
ATOM 2563 C CA . GLY A 1 336 ? -13.096 -14.990 -0.225 1.00 94.25 336 GLY A CA 1
ATOM 2564 C C . GLY A 1 336 ? -11.822 -14.303 0.279 1.00 94.25 336 GLY A C 1
ATOM 2565 O O . GLY A 1 336 ? -10.726 -14.720 -0.075 1.00 94.25 336 GLY A O 1
ATOM 2566 N N . TRP A 1 337 ? -11.931 -13.299 1.152 1.00 96.81 337 TRP A N 1
ATOM 2567 C CA . TRP A 1 337 ? -10.781 -12.538 1.663 1.00 96.81 337 TRP A CA 1
ATOM 2568 C C . TRP A 1 337 ? -9.936 -13.294 2.695 1.00 96.81 337 TRP A C 1
ATOM 2570 O O . TRP A 1 337 ? -8.824 -12.878 2.999 1.00 96.81 337 TRP A O 1
ATOM 2580 N N . GLY A 1 338 ? -10.424 -14.434 3.196 1.00 95.12 338 GLY A N 1
ATOM 2581 C CA . GLY A 1 338 ? -9.696 -15.288 4.142 1.00 95.12 338 GLY A CA 1
ATOM 2582 C C . GLY A 1 338 ? -8.449 -15.967 3.558 1.00 95.12 338 GLY A C 1
ATOM 2583 O O . GLY A 1 338 ? -7.711 -16.608 4.296 1.00 95.12 338 GLY A O 1
ATOM 2584 N N . ILE A 1 339 ? -8.201 -15.836 2.250 1.00 95.00 339 ILE A N 1
ATOM 2585 C CA . ILE A 1 339 ? -7.004 -16.374 1.580 1.00 95.00 339 ILE A CA 1
ATOM 2586 C C . ILE A 1 339 ? -5.755 -15.500 1.768 1.00 95.00 339 ILE A C 1
ATOM 2588 O O . ILE A 1 339 ? -4.658 -15.914 1.390 1.00 95.00 339 ILE A O 1
ATOM 2592 N N . TYR A 1 340 ? -5.916 -14.279 2.283 1.00 96.75 340 TYR A N 1
ATOM 2593 C CA . TYR A 1 340 ? -4.841 -13.304 2.426 1.00 96.75 340 TYR A CA 1
ATOM 2594 C C . TYR A 1 340 ? -4.252 -13.333 3.835 1.00 96.75 340 TYR A C 1
ATOM 2596 O O . TYR A 1 340 ? -4.978 -13.290 4.824 1.00 96.75 340 TYR A O 1
ATOM 2604 N N . ALA A 1 341 ? -2.923 -13.364 3.918 1.00 96.19 341 ALA A N 1
ATOM 2605 C CA . ALA A 1 341 ? -2.187 -13.250 5.173 1.00 96.19 341 ALA A CA 1
ATOM 2606 C C . ALA A 1 341 ? -2.160 -11.802 5.691 1.00 96.19 341 ALA A C 1
ATOM 2608 O O . ALA A 1 341 ? -2.118 -11.570 6.896 1.00 96.19 341 ALA A O 1
ATOM 2609 N N . ASN A 1 342 ? -2.199 -10.823 4.784 1.00 97.12 342 ASN A N 1
ATOM 2610 C CA . ASN A 1 342 ? -2.258 -9.400 5.107 1.00 97.12 342 ASN A CA 1
ATOM 2611 C C . ASN A 1 342 ? -3.166 -8.683 4.096 1.00 97.12 342 ASN A C 1
ATOM 2613 O O . ASN A 1 342 ? -3.116 -8.986 2.902 1.00 97.12 342 ASN A O 1
ATOM 2617 N N . VAL A 1 343 ? -3.999 -7.758 4.577 1.00 97.62 343 VAL A N 1
ATOM 2618 C CA . VAL A 1 343 ? -4.870 -6.906 3.762 1.00 97.62 343 VAL A CA 1
ATOM 2619 C C . VAL A 1 343 ? -4.762 -5.470 4.263 1.00 97.62 343 VAL A C 1
ATOM 2621 O O . VAL A 1 343 ? -4.862 -5.227 5.465 1.00 97.62 343 VAL A O 1
ATOM 2624 N N . PHE A 1 344 ? -4.581 -4.522 3.345 1.00 96.94 344 PHE A N 1
ATOM 2625 C CA . PHE A 1 344 ? -4.496 -3.097 3.661 1.00 96.94 344 PHE A CA 1
ATOM 2626 C C . PHE A 1 344 ? -5.095 -2.238 2.545 1.00 96.94 344 PHE A C 1
ATOM 2628 O O . PHE A 1 344 ? -5.204 -2.655 1.392 1.00 96.94 344 PHE A O 1
ATOM 2635 N N . SER A 1 345 ? -5.503 -1.021 2.897 1.00 95.19 345 SER A N 1
ATOM 2636 C CA . SER A 1 345 ? -6.088 -0.072 1.950 1.00 95.19 345 SER A CA 1
ATOM 2637 C C . SER A 1 345 ? -5.020 0.711 1.192 1.00 95.19 345 SER A C 1
ATOM 2639 O O . SER A 1 345 ? -3.980 1.058 1.750 1.00 95.19 345 SER A O 1
ATOM 2641 N N . GLY A 1 346 ? -5.322 1.010 -0.070 1.00 92.50 346 GLY A N 1
ATOM 2642 C CA . GLY A 1 346 ? -4.635 1.991 -0.905 1.00 92.50 346 GLY A CA 1
ATOM 2643 C C . GLY A 1 346 ? -5.226 3.400 -0.854 1.00 92.50 346 GLY A C 1
ATOM 2644 O O . GLY A 1 346 ? -4.722 4.281 -1.540 1.00 92.50 346 GLY A O 1
ATOM 2645 N N . GLY A 1 347 ? -6.312 3.598 -0.101 1.00 90.81 347 GLY A N 1
ATOM 2646 C CA . GLY A 1 347 ? -7.177 4.772 -0.231 1.00 90.81 347 GLY A CA 1
ATOM 2647 C C . GLY A 1 347 ? -8.097 4.674 -1.454 1.00 90.81 347 GLY A C 1
ATOM 2648 O O . GLY A 1 347 ? -7.934 3.801 -2.306 1.00 90.81 347 GLY A O 1
ATOM 2649 N N . ASP A 1 348 ? -9.110 5.540 -1.529 1.00 89.44 348 ASP A N 1
ATOM 2650 C CA . ASP A 1 348 ? -10.001 5.690 -2.695 1.00 89.44 348 ASP A CA 1
ATOM 2651 C C . ASP A 1 348 ? -10.626 4.385 -3.239 1.00 89.44 348 ASP A C 1
ATOM 2653 O O . ASP A 1 348 ? -10.861 4.221 -4.441 1.00 89.44 348 ASP A O 1
ATOM 2657 N N . GLY A 1 349 ? -10.907 3.433 -2.344 1.00 92.38 349 GLY A N 1
ATOM 2658 C CA . GLY A 1 349 ? -11.487 2.134 -2.694 1.00 92.38 349 GLY A CA 1
ATOM 2659 C C . GLY A 1 349 ? -10.489 1.109 -3.234 1.00 92.38 349 GLY A C 1
ATOM 2660 O O . GLY A 1 349 ? -10.898 0.011 -3.609 1.00 92.38 349 GLY A O 1
ATOM 2661 N N . VAL A 1 350 ? -9.195 1.418 -3.263 1.00 95.12 350 VAL A N 1
ATOM 2662 C CA . VAL A 1 350 ? -8.147 0.444 -3.574 1.00 95.12 350 VAL A CA 1
ATOM 2663 C C . VAL A 1 350 ? -7.860 -0.418 -2.350 1.00 95.12 350 VAL A C 1
ATOM 2665 O O . VAL A 1 350 ? -7.713 0.088 -1.238 1.00 95.12 350 VAL A O 1
ATOM 2668 N N . ILE A 1 351 ? -7.771 -1.731 -2.550 1.00 97.00 351 ILE A N 1
ATOM 2669 C CA . ILE A 1 351 ? -7.456 -2.699 -1.497 1.00 97.00 351 ILE A CA 1
ATOM 2670 C C . ILE A 1 351 ? -6.370 -3.644 -2.004 1.00 97.00 351 ILE A C 1
ATOM 2672 O O . ILE A 1 351 ? -6.449 -4.169 -3.115 1.00 97.00 351 ILE A O 1
ATOM 2676 N N . TYR A 1 352 ? -5.370 -3.874 -1.166 1.00 97.50 352 TYR A N 1
ATOM 2677 C CA . TYR A 1 352 ? -4.274 -4.795 -1.415 1.00 97.50 352 TYR A CA 1
ATOM 2678 C C . TYR A 1 352 ? -4.400 -6.024 -0.527 1.00 97.50 352 TYR A C 1
ATOM 2680 O O . TYR A 1 352 ? -4.703 -5.903 0.658 1.00 97.50 352 TYR A O 1
ATOM 2688 N N . GLY A 1 353 ? -4.122 -7.198 -1.087 1.00 97.00 353 GLY A N 1
ATOM 2689 C CA . GLY A 1 353 ? -4.062 -8.458 -0.355 1.00 97.00 353 GLY A CA 1
ATOM 2690 C C . GLY A 1 353 ? -2.777 -9.216 -0.665 1.00 97.00 353 GLY A C 1
ATOM 2691 O O . GLY A 1 353 ? -2.454 -9.438 -1.831 1.00 97.00 353 GLY A O 1
ATOM 2692 N N . ILE A 1 354 ? -2.055 -9.645 0.367 1.00 97.88 354 ILE A N 1
ATOM 2693 C CA . ILE A 1 354 ? -0.847 -10.471 0.245 1.00 97.88 354 ILE A CA 1
ATOM 2694 C C . ILE A 1 354 ? -1.201 -11.908 0.600 1.00 97.88 354 ILE A C 1
ATOM 2696 O O . ILE A 1 354 ? -1.653 -12.194 1.713 1.00 97.88 354 ILE A O 1
ATOM 2700 N N . LYS A 1 355 ? -1.033 -12.819 -0.356 1.00 96.94 355 LYS A N 1
ATOM 2701 C CA . LYS A 1 355 ? -1.199 -14.255 -0.116 1.00 96.94 355 LYS A CA 1
ATOM 2702 C C . LYS A 1 355 ? -0.009 -14.804 0.685 1.00 96.94 355 LYS A C 1
ATOM 2704 O O . LYS A 1 355 ? 1.077 -14.232 0.617 1.00 96.94 355 LYS A O 1
ATOM 2709 N N . PRO A 1 356 ? -0.163 -15.946 1.381 1.00 96.75 356 PRO A N 1
ATOM 2710 C CA . PRO A 1 356 ? 0.938 -16.581 2.111 1.00 96.75 356 PRO A CA 1
ATOM 2711 C C . PRO A 1 356 ? 2.184 -16.889 1.265 1.00 96.75 356 PRO A C 1
ATOM 2713 O O . PRO A 1 356 ? 3.280 -16.937 1.801 1.00 96.75 356 PRO A O 1
ATOM 2716 N N . ASN A 1 357 ? 2.028 -17.074 -0.050 1.00 92.94 357 ASN A N 1
ATOM 2717 C CA . ASN A 1 357 ? 3.132 -17.289 -0.993 1.00 92.94 357 ASN A CA 1
ATOM 2718 C C . ASN A 1 357 ? 3.826 -15.986 -1.450 1.00 92.94 357 ASN A C 1
ATOM 2720 O O . ASN A 1 357 ? 4.601 -16.011 -2.402 1.00 92.94 357 ASN A O 1
ATOM 2724 N N . GLY A 1 358 ? 3.484 -14.844 -0.849 1.00 95.62 358 GLY A N 1
ATOM 2725 C CA . GLY A 1 358 ? 4.068 -13.544 -1.164 1.00 95.62 358 GLY A CA 1
ATOM 2726 C C . GLY A 1 358 ? 3.463 -12.838 -2.376 1.00 95.62 358 GLY A C 1
ATOM 2727 O O . GLY A 1 358 ? 3.950 -11.767 -2.741 1.00 95.62 358 GLY A O 1
ATOM 2728 N N . ASP A 1 359 ? 2.418 -13.380 -3.007 1.00 96.25 359 ASP A N 1
ATOM 2729 C CA . ASP A 1 359 ? 1.756 -12.703 -4.123 1.00 96.25 359 ASP A CA 1
ATOM 2730 C C . ASP A 1 359 ? 0.890 -11.535 -3.644 1.00 96.25 359 ASP A C 1
ATOM 2732 O O . ASP A 1 359 ? -0.096 -11.724 -2.920 1.00 96.25 359 ASP A O 1
ATOM 2736 N N . LEU A 1 360 ? 1.193 -10.338 -4.142 1.00 96.06 360 LEU A N 1
ATOM 2737 C CA . LEU A 1 360 ? 0.412 -9.132 -3.898 1.00 96.06 360 LEU A CA 1
ATOM 2738 C C . LEU A 1 360 ? -0.667 -8.973 -4.971 1.00 96.06 360 LEU A C 1
ATOM 2740 O O . LEU A 1 360 ? -0.380 -8.886 -6.168 1.00 96.06 360 LEU A O 1
ATOM 2744 N N . HIS A 1 361 ? -1.912 -8.921 -4.515 1.00 96.31 361 HIS A N 1
ATOM 2745 C CA . HIS A 1 361 ? -3.096 -8.707 -5.331 1.00 96.31 361 HIS A CA 1
ATOM 2746 C C . HIS A 1 361 ? -3.680 -7.323 -5.065 1.00 96.31 361 HIS A C 1
ATOM 2748 O O . HIS A 1 361 ? -3.685 -6.851 -3.929 1.00 96.31 361 HIS A O 1
ATOM 2754 N N . TRP A 1 362 ? -4.191 -6.704 -6.118 1.00 96.25 362 TRP A N 1
ATOM 2755 C CA . TRP A 1 362 ? -4.870 -5.419 -6.111 1.00 96.25 362 TRP A CA 1
ATOM 2756 C C . TRP A 1 362 ? -6.344 -5.593 -6.454 1.00 96.25 362 TRP A C 1
ATOM 2758 O O . TRP A 1 362 ? -6.714 -6.405 -7.306 1.00 96.25 362 TRP A O 1
ATOM 2768 N N . TYR A 1 363 ? -7.167 -4.793 -5.792 1.00 95.12 363 TYR A N 1
ATOM 2769 C CA . TYR A 1 363 ? -8.602 -4.714 -5.979 1.00 95.12 363 TYR A CA 1
ATOM 2770 C C . TYR A 1 363 ? -9.042 -3.261 -5.991 1.00 95.12 363 TYR A C 1
ATOM 2772 O O . TYR A 1 363 ? -8.472 -2.423 -5.289 1.00 95.12 363 TYR A O 1
ATOM 2780 N N . ARG A 1 364 ? -10.134 -2.993 -6.706 1.00 93.62 364 ARG A N 1
ATOM 2781 C CA . ARG A 1 364 ? -10.788 -1.690 -6.706 1.00 93.62 364 ARG A CA 1
ATOM 2782 C C . ARG A 1 364 ? -12.274 -1.838 -6.432 1.00 93.62 364 ARG A C 1
ATOM 2784 O O . ARG A 1 364 ? -13.010 -2.378 -7.249 1.00 93.62 364 ARG A O 1
ATOM 2791 N N . HIS A 1 365 ? -12.690 -1.344 -5.276 1.00 93.81 365 HIS A N 1
ATOM 2792 C CA . HIS A 1 365 ? -14.075 -1.205 -4.855 1.00 93.81 365 HIS A CA 1
ATOM 2793 C C . HIS A 1 365 ? -14.598 0.153 -5.336 1.00 93.81 365 HIS A C 1
ATOM 2795 O O . HIS A 1 365 ? -14.359 1.178 -4.705 1.00 93.81 365 HIS A O 1
ATOM 2801 N N . ASP A 1 366 ? -15.297 0.195 -6.466 1.00 90.81 366 ASP A N 1
ATOM 2802 C CA . ASP A 1 366 ? -15.792 1.458 -7.038 1.00 90.81 366 ASP A CA 1
ATOM 2803 C C . ASP A 1 366 ? -16.919 2.069 -6.199 1.00 90.81 366 ASP A C 1
ATOM 2805 O O . ASP A 1 366 ? -17.060 3.289 -6.127 1.00 90.81 366 ASP A O 1
ATOM 2809 N N . GLY A 1 367 ? -17.686 1.218 -5.514 1.00 91.06 367 GLY A N 1
ATOM 2810 C CA . GLY A 1 367 ? -18.758 1.609 -4.601 1.00 91.06 367 GLY A CA 1
ATOM 2811 C C . GLY A 1 367 ? -18.293 2.061 -3.218 1.00 91.06 367 GLY A C 1
ATOM 2812 O O . GLY A 1 367 ? -19.122 2.203 -2.320 1.00 91.06 367 GLY A O 1
ATOM 2813 N N . TRP A 1 368 ? -16.994 2.292 -3.003 1.00 93.38 368 TRP A N 1
ATOM 2814 C CA . TRP A 1 368 ? -16.422 2.520 -1.671 1.00 93.38 368 TRP A CA 1
ATOM 2815 C C . TRP A 1 368 ? -17.013 3.696 -0.894 1.00 93.38 368 TRP A C 1
ATOM 2817 O O . TRP A 1 368 ? -16.991 3.668 0.334 1.00 93.38 368 TRP A O 1
ATOM 2827 N N . LYS A 1 369 ? -17.571 4.710 -1.563 1.00 90.88 369 LYS A N 1
ATOM 2828 C CA . LYS A 1 369 ? -18.220 5.839 -0.877 1.00 90.88 369 LYS A CA 1
ATOM 2829 C C . LYS A 1 369 ? -19.632 5.510 -0.389 1.00 90.88 369 LYS A C 1
ATOM 2831 O O . LYS A 1 369 ? -20.064 6.110 0.594 1.00 90.88 369 LYS A O 1
ATOM 2836 N N . GLN A 1 370 ? -20.339 4.602 -1.064 1.00 90.62 370 GLN A N 1
ATOM 2837 C CA . GLN A 1 370 ? -21.756 4.294 -0.823 1.00 90.62 370 GLN A CA 1
ATOM 2838 C C . GLN A 1 370 ? -22.003 2.874 -0.285 1.00 90.62 370 GLN A C 1
ATOM 2840 O O . GLN A 1 370 ? -23.120 2.569 0.121 1.00 90.62 370 GLN A O 1
ATOM 2845 N N . GLY A 1 371 ? -20.990 2.005 -0.294 1.00 90.69 371 GLY A N 1
ATOM 2846 C CA . GLY A 1 371 ? -21.087 0.617 0.158 1.00 90.69 371 GLY A CA 1
ATOM 2847 C C . GLY A 1 371 ? -21.713 -0.341 -0.858 1.00 90.69 371 GLY A C 1
ATOM 2848 O O . GLY A 1 371 ? -22.172 -1.415 -0.474 1.00 90.69 371 GLY A O 1
ATOM 2849 N N . THR A 1 372 ? -21.768 0.021 -2.144 1.00 91.56 372 THR A N 1
ATOM 2850 C CA . THR A 1 372 ? -22.268 -0.878 -3.195 1.00 91.56 372 THR A CA 1
ATOM 2851 C C . THR A 1 372 ? -21.185 -1.867 -3.615 1.00 91.56 372 THR A C 1
ATOM 2853 O O . THR A 1 372 ? -20.045 -1.487 -3.837 1.00 91.56 372 THR A O 1
ATOM 2856 N N . ALA A 1 373 ? -21.536 -3.144 -3.783 1.00 91.31 373 ALA A N 1
ATOM 2857 C CA . ALA A 1 373 ? -20.604 -4.214 -4.158 1.00 91.31 373 ALA A CA 1
ATOM 2858 C C . ALA A 1 373 ? -20.166 -4.158 -5.643 1.00 91.31 373 ALA A C 1
ATOM 2860 O O . ALA A 1 373 ? -20.291 -5.142 -6.372 1.00 91.31 373 ALA A O 1
ATOM 2861 N N . HIS A 1 374 ? -19.684 -3.004 -6.106 1.00 90.06 374 HIS A N 1
ATOM 2862 C CA . HIS A 1 374 ? -19.164 -2.794 -7.456 1.00 90.06 374 HIS A CA 1
ATOM 2863 C C . HIS A 1 374 ? -17.638 -2.824 -7.449 1.00 90.06 374 HIS A C 1
ATOM 2865 O O . HIS A 1 374 ? -17.006 -2.106 -6.670 1.00 90.06 374 HIS A O 1
ATOM 2871 N N . TRP A 1 375 ? -17.057 -3.645 -8.322 1.00 89.12 375 TRP A N 1
ATOM 2872 C CA . TRP A 1 375 ? -15.627 -3.927 -8.327 1.00 89.12 375 TRP A CA 1
ATOM 2873 C C . TRP A 1 375 ? -15.042 -3.884 -9.734 1.00 89.12 375 TRP A C 1
ATOM 2875 O O . TRP A 1 375 ? -15.562 -4.527 -10.648 1.00 89.12 375 TRP A O 1
ATOM 2885 N N . THR A 1 376 ? -13.895 -3.227 -9.872 1.00 80.19 376 THR A N 1
ATOM 2886 C CA . THR A 1 376 ? -13.040 -3.327 -11.055 1.00 80.19 376 THR A CA 1
ATOM 2887 C C . THR A 1 376 ? -12.077 -4.514 -10.888 1.00 80.19 376 THR A C 1
ATOM 2889 O O . THR A 1 376 ? -11.565 -4.756 -9.796 1.00 80.19 376 THR A O 1
ATOM 2892 N N . ALA A 1 377 ? -11.856 -5.267 -11.976 1.00 65.38 377 ALA A N 1
ATOM 2893 C CA . ALA A 1 377 ? -11.103 -6.534 -12.052 1.00 65.38 377 ALA A CA 1
ATOM 2894 C C . ALA A 1 377 ? -11.754 -7.799 -11.432 1.00 65.38 377 ALA A C 1
ATOM 2896 O O . ALA A 1 377 ? -11.126 -8.857 -11.375 1.00 65.38 377 ALA A O 1
ATOM 2897 N N . GLY A 1 378 ? -13.039 -7.744 -11.062 1.00 59.59 378 GLY A N 1
ATOM 2898 C CA . GLY A 1 378 ? -13.828 -8.925 -10.678 1.00 59.59 378 GLY A CA 1
ATOM 2899 C C . GLY A 1 378 ? -13.403 -9.607 -9.365 1.00 59.59 378 GLY A C 1
ATOM 2900 O O . GLY A 1 378 ? -12.629 -9.074 -8.575 1.00 59.59 378 GLY A O 1
ATOM 2901 N N . ALA A 1 379 ? -13.941 -10.807 -9.110 1.00 56.84 379 ALA A N 1
ATOM 2902 C CA . ALA A 1 379 ? -13.850 -11.495 -7.811 1.00 56.84 379 ALA A CA 1
ATOM 2903 C C . ALA A 1 379 ? -12.446 -12.029 -7.438 1.00 56.84 379 ALA A C 1
ATOM 2905 O O . ALA A 1 379 ? -12.230 -12.422 -6.294 1.00 56.84 379 ALA A O 1
ATOM 2906 N N . GLY A 1 380 ? -11.493 -12.051 -8.376 1.00 71.62 380 GLY A N 1
ATOM 2907 C CA . GLY A 1 380 ? -10.154 -12.627 -8.173 1.00 71.62 380 GLY A CA 1
ATOM 2908 C C . GLY A 1 380 ? -9.035 -11.623 -7.883 1.00 71.62 380 GLY A C 1
ATOM 2909 O O . GLY A 1 380 ? -7.960 -12.043 -7.456 1.00 71.62 380 GLY A O 1
ATOM 2910 N N . GLY A 1 381 ? -9.282 -10.325 -8.101 1.00 84.50 381 GLY A N 1
ATOM 2911 C CA . GLY A 1 381 ? -8.245 -9.289 -8.054 1.00 84.50 381 GLY A CA 1
ATOM 2912 C C . GLY A 1 381 ? -7.180 -9.458 -9.141 1.00 84.50 381 GLY A C 1
ATOM 2913 O O . GLY A 1 381 ? -7.144 -10.454 -9.866 1.00 84.50 381 GLY A O 1
ATOM 2914 N N . VAL A 1 382 ? -6.284 -8.480 -9.256 1.00 89.81 382 VAL A N 1
ATOM 2915 C CA . VAL A 1 382 ? -5.144 -8.527 -10.186 1.00 89.81 382 VAL A CA 1
ATOM 2916 C C . VAL A 1 382 ? -3.877 -8.796 -9.396 1.00 89.81 382 VAL A C 1
ATOM 2918 O O . VAL A 1 382 ? -3.550 -8.042 -8.484 1.00 89.81 382 VAL A O 1
ATOM 2921 N N . ARG A 1 383 ? -3.128 -9.848 -9.737 1.00 93.31 383 ARG A N 1
ATOM 2922 C CA . ARG A 1 383 ? -1.779 -10.040 -9.189 1.00 93.31 383 ARG A CA 1
ATOM 2923 C C . ARG A 1 383 ? -0.840 -9.000 -9.801 1.00 93.31 383 ARG A C 1
ATOM 2925 O O . ARG A 1 383 ? -0.608 -9.028 -11.006 1.00 93.31 383 ARG A O 1
ATOM 2932 N N . ILE A 1 384 ? -0.271 -8.130 -8.971 1.00 90.38 384 ILE A N 1
ATOM 2933 C CA . ILE A 1 384 ? 0.543 -6.984 -9.418 1.00 90.38 384 ILE A CA 1
ATOM 2934 C C . ILE A 1 384 ? 2.008 -7.047 -8.977 1.00 90.38 384 ILE A C 1
ATOM 2936 O O . ILE A 1 384 ? 2.811 -6.228 -9.415 1.00 90.38 384 ILE A O 1
ATOM 2940 N N . SER A 1 385 ? 2.369 -7.976 -8.088 1.00 92.25 385 SER A N 1
ATOM 2941 C CA . SER A 1 385 ? 3.750 -8.198 -7.640 1.00 92.25 385 SER A CA 1
ATOM 2942 C C . SER A 1 385 ? 3.867 -9.526 -6.867 1.00 92.25 385 SER A C 1
ATOM 2944 O O . SER A 1 385 ? 2.854 -10.162 -6.564 1.00 92.25 385 SER A O 1
ATOM 2946 N N . GLY A 1 386 ? 5.092 -9.955 -6.555 1.00 93.31 386 GLY A N 1
ATOM 2947 C CA . GLY A 1 386 ? 5.402 -11.148 -5.757 1.00 93.31 386 GLY A CA 1
ATOM 2948 C C . GLY A 1 386 ? 6.599 -10.926 -4.825 1.00 93.31 386 GLY A C 1
ATOM 2949 O O . GLY A 1 386 ? 7.288 -9.915 -4.945 1.00 93.31 386 GLY A O 1
ATOM 2950 N N . GLY A 1 387 ? 6.847 -11.870 -3.911 1.00 92.81 387 GLY A N 1
ATOM 2951 C CA . GLY A 1 387 ? 7.968 -11.818 -2.959 1.00 92.81 387 GLY A CA 1
ATOM 2952 C C . GLY A 1 387 ? 7.715 -10.968 -1.708 1.00 92.81 387 GLY A C 1
ATOM 2953 O O . GLY A 1 387 ? 8.662 -10.515 -1.070 1.00 92.81 387 GLY A O 1
ATOM 2954 N N . TRP A 1 388 ? 6.450 -10.706 -1.364 1.00 95.56 388 TRP A N 1
ATOM 2955 C CA . TRP A 1 388 ? 6.076 -9.919 -0.179 1.00 95.56 388 TRP A CA 1
ATOM 2956 C C . TRP A 1 388 ? 6.104 -10.720 1.131 1.00 95.56 388 TRP A C 1
ATOM 2958 O O . TRP A 1 388 ? 6.012 -10.136 2.208 1.00 95.56 388 TRP A O 1
ATOM 2968 N N . ASP A 1 389 ? 6.273 -12.037 1.050 1.00 94.56 389 ASP A N 1
ATOM 2969 C CA . ASP A 1 389 ? 6.425 -12.974 2.169 1.00 94.56 389 ASP A CA 1
ATOM 2970 C C . ASP A 1 389 ? 7.741 -12.791 2.944 1.00 94.56 389 ASP A C 1
ATOM 2972 O O . ASP A 1 389 ? 7.878 -13.276 4.065 1.00 94.56 389 ASP A O 1
ATOM 2976 N N . ILE A 1 390 ? 8.689 -12.020 2.401 1.00 94.50 390 ILE A N 1
ATOM 2977 C CA . ILE A 1 390 ? 9.931 -11.646 3.095 1.00 94.50 390 ILE A CA 1
ATOM 2978 C C . ILE A 1 390 ? 9.717 -10.625 4.224 1.00 94.50 390 ILE A C 1
ATOM 2980 O O . ILE A 1 390 ? 10.649 -10.342 4.983 1.00 94.50 390 ILE A O 1
ATOM 2984 N N . TYR A 1 391 ? 8.533 -10.012 4.304 1.00 96.69 391 TYR A N 1
ATOM 2985 C CA . TYR A 1 391 ? 8.208 -8.969 5.271 1.00 96.69 391 TYR A CA 1
ATOM 2986 C C . TYR A 1 391 ? 7.411 -9.530 6.448 1.00 96.69 391 TYR A C 1
ATOM 2988 O O . TYR A 1 391 ? 6.414 -10.222 6.274 1.00 96.69 391 TYR A O 1
ATOM 2996 N N . ALA A 1 392 ? 7.819 -9.164 7.663 1.00 95.56 392 ALA A N 1
ATOM 2997 C CA . ALA A 1 392 ? 7.080 -9.456 8.889 1.00 95.56 392 ALA A CA 1
ATOM 2998 C C . ALA A 1 392 ? 5.810 -8.593 9.018 1.00 95.56 392 ALA A C 1
ATOM 3000 O O . ALA A 1 392 ? 4.845 -8.999 9.659 1.00 95.56 392 ALA A O 1
ATOM 3001 N N . GLY A 1 393 ? 5.802 -7.408 8.402 1.00 95.44 393 GLY A N 1
ATOM 3002 C CA . GLY A 1 393 ? 4.637 -6.531 8.332 1.00 95.44 393 GLY A CA 1
ATOM 3003 C C . GLY A 1 393 ? 4.662 -5.684 7.068 1.00 95.44 393 GLY A C 1
ATOM 3004 O O . GLY A 1 393 ? 5.726 -5.242 6.641 1.00 95.44 393 GLY A O 1
ATOM 3005 N N . VAL A 1 394 ? 3.494 -5.456 6.471 1.00 97.56 394 VAL A N 1
ATOM 3006 C CA . VAL A 1 394 ? 3.317 -4.587 5.300 1.00 97.56 394 VAL A CA 1
ATOM 3007 C C . VAL A 1 394 ? 2.120 -3.687 5.551 1.00 97.56 394 VAL A C 1
ATOM 3009 O O . VAL A 1 394 ? 1.091 -4.167 6.030 1.00 97.56 394 VAL A O 1
ATOM 3012 N N . PHE A 1 395 ? 2.260 -2.399 5.254 1.00 97.06 395 PHE A N 1
ATOM 3013 C CA . PHE A 1 395 ? 1.189 -1.424 5.414 1.00 97.06 395 PHE A CA 1
ATOM 3014 C C . PHE A 1 395 ? 1.227 -0.359 4.317 1.00 97.06 395 PHE A C 1
ATOM 3016 O O . PHE A 1 395 ? 2.272 -0.037 3.744 1.00 97.06 395 PHE A O 1
ATOM 3023 N N . GLY A 1 396 ? 0.047 0.180 4.032 1.00 93.44 396 GLY A N 1
ATOM 3024 C CA . GLY A 1 396 ? -0.142 1.285 3.107 1.00 93.44 396 GLY A CA 1
ATOM 3025 C C . GLY A 1 396 ? 0.323 2.613 3.697 1.00 93.44 396 GLY A C 1
ATOM 3026 O O . GLY A 1 396 ? 0.173 2.827 4.897 1.00 93.44 396 GLY A O 1
ATOM 3027 N N . GLY A 1 397 ? 0.903 3.474 2.866 1.00 89.81 397 GLY A N 1
ATOM 3028 C CA . GLY A 1 397 ? 1.249 4.854 3.186 1.00 89.81 397 GLY A CA 1
ATOM 3029 C C . GLY A 1 397 ? 0.133 5.812 2.785 1.00 89.81 397 GLY A C 1
ATOM 3030 O O . GLY A 1 397 ? -0.999 5.684 3.239 1.00 89.81 397 GLY A O 1
ATOM 3031 N N . ASP A 1 398 ? 0.464 6.753 1.903 1.00 86.62 398 ASP A N 1
ATOM 3032 C CA . ASP A 1 398 ? -0.499 7.665 1.291 1.00 86.62 398 ASP A CA 1
ATOM 3033 C C . ASP A 1 398 ? -0.320 7.709 -0.229 1.00 86.62 398 ASP A C 1
ATOM 3035 O O . ASP A 1 398 ? 0.697 7.266 -0.781 1.00 86.62 398 ASP A O 1
ATOM 3039 N N . THR A 1 399 ? -1.329 8.251 -0.896 1.00 80.00 399 THR A N 1
ATOM 3040 C CA . THR A 1 399 ? -1.294 8.604 -2.306 1.00 80.00 399 THR A CA 1
ATOM 3041 C C . THR A 1 399 ? -0.722 10.003 -2.477 1.00 80.00 399 THR A C 1
ATOM 3043 O O . THR A 1 399 ? -1.049 10.938 -1.750 1.00 80.00 399 THR A O 1
ATOM 3046 N N . TYR A 1 400 ? 0.123 10.171 -3.484 1.00 68.75 400 TYR A N 1
ATOM 3047 C CA . TYR A 1 400 ? 0.477 11.494 -3.973 1.00 68.75 400 TYR A CA 1
ATOM 3048 C C . TYR A 1 400 ? -0.169 11.699 -5.338 1.00 68.75 400 TYR A C 1
ATOM 3050 O O . TYR A 1 400 ? 0.019 10.901 -6.259 1.00 68.75 400 TYR A O 1
ATOM 3058 N N . ILE A 1 401 ? -0.962 12.763 -5.442 1.00 60.84 401 ILE A N 1
ATOM 3059 C CA . ILE A 1 401 ? -1.568 13.243 -6.679 1.00 60.84 401 ILE A CA 1
ATOM 3060 C C . ILE A 1 401 ? -1.093 14.685 -6.835 1.00 60.84 401 ILE A C 1
ATOM 3062 O O . ILE A 1 401 ? -1.307 15.505 -5.941 1.00 60.84 401 ILE A O 1
ATOM 3066 N N . GLU A 1 402 ? -0.421 15.006 -7.940 1.00 55.50 402 GLU A N 1
ATOM 3067 C CA . GLU A 1 402 ? -0.101 16.405 -8.218 1.00 55.50 402 GLU A CA 1
ATOM 3068 C C . GLU A 1 402 ? -1.390 17.201 -8.488 1.00 55.50 402 GLU A C 1
ATOM 3070 O O . GLU A 1 402 ? -2.267 16.709 -9.206 1.00 55.50 402 GLU A O 1
ATOM 3075 N N . PRO A 1 403 ? -1.530 18.425 -7.941 1.00 41.88 403 PRO A N 1
ATOM 3076 C CA . PRO A 1 403 ? -2.600 19.330 -8.341 1.00 41.88 403 PRO A CA 1
ATOM 3077 C C . PRO A 1 403 ? -2.530 19.577 -9.851 1.00 41.88 403 PRO A C 1
ATOM 3079 O O . PRO A 1 403 ? -1.439 19.747 -10.397 1.00 41.88 403 PRO A O 1
ATOM 3082 N N . ALA A 1 404 ? -3.682 19.616 -10.524 1.00 38.59 404 ALA A N 1
ATOM 3083 C CA . ALA A 1 404 ? -3.739 20.092 -11.901 1.00 38.59 404 ALA A CA 1
ATOM 3084 C C . ALA A 1 404 ? -3.211 21.537 -11.930 1.00 38.59 404 ALA A C 1
ATOM 3086 O O . ALA A 1 404 ? -3.742 22.393 -11.220 1.00 38.59 404 ALA A O 1
ATOM 3087 N N . GLY A 1 405 ? -2.115 21.751 -12.662 1.00 35.16 405 GLY A N 1
ATOM 3088 C CA . GLY A 1 405 ? -1.495 23.065 -12.846 1.00 35.16 405 GLY A CA 1
ATOM 3089 C C . GLY A 1 405 ? -2.295 23.987 -13.749 1.00 35.16 405 GLY A C 1
ATOM 3090 O O . GLY A 1 405 ? -3.136 23.473 -14.523 1.00 35.16 405 GLY A O 1
#

pLDDT: mean 85.7, std 15.08, range [31.08, 97.94]

InterPro domains:
  IPR023294 Tachylectin 2 [PF14517] (147-275)
  IPR023294 Tachylectin 2 [PF14517] (283-398)
  IPR036813 Tachylectin 2 superfamily [SSF50934] (136-264)

Sequence (405 aa):
MAITHATVTINKIHVIDSSVNTTAEPGSSAEWYMKFIVNGQQQTWGHDGVRDNTDYALNLTFPNVSLAPNGTITIAASGYEHDDTSANDVLPRLEKTVHPAQDFELGATEWAFSPDSPEGSYKIEYSIKAAQQQQPLGVGRAVGFAVYGIKPNGDLHWYRHDGWKEGTAHWTAGAGGVRISGGWGIYANVFSGGDGVIYGIKPNGDLHWYRHDGWKEGTAHWTAGAGGVRISGGWGIYANVFSGGDGVIYGIKPNGDLHWYRHDGWKEGTAHWTAGAGGVRISGGWGIYANVFSGGDGVIYGIKPNGDLHWYRHDGWKEGTAHWTAGAGGVRISGGWGIYANVFSGGDGVIYGIKPNGDLHWYRHDGWKQGTAHWTAGAGGVRISGGWDIYAGVFGGDTYIEPAG

Foldseek 3Di:
DQQFWKKKWFFKKFFAWALPPDPDDPFQWFWKWKWKDKLRDIDIDIDIRDDHRDIDTDRDIDGGRGCPPPSKIKIKMWIWTDDPPDDTHTDAIWIDIDHAPPRDDAQDKDKTWGDDDSNGIMIIIMHMHRRDDQDDPDPDDFFFWKKWFQFLQFFIFIKTHNCQVPFALDIHQPPPGAGQAGDNNQFPDKAAQAPQWIWGAGLQFFIFIWGQNCRRPRHNDTDVPRPTDGQAGDNNQFPDKEYQHPQWIWGAGLQFFIFIWGQNCRVPRHNDTDVPRPTHGQAGDNNQFPDKYHLHPQWIWGAGLQFFIFIWGQNCRVPRHNDTDPPRPGAGQAGDNNQFPDKEYSHPQWIWGAGLQFFIFIWGQNCRVPRHNDTDPPRPGHGNDGDSNSGPDMYIYYTDDDPDD

=== Feature glossary ===
Legend for the data blocks above and below:

— What the protein is —

The amino-acid sequence is the protein's primary structure: the linear order of residues from the N-terminus to the C-terminus, written in one-letter code. Everything else here — the 3D coordinates, the secondary structure, the domain annotations — is ultimately a consequence of this string.

Database cross-references. InterPro integrates a dozen domain/family signature databases into unified entries with residue-range hits. GO terms attach function/process/location labels with evidence codes. CATH codes position the fold in a four-level structural taxonomy. Organism is the NCBI-taxonomy species name.

— Where its atoms are —

The mmCIF block holds the 3D Cartesian coordinates of each backbone atom (N, Cα, C, O) in ångströms. mmCIF is the PDB's canonical archive format — a tagged-loop text representation of the atomic model.

The six renders are orthographic views along the three Cartesian axes in both directions. Representation (cartoon, sticks, or surface) and color scheme (sequence-rainbow or by-chain) vary across proteins so the training set covers all the common visualization conventions.

— Local backbone conformation —

Secondary structure is the local, repeating backbone conformation. DSSP classifies it into eight states by reading the hydrogen-bond network: three helix types (H, G, I), two β types (E, B), two non-regular types (T, S), and unstructured coil (-).

SS3 is a coarse helix/strand/coil call (letters a/b/c) made by the P-SEA algorithm from inter-Cα distances and dihedrals. It is less detailed than DSSP but needs only Cα positions.

Backbone dihedral angles. Every residue except chain termini has a φ (preceding-C → N → Cα → C) and a ψ (N → Cα → C → next-N). They are reported in degrees following the IUPAC sign convention. Secondary structure is essentially a statement about which (φ, ψ) basin each residue occupies.

— Global shape and packing —

The geometric summary reports three shape descriptors. Rg (radius of gyration) measures how spread out the Cα atoms are about their centre of mass; compact globular proteins have small Rg, elongated or unfolded ones large. Cα contacts (<8 Å, |i−j|>4) count long-range residue pairs in spatial proximity — high for tightly packed folds, near zero for rods or random coil. The bounding-box extents give the protein's footprint along x, y, z in Å.

Solvent accessibility: the surface area of each residue that a 1.4 Å water probe can touch, in Å². When only backbone atoms are present the absolute values are lower than full-atom SASA (side chains contribute most of the area) and are flagged as backbone-only.

Plot images: a contact map (which residues are close in 3D, as an N×N binary image), a Ramachandran scatter (backbone torsion angles, revealing secondary-structure composition at a glance), and — for AlphaFold structures — a PAE heatmap (pairwise prediction confidence).

— Structural neighborhood —

Foldseek's 3Di representation compresses backbone geometry into a per-residue letter drawn from a learned twenty-state alphabet. It captures the tertiary interaction pattern around each residue — which residues are packed against it in space, regardless of where they are in sequence.

Structural nearest neighbors (via Foldseek easy-search vs the PDB). Reported per hit: target PDB id, E-value, and alignment TM-score. A TM-score above ~0.5 is the conventional threshold for 'same fold'.

— Confidence and disorder —

pLDDT (predicted Local Distance Difference Test) is AlphaFold's per-residue confidence score, ranging from 0 to 100. Values above 90 indicate high confidence (typically well-packed cores); 70–90 is confident; 50–70 low confidence; below 50 usually means the region is disordered or the prediction is unreliable there. AlphaFold stores pLDDT in the mmCIF B-factor column.

For experimental (PDB) structures, the B-factor (temperature factor) quantifies the positional spread of each atom in the crystal — a combination of thermal vibration and static disorder — in units of Å². High B-factors mark flexible loops or poorly resolved regions; low B-factors mark the rigid, well-ordered core.

Predicted Aligned Error (PAE) is an AlphaFold confidence matrix: entry (i, j) is the expected error in the position of residue j, in ångströms, when the prediction is superimposed on the true structure at residue i. Low PAE within a block of residues means that block is internally rigid and well-predicted; high PAE between two blocks means their relative placement is uncertain even if each block individually is confident.